Protein AF-A0A9J7J032-F1 (afdb_monomer_lite)

Organism: Spodoptera litura (NCBI:txid69820)

pLDDT: mean 83.59, std 18.16, range [35.53, 98.06]

Radius of gyration: 41.45 Å; chains: 1; bounding box: 72×78×148 Å

Sequence (423 aa):
MERQPALPSTSVPGLGFKNAATAVRTLRALHGRDPSYQKMVLSYFKNLARRVLRFTRKERKISNIKAAVTIFDKFLGDFNSRRVIKQNNPYLHLGTLRKVEELAGDNITEQQKAFIAAYSSVRGEYRRLRNVRAPGEDTTWDIVRNRELKTLKRKLAHEELFDDDGKPTEEHLEMLLWAYSPDRRGLWWYFYTPREEKEREMDRWRNSDEGDRKRRRSKRIKKNKKLSNMKEAIANVERSLLELKAQSLSKQDPHLSLDTVRKAEELAGDNITELQRSFIAAYSGVSGEYKRLRSVRAQAGDSTWDVVRNRELQTLKEKHAGAKLFSDDGRPTAEHIEMLLWAYSPKSNKRVAKRLQSLFETIQEREKERENKNGKCDKNGQSNTNDKRHKIDKNAKSRRKRQNSNNNDESGRLLRRSKRVRK

Foldseek 3Di:
DDDQDDQADLDDPQAAQQFLVSLVVNVVLCPLFFLVVLLVVLVVRLVVLVVVLVVDDDVVRNNRNVNSNVSSVVVNVVCVVVPVNVLGFDFAALVLLVVLCVVCPPVADPQLVQLNVLCVSNNNPVSRQSPDDRPPDPGGLSNVLSVVVVVLCVVCVPDDQADPLLHGDPSVSVNVSSRGDPDPPSSCCVPPPDPVVSVVVVVVVVPPDPVVVVVVVVVVVVVVVVVVVVVVVVVVVVVVVVVVVVVVVVPDDQFAQLVLLVLLCVVCPPVDDPQLVQLNVVCVVVRSPLVCQCPDDDPPDDDGSNVVLVVQVVVLCVVQVPPDQADPVLHGDPSVSSQVSSRGDPDDNVSSVVSSVVVVVVVVVVVVVVVVVVVPPPPVPDDDDDDDDDDDDDDDDDDDDDDDDDDDDDDDDDDDDDDDDDD

Secondary structure (DSSP, 8-state):
---PPPPPPSS-TT---SSHHHHHHHHHHHTTS-HHHHHHHHHHHHHHHHHHHHH---HHHHHHHHHHHHHHHHHHHHHHHTTGGGG--PPPPHHHHHHHHHHHTT---HHHHHHHHHHHHTTT-TTTGGG-BPTT-SSBHHHHHHHHHHHHHHHSSSS-SB-TTSPBPHHHHHHHHTT--S-HHHHHHHHHS-HHHHHHHHHHHHSS-HHHHHHHHHHHHHHHHHHHHHHHHHHHHHHHHHHHHHHHH----S---HHHHHHHHHHHGGG--HHHHHHHHHHHHTTT-GGGGGGSBPTTSS-BHHHHHHHHHHHHHHHTTT--SB-TTSPBPHHHHHHHHTT--SS-HHHHHHHHHHHHHHHHHHHHHHHHHHTTTTTS-------------------------------------------

Structure (mmCIF, N/CA/C/O backbone):
data_AF-A0A9J7J032-F1
#
_entry.id   AF-A0A9J7J032-F1
#
loop_
_atom_site.group_PDB
_atom_site.id
_atom_site.type_symbol
_atom_site.label_atom_id
_atom_site.label_alt_id
_atom_site.label_comp_id
_atom_site.label_asym_id
_atom_site.label_entity_id
_atom_site.label_seq_id
_atom_site.pdbx_PDB_ins_code
_atom_site.Cartn_x
_atom_site.Ca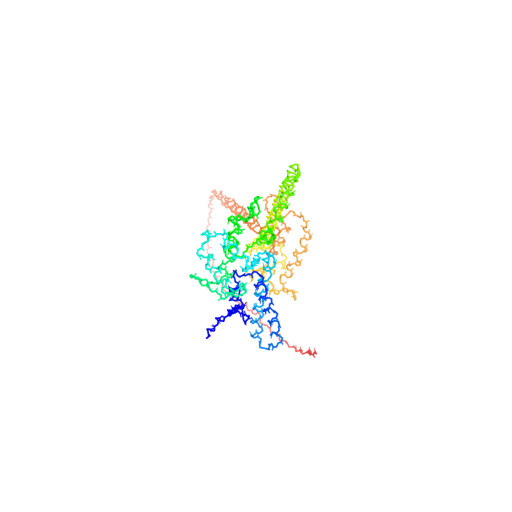rtn_y
_atom_site.Cartn_z
_atom_site.occupancy
_atom_site.B_iso_or_equiv
_atom_site.auth_seq_id
_atom_site.auth_comp_id
_atom_site.auth_asym_id
_atom_site.auth_atom_id
_atom_site.pdbx_PDB_model_num
ATOM 1 N N . MET A 1 1 ? -5.032 -40.111 28.940 1.00 50.16 1 MET A N 1
ATOM 2 C CA . MET A 1 1 ? -4.554 -38.725 28.737 1.00 50.16 1 MET A CA 1
ATOM 3 C C . MET A 1 1 ? -4.857 -38.323 27.306 1.00 50.16 1 MET A C 1
ATOM 5 O O . MET A 1 1 ? -4.302 -38.936 26.400 1.00 50.16 1 MET A O 1
ATOM 9 N N . GLU A 1 2 ? -5.719 -37.336 27.083 1.00 53.31 2 GLU A N 1
ATOM 10 C CA . GLU A 1 2 ? -5.888 -36.772 25.741 1.00 53.31 2 GLU A CA 1
ATOM 11 C C . GLU A 1 2 ? -4.655 -35.944 25.362 1.00 53.31 2 GLU A C 1
ATOM 13 O O . GLU A 1 2 ? -4.144 -35.156 26.163 1.00 53.31 2 GLU A O 1
ATOM 18 N N . ARG A 1 3 ? -4.148 -36.118 24.137 1.00 57.31 3 ARG A N 1
ATOM 19 C CA . ARG A 1 3 ? -3.075 -35.264 23.617 1.00 57.31 3 ARG A CA 1
ATOM 20 C C . ARG A 1 3 ? -3.686 -33.924 23.221 1.00 57.31 3 ARG A C 1
ATOM 22 O O . ARG A 1 3 ? -4.479 -33.882 22.285 1.00 57.31 3 ARG A O 1
ATOM 29 N N . GLN A 1 4 ? -3.301 -32.837 23.896 1.00 64.25 4 GLN A N 1
ATOM 30 C CA . GLN A 1 4 ? -3.740 -31.495 23.498 1.00 64.25 4 GLN A CA 1
ATOM 31 C C . GLN A 1 4 ? -3.405 -31.244 22.014 1.00 64.25 4 GLN A C 1
ATOM 33 O O . GLN A 1 4 ? -2.290 -31.568 21.587 1.00 64.25 4 GLN A O 1
ATOM 38 N N . PRO A 1 5 ? -4.336 -30.681 21.220 1.00 73.12 5 PRO A N 1
ATOM 39 C CA . PRO A 1 5 ? -4.147 -30.519 19.784 1.00 73.12 5 PRO A CA 1
ATOM 40 C C . PRO A 1 5 ? -2.944 -29.620 19.481 1.00 73.12 5 PRO A C 1
ATOM 42 O O . PRO A 1 5 ? -2.751 -28.567 20.096 1.00 73.12 5 PRO A O 1
ATOM 45 N N . ALA A 1 6 ? -2.121 -30.042 18.520 1.00 84.75 6 ALA A N 1
ATOM 46 C CA . ALA A 1 6 ? -0.897 -29.337 18.161 1.00 84.75 6 ALA A CA 1
ATOM 47 C C . ALA A 1 6 ? -1.211 -27.941 17.595 1.00 84.75 6 ALA A C 1
ATOM 49 O O . ALA A 1 6 ? -1.898 -27.804 16.582 1.00 84.75 6 ALA A O 1
ATOM 50 N N . LEU A 1 7 ? -0.685 -26.896 18.243 1.00 89.44 7 LEU A N 1
ATOM 51 C CA . LEU A 1 7 ? -0.942 -25.511 17.848 1.00 89.44 7 LEU A CA 1
ATOM 52 C C . LEU A 1 7 ? -0.429 -25.227 16.418 1.00 89.44 7 LEU A C 1
ATOM 54 O O . LEU A 1 7 ? 0.732 -25.530 16.123 1.00 89.44 7 LEU A O 1
ATOM 58 N N . PRO A 1 8 ? -1.226 -24.573 15.548 1.00 90.31 8 PRO A N 1
ATOM 59 C CA . PRO A 1 8 ? -0.858 -24.347 14.151 1.00 90.31 8 PRO A CA 1
ATOM 60 C C . PRO A 1 8 ? 0.405 -23.486 13.993 1.00 90.31 8 PRO A C 1
ATOM 62 O O . PRO A 1 8 ? 0.789 -22.727 14.888 1.00 90.31 8 PRO A O 1
ATOM 65 N N . SER A 1 9 ? 1.067 -23.606 12.836 1.00 91.12 9 SER A N 1
ATOM 66 C CA . SER A 1 9 ? 2.325 -22.902 12.538 1.00 91.12 9 SER A CA 1
ATOM 67 C C . SER A 1 9 ? 2.194 -21.373 12.636 1.00 91.12 9 SER A C 1
ATOM 69 O O . SER A 1 9 ? 1.134 -20.803 12.382 1.00 91.12 9 SER A O 1
ATOM 71 N N . THR A 1 10 ? 3.301 -20.688 12.932 1.00 88.12 10 THR A N 1
ATOM 72 C CA . THR A 1 10 ? 3.404 -19.214 12.909 1.00 88.12 10 THR A CA 1
ATOM 73 C C . THR A 1 10 ? 3.818 -18.642 11.540 1.00 88.12 10 THR A C 1
ATOM 75 O O . THR A 1 10 ? 3.819 -17.417 11.344 1.00 88.12 10 THR A O 1
ATOM 78 N N . SER A 1 11 ? 4.176 -19.517 10.591 1.00 88.00 11 SER A N 1
ATOM 79 C CA . SER A 1 11 ? 4.571 -19.204 9.214 1.00 88.00 11 SER A CA 1
ATOM 80 C C . SER A 1 11 ? 3.528 -19.697 8.206 1.00 88.00 11 SER A C 1
ATOM 82 O O . SER A 1 11 ? 2.995 -20.796 8.343 1.00 88.00 11 SER A O 1
ATOM 84 N N . VAL A 1 12 ? 3.234 -18.884 7.189 1.00 91.00 12 VAL A N 1
ATOM 85 C CA . VAL A 1 12 ? 2.301 -19.235 6.105 1.00 91.00 12 VAL A CA 1
ATOM 86 C C . VAL A 1 12 ? 2.988 -20.198 5.118 1.00 91.00 12 VAL A C 1
ATOM 88 O O . VAL A 1 12 ? 4.111 -19.906 4.688 1.00 91.00 12 VAL A O 1
ATOM 91 N N . PRO A 1 13 ? 2.359 -21.325 4.732 1.00 89.25 13 PRO A N 1
ATOM 92 C CA . PRO A 1 13 ? 2.928 -22.282 3.783 1.00 89.25 13 PRO A CA 1
ATOM 93 C C . PRO A 1 13 ? 2.933 -21.760 2.335 1.00 89.25 13 PRO A C 1
ATOM 95 O O . PRO A 1 13 ? 2.236 -20.813 1.977 1.00 89.25 13 PRO A O 1
ATOM 98 N N . GLY A 1 14 ? 3.720 -22.404 1.467 1.00 88.81 14 GLY A N 1
ATOM 99 C CA . GLY A 1 14 ? 3.683 -22.179 0.012 1.00 88.81 14 GLY A CA 1
ATOM 100 C C . GLY A 1 14 ? 4.308 -20.872 -0.503 1.00 88.81 14 GLY A C 1
ATOM 101 O O . GLY A 1 14 ? 4.233 -20.602 -1.704 1.00 88.81 14 GLY A O 1
ATOM 102 N N . LEU A 1 15 ? 4.933 -20.068 0.362 1.00 95.50 15 LEU A N 1
ATOM 103 C CA . LEU A 1 15 ? 5.624 -18.829 -0.016 1.00 95.50 15 LEU A CA 1
ATOM 104 C C . LEU A 1 15 ? 7.035 -19.098 -0.584 1.00 95.50 15 LEU A C 1
ATOM 106 O O . LEU A 1 15 ? 7.723 -20.020 -0.147 1.00 95.50 15 LEU A O 1
ATOM 110 N N . GLY A 1 16 ? 7.513 -18.271 -1.522 1.00 95.50 16 GLY A N 1
ATOM 111 C CA . GLY A 1 16 ? 8.869 -18.393 -2.069 1.00 95.50 16 GLY A CA 1
ATOM 112 C C . GLY A 1 16 ? 9.213 -17.475 -3.252 1.00 95.50 16 GLY A C 1
ATOM 113 O O . GLY A 1 16 ? 8.426 -16.646 -3.699 1.00 95.50 16 GLY A O 1
ATOM 114 N N . PHE A 1 17 ? 10.428 -17.638 -3.783 1.00 97.06 17 PHE A N 1
ATOM 115 C CA . PHE A 1 17 ? 11.044 -16.711 -4.752 1.00 97.06 17 PHE A CA 1
ATOM 116 C C . PHE A 1 17 ? 11.760 -17.415 -5.926 1.00 97.06 17 PHE A C 1
ATOM 118 O O . PHE A 1 17 ? 12.604 -16.823 -6.592 1.00 97.06 17 PHE A O 1
ATOM 125 N N . LYS A 1 18 ? 11.436 -18.691 -6.193 1.00 95.81 18 LYS A N 1
ATOM 126 C CA . LYS A 1 18 ? 12.101 -19.536 -7.214 1.00 95.81 18 LYS A CA 1
ATOM 127 C C . LYS A 1 18 ? 12.112 -18.913 -8.619 1.00 95.81 18 LYS A C 1
ATOM 129 O O . LYS A 1 18 ? 13.051 -19.139 -9.378 1.00 95.81 18 LYS A O 1
ATOM 134 N N . ASN A 1 19 ? 11.054 -18.183 -8.968 1.00 97.19 19 ASN A N 1
ATOM 135 C CA . ASN A 1 19 ? 10.897 -17.425 -10.207 1.00 97.19 19 ASN A CA 1
ATOM 136 C C . ASN A 1 19 ? 9.850 -16.308 -10.025 1.00 97.19 19 ASN A C 1
ATOM 138 O O . ASN A 1 19 ? 9.177 -16.241 -8.991 1.00 97.19 19 ASN A O 1
ATOM 142 N N . ALA A 1 20 ? 9.675 -15.472 -11.052 1.00 97.00 20 ALA A N 1
ATOM 143 C CA . ALA A 1 20 ? 8.702 -14.377 -11.069 1.00 97.00 20 ALA A CA 1
ATOM 144 C C . ALA A 1 20 ? 7.263 -14.818 -10.715 1.00 97.00 20 ALA A C 1
ATOM 146 O O . ALA A 1 20 ? 6.605 -14.171 -9.904 1.00 97.00 20 ALA A O 1
ATOM 147 N N . ALA A 1 21 ? 6.787 -15.954 -11.239 1.00 97.31 21 ALA A N 1
ATOM 148 C CA . ALA A 1 21 ? 5.445 -16.463 -10.935 1.00 97.31 21 ALA A CA 1
ATOM 149 C C . ALA A 1 21 ? 5.279 -16.863 -9.454 1.00 97.31 21 ALA A C 1
ATOM 151 O O . ALA A 1 21 ? 4.230 -16.626 -8.854 1.00 97.31 21 ALA A O 1
ATOM 152 N N . THR A 1 22 ? 6.329 -17.411 -8.831 1.00 97.19 22 THR A N 1
ATOM 153 C CA . THR A 1 22 ? 6.337 -17.748 -7.396 1.00 97.19 22 THR A CA 1
ATOM 154 C C . THR A 1 22 ? 6.375 -16.480 -6.533 1.00 97.19 22 THR A C 1
ATOM 156 O O . THR A 1 22 ? 5.698 -16.416 -5.508 1.00 97.19 22 THR A O 1
ATOM 159 N N . ALA A 1 23 ? 7.088 -15.438 -6.976 1.00 97.50 23 ALA A N 1
ATOM 160 C CA . ALA A 1 23 ? 7.069 -14.126 -6.330 1.00 97.50 23 ALA A CA 1
ATOM 161 C C . ALA A 1 23 ? 5.669 -13.483 -6.384 1.00 97.50 23 ALA A C 1
ATOM 163 O O . ALA A 1 23 ? 5.164 -13.039 -5.356 1.00 97.50 23 ALA A O 1
ATOM 164 N N . VAL A 1 24 ? 4.987 -13.516 -7.538 1.00 97.44 24 VAL A N 1
ATOM 165 C CA . VAL A 1 24 ? 3.595 -13.034 -7.663 1.00 97.44 24 VAL A CA 1
ATOM 166 C C . VAL A 1 24 ? 2.635 -13.846 -6.786 1.00 97.44 24 VAL A C 1
ATOM 168 O O . VAL A 1 24 ? 1.823 -13.252 -6.077 1.00 97.44 24 VAL A O 1
ATOM 171 N N . ARG A 1 25 ? 2.746 -15.184 -6.756 1.00 96.81 25 ARG A N 1
ATOM 172 C CA . ARG A 1 25 ? 1.965 -16.030 -5.829 1.00 96.81 25 ARG A CA 1
ATOM 173 C C . ARG A 1 25 ? 2.209 -15.661 -4.363 1.00 96.81 25 ARG A C 1
ATOM 175 O O . ARG A 1 25 ? 1.255 -15.589 -3.597 1.00 96.81 25 ARG A O 1
ATOM 182 N N . THR A 1 26 ? 3.454 -15.371 -3.992 1.00 97.38 26 THR A N 1
ATOM 183 C CA . THR A 1 26 ? 3.826 -14.945 -2.634 1.00 97.38 26 THR A CA 1
ATOM 184 C C . THR A 1 26 ? 3.228 -13.586 -2.278 1.00 97.38 26 THR A C 1
ATOM 186 O O . THR A 1 26 ? 2.687 -13.439 -1.188 1.00 97.38 26 THR A O 1
ATOM 189 N N . LEU A 1 27 ? 3.236 -12.613 -3.197 1.00 96.88 27 LEU A N 1
ATOM 190 C CA . LEU A 1 27 ? 2.563 -11.326 -2.980 1.00 96.88 27 LEU A CA 1
ATOM 191 C C . LEU A 1 27 ? 1.040 -11.481 -2.839 1.00 96.88 27 LEU A C 1
ATOM 193 O O . LEU A 1 27 ? 0.453 -10.830 -1.980 1.00 96.88 27 LEU A O 1
ATOM 197 N N . ARG A 1 28 ? 0.404 -12.375 -3.613 1.00 95.31 28 ARG A N 1
ATOM 198 C CA . ARG A 1 28 ? -1.026 -12.703 -3.451 1.00 95.31 28 ARG A CA 1
ATOM 199 C C . ARG A 1 28 ? -1.312 -13.332 -2.082 1.00 95.31 28 ARG A C 1
ATOM 201 O O . ARG A 1 28 ? -2.206 -12.872 -1.388 1.00 95.31 28 ARG A O 1
ATOM 208 N N . ALA A 1 29 ? -0.520 -14.316 -1.655 1.00 94.62 29 ALA A N 1
ATOM 209 C CA . ALA A 1 29 ? -0.685 -14.996 -0.364 1.00 94.62 29 ALA A CA 1
ATOM 210 C C . ALA A 1 29 ? -0.346 -14.123 0.868 1.00 94.62 29 ALA A C 1
ATOM 212 O O . ALA A 1 29 ? -0.722 -14.466 1.991 1.00 94.62 29 ALA A O 1
ATOM 213 N N . LEU A 1 30 ? 0.355 -13.000 0.668 1.00 95.50 30 LEU A N 1
ATOM 214 C CA . LEU A 1 30 ? 0.622 -11.974 1.682 1.00 95.50 30 LEU A CA 1
ATOM 215 C C . LEU A 1 30 ? -0.396 -10.817 1.671 1.00 95.50 30 LEU A C 1
ATOM 217 O O . LEU A 1 30 ? -0.371 -9.990 2.583 1.00 95.50 30 LEU A O 1
ATOM 221 N N . HIS A 1 31 ? -1.280 -10.738 0.673 1.00 93.69 31 HIS A N 1
ATOM 222 C CA . HIS A 1 31 ? -2.293 -9.688 0.582 1.00 93.69 31 HIS A CA 1
ATOM 223 C C . HIS A 1 31 ? -3.268 -9.751 1.773 1.00 93.69 31 HIS A C 1
ATOM 225 O O . HIS A 1 31 ? -3.606 -10.829 2.254 1.00 93.69 31 HIS A O 1
ATOM 231 N N . GLY A 1 32 ? -3.693 -8.592 2.285 1.00 92.25 32 GLY A N 1
ATOM 232 C CA . GLY A 1 32 ? -4.580 -8.483 3.454 1.00 92.25 32 GLY A CA 1
ATOM 233 C C . GLY A 1 32 ? -3.938 -8.765 4.825 1.00 92.25 32 GLY A C 1
ATOM 234 O O . GLY A 1 32 ? -4.463 -8.299 5.830 1.00 92.25 32 GLY A O 1
ATOM 235 N N . ARG A 1 33 ? -2.791 -9.457 4.887 1.00 94.94 33 ARG A N 1
ATOM 236 C CA . ARG A 1 33 ? -2.087 -9.782 6.147 1.00 94.94 33 ARG A CA 1
ATOM 237 C C . ARG A 1 33 ? -1.400 -8.565 6.776 1.00 94.94 33 ARG A C 1
ATOM 239 O O . ARG A 1 33 ? -1.157 -7.570 6.093 1.00 94.94 33 ARG A O 1
ATOM 246 N N . ASP A 1 34 ? -0.999 -8.675 8.046 1.00 93.62 34 ASP A N 1
ATOM 247 C CA . ASP A 1 34 ? -0.325 -7.602 8.800 1.00 93.62 34 ASP A CA 1
ATOM 248 C C . ASP A 1 34 ? 0.831 -6.941 8.003 1.00 93.62 34 ASP A C 1
ATOM 250 O O . ASP A 1 34 ? 1.769 -7.640 7.599 1.00 93.62 34 ASP A O 1
ATOM 254 N N . PRO A 1 35 ? 0.859 -5.602 7.832 1.00 94.56 35 PRO A N 1
ATOM 255 C CA . PRO A 1 35 ? 1.932 -4.899 7.121 1.00 94.56 35 PRO A CA 1
ATOM 256 C C . PRO A 1 35 ? 3.348 -5.229 7.624 1.00 94.56 35 PRO A C 1
ATOM 258 O O . PRO A 1 35 ? 4.281 -5.371 6.829 1.00 94.56 35 PRO A O 1
ATOM 261 N N . SER A 1 36 ? 3.525 -5.396 8.939 1.00 93.56 36 SER A N 1
ATOM 262 C CA . SER A 1 36 ? 4.804 -5.824 9.525 1.00 93.56 36 SER A CA 1
ATOM 263 C C . SER A 1 36 ? 5.230 -7.225 9.066 1.00 93.56 36 SER A C 1
ATOM 265 O O . SER A 1 36 ? 6.405 -7.430 8.751 1.00 93.56 36 SER A O 1
ATOM 267 N N . TYR A 1 37 ? 4.288 -8.168 8.958 1.00 94.94 37 TYR A N 1
ATOM 268 C CA . TYR A 1 37 ? 4.545 -9.522 8.469 1.00 94.94 37 TYR A CA 1
ATOM 269 C C . TYR A 1 37 ? 4.905 -9.520 6.980 1.00 94.94 37 TYR A C 1
ATOM 271 O O . TYR A 1 37 ? 5.928 -10.096 6.611 1.00 94.94 37 TYR A O 1
ATOM 279 N N . GLN A 1 38 ? 4.145 -8.795 6.145 1.00 95.75 38 GLN A N 1
ATOM 280 C CA . GLN A 1 38 ? 4.446 -8.640 4.714 1.00 95.75 38 GLN A CA 1
ATOM 281 C C . GLN A 1 38 ? 5.886 -8.144 4.496 1.00 95.75 38 GLN A C 1
ATOM 283 O O . GLN A 1 38 ? 6.669 -8.767 3.776 1.00 95.75 38 GLN A O 1
ATOM 288 N N . LYS A 1 39 ? 6.267 -7.045 5.168 1.00 96.06 39 LYS A N 1
ATOM 289 C CA . LYS A 1 39 ? 7.610 -6.460 5.046 1.00 96.06 39 LYS A CA 1
ATOM 290 C C . LYS A 1 39 ? 8.700 -7.409 5.545 1.00 96.06 39 LYS A C 1
ATOM 292 O O . LYS A 1 39 ? 9.742 -7.507 4.899 1.00 96.06 39 LYS A O 1
ATOM 297 N N . MET A 1 40 ? 8.476 -8.112 6.656 1.00 95.62 40 MET A N 1
ATOM 298 C CA . MET A 1 40 ? 9.443 -9.060 7.219 1.00 95.62 40 MET A CA 1
ATOM 299 C C . MET A 1 40 ? 9.696 -10.247 6.278 1.00 95.62 40 MET A C 1
ATOM 301 O O . MET A 1 40 ? 10.850 -10.509 5.941 1.00 95.62 40 MET A O 1
ATOM 305 N N . VAL A 1 41 ? 8.640 -10.893 5.774 1.00 96.62 41 VAL A N 1
ATOM 306 C CA . VAL A 1 41 ? 8.744 -12.058 4.876 1.00 96.62 41 VAL A CA 1
ATOM 307 C C . VAL A 1 41 ? 9.455 -11.707 3.566 1.00 96.62 41 VAL A C 1
ATOM 309 O O . VAL A 1 41 ? 10.363 -12.420 3.137 1.00 96.62 41 VAL A O 1
ATOM 312 N N . LEU A 1 42 ? 9.100 -10.583 2.940 1.00 97.12 42 LEU A N 1
ATOM 313 C CA . LEU A 1 42 ? 9.724 -10.158 1.683 1.00 97.12 42 LEU A CA 1
ATOM 314 C C . LEU A 1 42 ? 11.183 -9.723 1.876 1.00 97.12 42 LEU A C 1
ATOM 316 O O . LEU A 1 42 ? 12.030 -10.011 1.030 1.00 97.12 42 LEU A O 1
ATOM 320 N N . SER A 1 43 ? 11.506 -9.101 3.013 1.00 96.50 43 SER A N 1
ATOM 321 C CA . SER A 1 43 ? 12.890 -8.743 3.360 1.00 96.50 43 SER A CA 1
ATOM 322 C C . SER A 1 43 ? 13.745 -9.987 3.639 1.00 96.50 43 SER A C 1
ATOM 324 O O . SER A 1 43 ? 14.894 -10.057 3.196 1.00 96.50 43 SER A O 1
ATOM 326 N N . TYR A 1 44 ? 13.173 -11.000 4.302 1.00 96.75 44 TYR A N 1
ATOM 327 C CA . TYR A 1 44 ? 13.795 -12.312 4.484 1.00 96.75 44 TYR A CA 1
ATOM 328 C C . TYR A 1 44 ? 14.081 -12.982 3.135 1.00 96.75 44 TYR A C 1
ATOM 330 O O . TYR A 1 44 ? 15.232 -13.326 2.861 1.00 96.75 44 TYR A O 1
ATOM 338 N N . PHE A 1 45 ? 13.086 -13.093 2.246 1.00 97.44 45 PHE A N 1
ATOM 339 C CA . PHE A 1 45 ? 13.296 -13.708 0.932 1.00 97.44 45 PHE A CA 1
ATOM 340 C C . PHE A 1 45 ? 14.277 -12.928 0.052 1.00 97.44 45 PHE A C 1
ATOM 342 O O . PHE A 1 45 ? 15.075 -13.558 -0.636 1.00 97.44 45 PHE A O 1
ATOM 349 N N . LYS A 1 46 ? 14.303 -11.589 0.101 1.00 96.88 46 LYS A N 1
ATOM 350 C CA . LYS A 1 46 ? 15.323 -10.783 -0.594 1.00 96.88 46 LYS A CA 1
ATOM 351 C C . LYS A 1 46 ? 16.741 -11.135 -0.131 1.00 96.88 46 LYS A C 1
ATOM 353 O O . LYS A 1 46 ? 17.644 -11.301 -0.952 1.00 96.88 46 LYS A O 1
ATOM 358 N N . ASN A 1 47 ? 16.949 -11.272 1.178 1.00 96.94 47 ASN A N 1
ATOM 359 C CA . ASN A 1 47 ? 18.253 -11.624 1.740 1.00 96.94 47 ASN A CA 1
ATOM 360 C C . ASN A 1 47 ? 18.627 -13.093 1.477 1.00 96.94 47 ASN A C 1
ATOM 362 O O . ASN A 1 47 ? 19.779 -13.380 1.146 1.00 96.94 47 ASN A O 1
ATOM 366 N N . LEU A 1 48 ? 17.660 -14.011 1.514 1.00 97.00 48 LEU A N 1
ATOM 367 C CA . LEU A 1 48 ? 17.874 -15.410 1.146 1.00 97.00 48 LEU A CA 1
ATOM 368 C C . LEU A 1 48 ? 18.185 -15.563 -0.354 1.00 97.00 48 LEU A C 1
ATOM 370 O O . LEU A 1 48 ? 19.116 -16.282 -0.709 1.00 97.00 48 LEU A O 1
ATOM 374 N N . ALA A 1 49 ? 17.504 -14.822 -1.232 1.00 97.06 49 ALA A N 1
ATOM 375 C CA . ALA A 1 49 ? 17.793 -14.772 -2.665 1.00 97.06 49 ALA A CA 1
ATOM 376 C C . ALA A 1 49 ? 19.219 -14.277 -2.948 1.00 97.06 49 ALA A C 1
ATOM 378 O O . ALA A 1 49 ? 19.944 -14.907 -3.716 1.00 97.06 49 ALA A O 1
ATOM 379 N N . ARG A 1 50 ? 19.667 -13.212 -2.264 1.00 95.75 50 ARG A N 1
ATOM 380 C CA . ARG A 1 50 ? 21.065 -12.740 -2.311 1.00 95.75 50 ARG A CA 1
ATOM 381 C C . ARG A 1 50 ? 22.061 -13.830 -1.896 1.00 95.75 50 ARG A C 1
ATOM 383 O O . ARG A 1 50 ? 23.095 -13.967 -2.544 1.00 95.75 50 ARG A O 1
ATOM 390 N N . ARG A 1 51 ? 21.756 -14.628 -0.861 1.00 97.31 51 ARG A N 1
ATOM 391 C CA . ARG A 1 51 ? 22.599 -15.764 -0.439 1.00 97.31 51 ARG A CA 1
ATOM 392 C C . ARG A 1 51 ? 22.621 -16.871 -1.498 1.00 97.31 51 ARG A C 1
ATOM 394 O O . ARG A 1 51 ? 23.701 -17.308 -1.874 1.00 97.31 51 ARG A O 1
ATOM 401 N N . VAL A 1 52 ? 21.465 -17.275 -2.030 1.00 97.25 52 VAL A N 1
ATOM 402 C CA . VAL A 1 52 ? 21.350 -18.321 -3.069 1.00 97.25 52 VAL A CA 1
ATOM 403 C C . VAL A 1 52 ? 22.055 -17.922 -4.373 1.00 97.25 52 VAL A C 1
ATOM 405 O O . VAL A 1 52 ? 22.696 -18.765 -5.002 1.00 97.25 52 VAL A O 1
ATOM 408 N N . LEU A 1 53 ? 22.004 -16.644 -4.764 1.00 96.62 53 LEU A N 1
ATOM 409 C CA . LEU A 1 53 ? 22.691 -16.137 -5.957 1.00 96.62 53 LEU A CA 1
ATOM 410 C C . LEU A 1 53 ? 24.220 -16.293 -5.887 1.00 96.62 53 LEU A C 1
ATOM 412 O O . LEU A 1 53 ? 24.824 -16.566 -6.917 1.00 96.62 53 LEU A O 1
ATOM 416 N N . ARG A 1 54 ? 24.844 -16.210 -4.699 1.00 96.50 54 ARG A N 1
ATOM 417 C CA . ARG A 1 54 ? 26.303 -16.415 -4.537 1.00 96.50 54 ARG A CA 1
ATOM 418 C C . ARG A 1 54 ? 26.761 -17.834 -4.905 1.00 96.50 54 ARG A C 1
ATOM 420 O O . ARG A 1 54 ? 27.877 -18.004 -5.382 1.00 96.50 54 ARG A O 1
ATOM 427 N N . PHE A 1 55 ? 25.902 -18.835 -4.702 1.00 96.50 55 PHE A N 1
ATOM 428 C CA . PHE A 1 55 ? 26.212 -20.254 -4.936 1.00 96.50 55 PHE A CA 1
ATOM 429 C C . PHE A 1 55 ? 25.602 -20.812 -6.235 1.00 96.50 55 PHE A C 1
ATOM 431 O O . PHE A 1 55 ? 25.924 -21.920 -6.659 1.00 96.50 55 PHE A O 1
ATOM 438 N N . THR A 1 56 ? 24.713 -20.065 -6.894 1.00 95.81 56 THR A N 1
ATOM 439 C CA . THR A 1 56 ? 24.043 -20.525 -8.118 1.00 95.81 56 THR A CA 1
ATOM 440 C C . THR A 1 56 ? 24.917 -20.253 -9.339 1.00 95.81 56 THR A C 1
ATOM 442 O O . THR A 1 56 ? 25.183 -19.101 -9.648 1.00 95.81 56 THR A O 1
ATOM 445 N N . ARG A 1 57 ? 25.311 -21.303 -10.077 1.00 96.88 57 ARG A N 1
ATOM 446 C CA . ARG A 1 57 ? 26.073 -21.182 -11.342 1.00 96.88 57 ARG A CA 1
ATOM 447 C C . ARG A 1 57 ? 25.230 -21.288 -12.624 1.00 96.88 57 ARG A C 1
ATOM 449 O O . ARG A 1 57 ? 25.689 -20.903 -13.689 1.00 96.88 57 ARG A O 1
ATOM 456 N N . LYS A 1 58 ? 24.001 -21.821 -12.558 1.00 97.31 58 LYS A N 1
ATOM 457 C CA . LYS A 1 58 ? 23.148 -22.028 -13.749 1.00 97.31 58 LYS A CA 1
ATOM 458 C C . LYS A 1 58 ? 22.395 -20.738 -14.104 1.00 97.31 58 LYS A C 1
ATOM 460 O O . LYS A 1 58 ? 21.446 -20.400 -13.399 1.00 97.31 58 LYS A O 1
ATOM 465 N N . GLU A 1 59 ? 22.750 -20.059 -15.200 1.00 96.38 59 GLU A N 1
ATOM 466 C CA . GLU A 1 59 ? 22.219 -18.718 -15.533 1.00 96.38 59 GLU A CA 1
ATOM 467 C C . GLU A 1 59 ? 20.682 -18.660 -15.616 1.00 96.38 59 GLU A C 1
ATOM 469 O O . GLU A 1 59 ? 20.065 -17.746 -15.073 1.00 96.38 59 GLU A O 1
ATOM 474 N N . ARG A 1 60 ? 20.015 -19.696 -16.152 1.00 96.69 60 ARG A N 1
ATOM 475 C CA . ARG A 1 60 ? 18.538 -19.775 -16.139 1.00 96.69 60 ARG A CA 1
ATOM 476 C C . ARG A 1 60 ? 17.949 -19.699 -14.719 1.00 96.69 60 ARG A C 1
ATOM 478 O O . ARG A 1 60 ? 16.854 -19.169 -14.555 1.00 96.69 60 ARG A O 1
ATOM 485 N N . LYS A 1 61 ? 18.642 -20.187 -13.680 1.00 96.81 61 LYS A N 1
ATOM 486 C CA . LYS A 1 61 ? 18.232 -20.000 -12.271 1.00 96.81 61 LYS A CA 1
ATOM 487 C C . LYS A 1 61 ? 18.561 -18.588 -11.771 1.00 96.81 61 LYS A C 1
ATOM 489 O O . LYS A 1 61 ? 17.727 -17.994 -11.096 1.00 96.81 61 LYS A O 1
ATOM 494 N N . ILE A 1 62 ? 19.729 -18.048 -12.127 1.00 97.44 62 ILE A N 1
ATOM 495 C CA . ILE A 1 62 ? 20.166 -16.688 -11.766 1.00 97.44 62 ILE A CA 1
ATOM 496 C C . ILE A 1 62 ? 19.151 -15.649 -12.268 1.00 97.44 62 ILE A C 1
ATOM 498 O O . ILE A 1 62 ? 18.636 -14.869 -11.470 1.00 97.44 62 ILE A O 1
ATOM 502 N N . SER A 1 63 ? 18.798 -15.688 -13.555 1.00 97.75 63 SER A N 1
ATOM 503 C CA . SER A 1 63 ? 17.795 -14.809 -14.172 1.00 97.75 63 SER A CA 1
ATOM 504 C C . SER A 1 63 ? 16.414 -14.921 -13.502 1.00 97.75 63 SER A C 1
ATOM 506 O O . SER A 1 63 ? 15.837 -13.911 -13.097 1.00 97.75 63 SER A O 1
ATOM 508 N N . ASN A 1 64 ? 15.922 -16.144 -13.259 1.00 98.06 64 ASN A N 1
ATOM 509 C CA . ASN A 1 64 ? 14.646 -16.368 -12.561 1.00 98.06 64 ASN A CA 1
ATOM 510 C C . ASN A 1 64 ? 14.614 -15.766 -11.142 1.00 98.06 64 ASN A C 1
ATOM 512 O O . ASN A 1 64 ? 13.602 -15.183 -10.748 1.00 98.06 64 ASN A O 1
ATOM 516 N N . ILE A 1 65 ? 15.709 -15.888 -10.383 1.00 97.75 65 ILE A N 1
ATOM 517 C CA . ILE A 1 65 ? 15.816 -15.334 -9.025 1.00 97.75 65 ILE A CA 1
ATOM 518 C C . ILE A 1 65 ? 15.964 -13.805 -9.071 1.00 97.75 65 ILE A C 1
ATOM 520 O O . ILE A 1 65 ? 15.310 -13.121 -8.286 1.00 97.75 65 ILE A O 1
ATOM 524 N N . LYS A 1 66 ? 16.749 -13.250 -10.009 1.00 98.00 66 LYS A N 1
ATOM 525 C CA . LYS A 1 66 ? 16.834 -11.794 -10.242 1.00 98.00 66 LYS A CA 1
ATOM 526 C C . LYS A 1 66 ? 15.437 -11.206 -10.503 1.00 98.00 66 LYS A C 1
ATOM 528 O O . LYS A 1 66 ? 15.037 -10.283 -9.801 1.00 98.00 66 LYS A O 1
ATOM 533 N N . ALA A 1 67 ? 14.659 -11.800 -11.413 1.00 97.56 67 ALA A N 1
ATOM 534 C CA . ALA A 1 67 ? 13.297 -11.356 -11.727 1.00 97.56 67 ALA A CA 1
ATOM 535 C C . ALA A 1 67 ? 12.339 -11.426 -10.517 1.00 97.56 67 ALA A C 1
ATOM 537 O O . ALA A 1 67 ? 11.537 -10.515 -10.304 1.00 97.56 67 ALA A O 1
ATOM 538 N N . ALA A 1 68 ? 12.443 -12.472 -9.689 1.00 97.81 68 ALA A N 1
ATOM 539 C CA . ALA A 1 68 ? 11.687 -12.577 -8.438 1.00 97.81 68 ALA A CA 1
ATOM 540 C C . ALA A 1 68 ? 12.052 -11.463 -7.435 1.00 97.81 68 ALA A C 1
ATOM 542 O O . ALA A 1 68 ? 11.165 -10.869 -6.821 1.00 97.81 68 ALA A O 1
ATOM 543 N N . VAL A 1 69 ? 13.344 -11.139 -7.303 1.00 97.56 69 VAL A N 1
ATOM 544 C CA . VAL A 1 69 ? 13.825 -10.047 -6.440 1.00 97.56 69 VAL A CA 1
ATOM 545 C C . VAL A 1 69 ? 13.347 -8.683 -6.942 1.00 97.56 69 VAL A C 1
ATOM 547 O O . VAL A 1 69 ? 12.886 -7.890 -6.128 1.00 97.56 69 VAL A O 1
ATOM 550 N N . THR A 1 70 ? 13.359 -8.416 -8.252 1.00 98.06 70 THR A N 1
ATOM 551 C CA . THR A 1 70 ? 12.842 -7.155 -8.823 1.00 98.06 70 THR A CA 1
ATOM 552 C C . THR A 1 70 ? 11.365 -6.920 -8.482 1.00 98.06 70 THR A C 1
ATOM 554 O O . THR A 1 70 ? 10.977 -5.796 -8.163 1.00 98.06 70 THR A O 1
ATOM 557 N N . ILE A 1 71 ? 10.540 -7.975 -8.485 1.00 97.88 71 ILE A N 1
ATOM 558 C CA . ILE A 1 71 ? 9.121 -7.902 -8.093 1.00 97.88 71 ILE A CA 1
ATOM 559 C C . ILE A 1 71 ? 8.975 -7.524 -6.611 1.00 97.88 71 ILE A C 1
ATOM 561 O O . ILE A 1 71 ? 8.171 -6.653 -6.271 1.00 97.88 71 ILE A O 1
ATOM 565 N N . PHE A 1 72 ? 9.771 -8.134 -5.728 1.00 97.75 72 PHE A N 1
ATOM 566 C CA . PHE A 1 72 ? 9.772 -7.793 -4.303 1.00 97.75 72 PHE A CA 1
ATOM 567 C C . PHE A 1 72 ? 10.333 -6.395 -4.030 1.00 97.75 72 PHE A C 1
ATOM 569 O O . PHE A 1 72 ? 9.822 -5.709 -3.150 1.00 97.75 72 PHE A O 1
ATOM 576 N N . ASP A 1 73 ? 11.328 -5.940 -4.792 1.00 97.31 73 ASP A N 1
ATOM 577 C CA . ASP A 1 73 ? 11.917 -4.610 -4.627 1.00 97.31 73 ASP A CA 1
ATOM 578 C C . ASP A 1 73 ? 10.988 -3.493 -5.090 1.00 97.31 73 ASP A C 1
ATOM 580 O O . ASP A 1 73 ? 10.864 -2.491 -4.383 1.00 97.31 73 ASP A O 1
ATOM 584 N N . LYS A 1 74 ? 10.241 -3.696 -6.184 1.00 96.94 74 LYS A N 1
ATOM 585 C CA . LYS A 1 74 ? 9.141 -2.796 -6.552 1.00 96.94 74 LYS A CA 1
ATOM 586 C C . LYS A 1 74 ? 8.096 -2.729 -5.433 1.00 96.94 74 LYS A C 1
ATOM 588 O O . LYS A 1 74 ? 7.788 -1.642 -4.951 1.00 96.94 74 LYS A O 1
ATOM 593 N N . PHE A 1 75 ? 7.616 -3.884 -4.959 1.00 96.38 75 PHE A N 1
ATOM 594 C CA . PHE A 1 75 ? 6.615 -3.935 -3.889 1.00 96.38 75 PHE A CA 1
ATOM 595 C C . PHE A 1 75 ? 7.101 -3.267 -2.595 1.00 96.38 75 PHE A C 1
ATOM 597 O O . PHE A 1 75 ? 6.361 -2.500 -1.987 1.00 96.38 75 PHE A O 1
ATOM 604 N N . LEU A 1 76 ? 8.344 -3.516 -2.168 1.00 95.62 76 LEU A N 1
ATOM 605 C CA . LEU A 1 76 ? 8.920 -2.902 -0.968 1.00 95.62 76 LEU A CA 1
ATOM 606 C C . LEU A 1 76 ? 9.155 -1.394 -1.146 1.00 95.62 76 LEU A C 1
ATOM 608 O O . LEU A 1 76 ? 8.987 -0.647 -0.181 1.00 95.62 76 LEU A O 1
ATOM 612 N N . GLY A 1 77 ? 9.481 -0.926 -2.354 1.00 94.62 77 GLY A N 1
ATOM 613 C CA . GLY A 1 77 ? 9.480 0.499 -2.698 1.00 94.62 77 GLY A CA 1
ATOM 614 C C . GLY A 1 77 ? 8.097 1.122 -2.491 1.00 94.62 77 GLY A C 1
ATOM 615 O O . GLY A 1 77 ? 7.945 2.024 -1.665 1.00 94.62 77 GLY A O 1
ATOM 616 N N . ASP A 1 78 ? 7.079 0.562 -3.150 1.00 92.94 78 ASP A N 1
ATOM 617 C CA . ASP A 1 78 ? 5.679 1.002 -3.067 1.00 92.94 78 ASP A CA 1
ATOM 618 C C . ASP A 1 78 ? 5.093 0.888 -1.645 1.00 92.94 78 ASP A C 1
ATOM 620 O O . ASP A 1 78 ? 4.184 1.630 -1.269 1.00 92.94 78 ASP A O 1
ATOM 624 N N . PHE A 1 79 ? 5.575 -0.057 -0.836 1.00 92.75 79 PHE A N 1
ATOM 625 C CA . PHE A 1 79 ? 5.163 -0.259 0.555 1.00 92.75 79 PHE A CA 1
ATOM 626 C C . PHE A 1 79 ? 5.764 0.801 1.492 1.00 92.75 79 PHE A C 1
ATOM 628 O O . PHE A 1 79 ? 5.079 1.320 2.380 1.00 92.75 79 PHE A O 1
ATOM 635 N N . ASN A 1 80 ? 7.045 1.138 1.308 1.00 90.38 80 ASN A N 1
ATOM 636 C CA . ASN A 1 80 ? 7.716 2.154 2.117 1.00 90.38 80 ASN A CA 1
ATOM 637 C C . ASN A 1 80 ? 7.257 3.574 1.736 1.00 90.38 80 ASN A C 1
ATOM 639 O O . ASN A 1 80 ? 7.012 4.377 2.636 1.00 90.38 80 ASN A O 1
ATOM 643 N N . SER A 1 81 ? 7.077 3.872 0.442 1.00 89.94 81 SER A N 1
ATOM 644 C CA . SER A 1 81 ? 6.648 5.196 -0.042 1.00 89.94 81 SER A CA 1
ATOM 645 C C . SER A 1 81 ? 5.251 5.577 0.462 1.00 89.94 81 SER A C 1
ATOM 647 O O . SER A 1 81 ? 5.074 6.646 1.042 1.00 89.94 81 SER A O 1
ATOM 649 N N . ARG A 1 82 ? 4.284 4.653 0.374 1.00 88.25 82 ARG A N 1
ATOM 650 C CA . ARG A 1 82 ? 2.926 4.795 0.940 1.00 88.25 82 ARG A CA 1
ATOM 651 C C . ARG A 1 82 ? 2.876 4.666 2.473 1.00 88.25 82 ARG A C 1
ATOM 653 O O . ARG A 1 82 ? 1.795 4.659 3.052 1.00 88.25 82 ARG A O 1
ATOM 660 N N . ARG A 1 83 ? 4.032 4.528 3.142 1.00 88.31 83 ARG A N 1
ATOM 661 C CA . ARG A 1 83 ? 4.190 4.350 4.600 1.00 88.31 83 ARG A CA 1
ATOM 662 C C . ARG A 1 83 ? 3.269 3.270 5.199 1.00 88.31 83 ARG A C 1
ATOM 664 O O . ARG A 1 83 ? 2.852 3.399 6.350 1.00 88.31 83 ARG A O 1
ATOM 671 N N . VAL A 1 84 ? 2.994 2.187 4.460 1.00 86.44 84 VAL A N 1
ATOM 672 C CA . VAL A 1 84 ? 1.973 1.160 4.790 1.00 86.44 84 VAL A CA 1
ATOM 673 C C . VAL A 1 84 ? 2.192 0.533 6.174 1.00 86.44 84 VAL A C 1
ATOM 675 O O . VAL A 1 84 ? 1.241 0.161 6.852 1.00 86.44 84 VAL A O 1
ATOM 678 N N . ILE A 1 85 ? 3.434 0.512 6.667 1.00 87.19 85 ILE A N 1
ATOM 679 C CA . ILE A 1 85 ? 3.769 0.078 8.032 1.00 87.19 85 ILE A CA 1
ATOM 680 C C . ILE A 1 85 ? 2.997 0.828 9.140 1.00 87.19 85 ILE A C 1
ATOM 682 O O . ILE A 1 85 ? 2.722 0.238 10.181 1.00 87.19 85 ILE A O 1
ATOM 686 N N . LYS A 1 86 ? 2.583 2.088 8.918 1.00 86.62 86 LYS A N 1
ATOM 687 C CA . LYS A 1 86 ? 1.741 2.860 9.855 1.00 86.62 86 LYS A CA 1
ATOM 688 C C . LYS A 1 86 ? 0.304 2.330 9.970 1.00 86.62 86 LYS A C 1
ATOM 690 O O . LYS A 1 86 ? -0.393 2.689 10.910 1.00 86.62 86 LYS A O 1
ATOM 695 N N . GLN A 1 87 ? -0.141 1.494 9.032 1.00 86.50 87 GLN A N 1
ATOM 696 C CA . GLN A 1 87 ? -1.474 0.880 9.023 1.00 86.50 87 GLN A CA 1
ATOM 697 C C . GLN A 1 87 ? -1.507 -0.455 9.788 1.00 86.50 87 GLN A C 1
ATOM 699 O O . GLN A 1 87 ? -2.530 -1.132 9.802 1.00 86.50 87 GLN A O 1
ATOM 704 N N . ASN A 1 88 ? -0.396 -0.863 10.412 1.00 91.56 88 ASN A N 1
ATOM 705 C CA . ASN A 1 88 ? -0.312 -2.118 11.149 1.00 91.56 88 ASN A CA 1
ATOM 706 C C . ASN A 1 88 ? -1.191 -2.090 12.411 1.00 91.56 88 ASN A C 1
ATOM 708 O O . ASN A 1 88 ? -0.968 -1.264 13.293 1.00 91.56 88 ASN A O 1
ATOM 712 N N . ASN A 1 89 ? -2.126 -3.035 12.526 1.00 93.25 89 ASN A N 1
ATOM 713 C CA . ASN A 1 89 ? -3.056 -3.154 13.651 1.00 93.25 89 ASN A CA 1
ATOM 714 C C . ASN A 1 89 ? -2.500 -4.136 14.709 1.00 93.25 89 ASN A C 1
ATOM 716 O O . ASN A 1 89 ? -2.741 -5.340 14.578 1.00 93.25 89 ASN A O 1
ATOM 720 N N . PRO A 1 90 ? -1.739 -3.694 15.738 1.00 93.69 90 PRO A N 1
ATOM 721 C CA . PRO A 1 90 ? -1.293 -4.581 16.816 1.00 93.69 90 PRO A CA 1
ATOM 722 C C . PRO A 1 90 ? -2.472 -5.308 17.473 1.00 93.69 90 PRO A C 1
ATOM 724 O O . PRO A 1 90 ? -3.590 -4.796 17.498 1.00 93.69 90 PRO A O 1
ATOM 727 N N . TYR A 1 91 ? -2.218 -6.506 17.989 1.00 95.56 91 TYR A N 1
ATOM 728 C CA . TYR A 1 91 ? -3.215 -7.303 18.699 1.00 95.56 91 TYR A CA 1
ATOM 729 C C . TYR A 1 91 ? -3.214 -6.948 20.191 1.00 95.56 91 TYR A C 1
ATOM 731 O O . TYR A 1 91 ? -2.163 -6.651 20.767 1.00 95.56 91 TYR A O 1
ATOM 739 N N . LEU A 1 92 ? -4.391 -6.979 20.812 1.00 96.00 92 LEU A N 1
ATOM 740 C CA . LEU A 1 92 ? -4.549 -6.942 22.266 1.00 96.00 92 LEU A CA 1
ATOM 741 C C . LEU A 1 92 ? -4.245 -8.318 22.880 1.00 96.00 92 LEU A C 1
ATOM 743 O O . LEU A 1 92 ? -4.293 -9.344 22.199 1.00 96.00 92 LEU A O 1
ATOM 747 N N . HIS A 1 93 ? -3.915 -8.348 24.172 1.00 95.00 93 HIS A N 1
ATOM 748 C CA . HIS A 1 93 ? -3.690 -9.605 24.887 1.00 95.00 93 HIS A CA 1
ATOM 749 C C . HIS A 1 93 ? -5.023 -10.332 25.101 1.00 95.00 93 HIS A C 1
ATOM 751 O O . HIS A 1 93 ? -6.049 -9.688 25.306 1.00 95.00 93 HIS A O 1
ATOM 757 N N . LEU A 1 94 ? -5.011 -11.669 25.096 1.00 95.62 94 LEU A N 1
ATOM 758 C CA . LEU A 1 94 ? -6.234 -12.470 25.239 1.00 95.62 94 LEU A CA 1
ATOM 759 C C . LEU A 1 94 ? -6.994 -12.166 26.545 1.00 95.62 94 LEU A C 1
ATOM 761 O O . LEU A 1 94 ? -8.213 -12.061 26.528 1.00 95.62 94 LEU A O 1
ATOM 765 N N . GLY A 1 95 ? -6.282 -11.931 27.652 1.00 94.75 95 GLY A N 1
ATOM 766 C CA . GLY A 1 95 ? -6.899 -11.511 28.918 1.00 94.75 95 GLY A CA 1
ATOM 767 C C . GLY A 1 95 ? -7.523 -10.108 28.887 1.00 94.75 95 GLY A C 1
ATOM 768 O O . GLY A 1 95 ? -8.407 -9.828 29.683 1.00 94.75 95 GLY A O 1
ATOM 769 N N . THR A 1 96 ? -7.108 -9.231 27.965 1.00 94.69 96 THR A N 1
ATOM 770 C CA . THR A 1 96 ? -7.809 -7.961 27.707 1.00 94.69 96 THR A CA 1
ATOM 771 C C . THR A 1 96 ? -9.061 -8.202 26.866 1.00 94.69 96 THR A C 1
ATOM 773 O O . THR A 1 96 ? -10.079 -7.577 27.115 1.00 94.69 96 THR A O 1
ATOM 776 N N . LEU A 1 97 ? -8.998 -9.118 25.892 1.00 95.44 97 LEU A N 1
ATOM 777 C CA . LEU A 1 97 ? -10.132 -9.443 25.024 1.00 95.44 97 LEU A CA 1
ATOM 778 C C . LEU A 1 97 ? -11.286 -10.103 25.793 1.00 95.44 97 LEU A C 1
ATOM 780 O O . LEU A 1 97 ? -12.428 -9.746 25.551 1.00 95.44 97 LEU A O 1
ATOM 784 N N . ARG A 1 98 ? -10.994 -10.977 26.766 1.00 95.56 98 ARG A N 1
ATOM 785 C CA . ARG A 1 98 ? -12.021 -11.563 27.648 1.00 95.56 98 ARG A CA 1
ATOM 786 C C . ARG A 1 98 ? -12.765 -10.510 28.470 1.00 95.56 98 ARG A C 1
ATOM 788 O O . ARG A 1 98 ? -13.983 -10.489 28.450 1.00 95.56 98 ARG A O 1
ATOM 795 N N . LYS A 1 99 ? -12.056 -9.538 29.057 1.00 94.81 99 LYS A N 1
ATOM 796 C CA . LYS A 1 99 ? -12.705 -8.401 29.737 1.00 94.81 99 LYS A CA 1
ATOM 797 C C . LYS A 1 99 ? -13.550 -7.516 28.805 1.00 94.81 99 LYS A C 1
ATOM 799 O O . LYS A 1 99 ? -14.400 -6.778 29.281 1.00 94.81 99 LYS A O 1
ATOM 804 N N . VAL A 1 100 ? -13.292 -7.532 27.494 1.00 95.00 100 VAL A N 1
ATOM 805 C CA . VAL A 1 100 ? -14.114 -6.831 26.487 1.00 95.00 100 VAL A CA 1
ATOM 806 C C . VAL A 1 100 ? -15.341 -7.667 26.119 1.00 95.00 100 VAL A C 1
ATOM 808 O O . VAL A 1 100 ? -16.425 -7.118 25.999 1.00 95.00 100 VAL A O 1
ATOM 811 N N . GLU A 1 101 ? -15.176 -8.980 25.971 1.00 94.69 101 GLU A N 1
ATOM 812 C CA . GLU A 1 101 ? -16.248 -9.962 25.761 1.00 94.69 101 GLU A CA 1
ATOM 813 C C . GLU A 1 101 ? -17.248 -9.944 26.937 1.00 94.69 101 GLU A C 1
ATOM 815 O O . GLU A 1 101 ? -18.445 -9.780 26.723 1.00 94.69 101 GLU A O 1
ATOM 820 N N . GLU A 1 102 ? -16.747 -9.946 28.177 1.00 93.44 102 GLU A N 1
ATOM 821 C CA . GLU A 1 102 ? -17.515 -9.765 29.422 1.00 93.44 102 GLU A CA 1
ATOM 822 C C . GLU A 1 102 ? -18.308 -8.441 29.470 1.00 93.44 102 GLU A C 1
ATOM 824 O O . GLU A 1 102 ? -19.388 -8.401 30.052 1.00 93.44 102 GLU A O 1
ATOM 829 N N . LEU A 1 103 ? -17.791 -7.358 28.871 1.00 93.31 103 LEU A N 1
ATOM 830 C CA . LEU A 1 103 ? -18.441 -6.037 28.861 1.00 93.31 103 LEU A CA 1
ATOM 831 C C . LEU A 1 103 ? -19.400 -5.819 27.689 1.00 93.31 103 LEU A C 1
ATOM 833 O O . LEU A 1 103 ? -20.323 -5.019 27.809 1.00 93.31 103 LEU A O 1
ATOM 837 N N . ALA A 1 104 ? -19.173 -6.483 26.557 1.00 93.19 104 ALA A N 1
ATOM 838 C CA . ALA A 1 104 ? -20.060 -6.406 25.403 1.00 93.19 104 ALA A CA 1
ATOM 839 C C . ALA A 1 104 ? -21.294 -7.312 25.564 1.00 93.19 104 ALA A C 1
ATOM 841 O O . ALA A 1 104 ? -22.342 -7.005 24.998 1.00 93.19 104 ALA A O 1
ATOM 842 N N . GLY A 1 105 ? -21.193 -8.397 26.343 1.00 92.38 105 GLY A N 1
ATOM 843 C CA . GLY A 1 105 ? -22.317 -9.286 26.643 1.00 92.38 105 GLY A CA 1
ATOM 844 C C . GLY A 1 105 ? -22.952 -9.852 25.371 1.00 92.38 105 GLY A C 1
ATOM 845 O O . GLY A 1 105 ? -22.274 -10.472 24.551 1.00 92.38 105 GLY A O 1
ATOM 846 N N . ASP A 1 106 ? -24.249 -9.608 25.185 1.00 89.31 106 ASP A N 1
ATOM 847 C CA . ASP A 1 106 ? -24.989 -10.062 24.003 1.00 89.31 106 ASP A CA 1
ATOM 848 C C . ASP A 1 106 ? -24.725 -9.221 22.737 1.00 89.31 106 ASP A C 1
ATOM 850 O O . ASP A 1 106 ? -24.978 -9.696 21.628 1.00 89.31 106 ASP A O 1
ATOM 854 N N . ASN A 1 107 ? -24.127 -8.025 22.854 1.00 88.50 107 ASN A N 1
ATOM 855 C CA . ASN A 1 107 ? -23.811 -7.126 21.729 1.00 88.50 107 ASN A CA 1
ATOM 856 C C . ASN A 1 107 ? -22.568 -7.578 20.922 1.00 88.50 107 ASN A C 1
ATOM 858 O O . ASN A 1 107 ? -21.783 -6.762 20.433 1.00 88.50 107 ASN A O 1
ATOM 862 N N . ILE A 1 108 ? -22.367 -8.891 20.774 1.00 93.19 108 ILE A N 1
ATOM 863 C CA . ILE A 1 108 ? -21.251 -9.501 20.043 1.00 93.19 108 ILE A CA 1
ATOM 864 C C . ILE A 1 108 ? -21.806 -10.294 18.858 1.00 93.19 108 ILE A C 1
ATOM 866 O O . ILE A 1 108 ? -22.560 -11.252 19.028 1.00 93.19 108 ILE A O 1
ATOM 870 N N . THR A 1 109 ? -21.386 -9.950 17.639 1.00 93.62 109 THR A N 1
ATOM 871 C CA . THR A 1 109 ? -21.777 -10.706 16.438 1.00 93.62 109 THR A CA 1
ATOM 872 C C . THR A 1 109 ? -21.180 -12.116 16.436 1.00 93.62 109 THR A C 1
ATOM 874 O O . THR A 1 109 ? -20.063 -12.334 16.910 1.00 93.62 109 THR A O 1
ATOM 877 N N . GLU A 1 110 ? -21.857 -13.076 15.802 1.00 93.62 110 GLU A N 1
ATOM 878 C CA . GLU A 1 110 ? -21.347 -14.451 15.658 1.00 93.62 110 GLU A CA 1
ATOM 879 C C . GLU A 1 110 ? -19.957 -14.517 14.997 1.00 93.62 110 GLU A C 1
ATOM 881 O O . GLU A 1 110 ? -19.136 -15.367 15.340 1.00 93.62 110 GLU A O 1
ATOM 886 N N . GLN A 1 111 ? -19.632 -13.573 14.104 1.00 94.31 111 GLN A N 1
ATOM 887 C CA . GLN A 1 111 ? -18.301 -13.493 13.498 1.00 94.31 111 GLN A CA 1
ATOM 888 C C . GLN A 1 111 ? -17.226 -13.024 14.498 1.00 94.31 111 GLN A C 1
ATOM 890 O O . GLN A 1 111 ? -16.100 -13.525 14.457 1.00 94.31 111 GLN A O 1
ATOM 895 N N . GLN A 1 112 ? -17.562 -12.113 15.420 1.00 96.06 112 GLN A N 1
ATOM 896 C CA . GLN A 1 112 ? -16.681 -11.726 16.528 1.00 96.06 112 GLN A CA 1
ATOM 897 C C . GLN A 1 112 ? -16.536 -12.871 17.542 1.00 96.06 112 GLN A C 1
ATOM 899 O O . GLN A 1 112 ? -15.404 -13.192 17.896 1.00 96.06 112 GLN A O 1
ATOM 904 N N . LYS A 1 113 ? -17.622 -13.561 17.931 1.00 95.69 113 LYS A N 1
ATOM 905 C CA . LYS A 1 113 ? -17.559 -14.763 18.794 1.00 95.69 113 LYS A CA 1
ATOM 906 C C . LYS A 1 113 ? -16.638 -15.829 18.188 1.00 95.69 113 LYS A C 1
ATOM 908 O O . LYS A 1 113 ? -15.709 -16.304 18.842 1.00 95.69 113 LYS A O 1
ATOM 913 N N . ALA A 1 114 ? -16.805 -16.132 16.898 1.00 96.19 114 ALA A N 1
ATOM 914 C CA . ALA A 1 114 ? -15.951 -17.073 16.174 1.00 96.19 114 ALA A CA 1
ATOM 915 C C . ALA A 1 114 ? -14.477 -16.615 16.091 1.00 96.19 114 ALA A C 1
ATOM 917 O O . ALA A 1 114 ? -13.570 -17.443 16.210 1.00 96.19 114 ALA A O 1
ATOM 918 N N . PHE A 1 115 ? -14.212 -15.309 15.953 1.00 97.25 115 PHE A N 1
ATOM 919 C CA . PHE A 1 115 ? -12.855 -14.753 16.021 1.00 97.25 115 PHE A CA 1
ATOM 920 C C . PHE A 1 115 ? -12.236 -14.887 17.423 1.00 97.25 115 PHE A C 1
ATOM 922 O O . PHE A 1 115 ? -11.074 -15.290 17.540 1.00 97.25 115 PHE A O 1
ATOM 929 N N . ILE A 1 116 ? -12.988 -14.589 18.488 1.00 96.56 116 ILE A N 1
ATOM 930 C CA . ILE A 1 116 ? -12.518 -14.677 19.879 1.00 96.56 116 ILE A CA 1
ATOM 931 C C . ILE A 1 116 ? -12.242 -16.139 20.261 1.00 96.56 116 ILE A C 1
ATOM 933 O O . ILE A 1 116 ? -11.190 -16.436 20.840 1.00 96.56 116 ILE A O 1
ATOM 937 N N . ALA A 1 117 ? -13.099 -17.073 19.841 1.00 96.38 117 ALA A N 1
ATOM 938 C CA . ALA A 1 117 ? -12.871 -18.511 19.970 1.00 96.38 117 ALA A CA 1
ATOM 939 C C . ALA A 1 117 ? -11.606 -18.961 19.210 1.00 96.38 117 ALA A C 1
ATOM 941 O O . ALA A 1 117 ? -10.743 -19.645 19.773 1.00 96.38 117 ALA A O 1
ATOM 942 N N . ALA A 1 118 ? -11.421 -18.513 17.962 1.00 96.75 118 ALA A N 1
ATOM 943 C CA . ALA A 1 118 ? -10.223 -18.813 17.178 1.00 96.75 118 ALA A CA 1
ATOM 944 C C . ALA A 1 118 ? -8.940 -18.247 17.820 1.00 96.75 118 ALA A C 1
ATOM 946 O O . ALA A 1 118 ? -7.922 -18.942 17.872 1.00 96.75 118 ALA A O 1
ATOM 947 N N . TYR A 1 119 ? -8.980 -17.030 18.372 1.00 97.25 119 TYR A N 1
ATOM 948 C CA . TYR A 1 119 ? -7.849 -16.416 19.079 1.00 97.25 119 TYR A CA 1
ATOM 949 C C . TYR A 1 119 ? -7.556 -17.091 20.428 1.00 97.25 119 TYR A C 1
ATOM 951 O O . TYR A 1 119 ? -6.388 -17.268 20.790 1.00 97.25 119 TYR A O 1
ATOM 959 N N . SER A 1 120 ? -8.598 -17.549 21.125 1.00 96.62 120 SER A N 1
ATOM 960 C CA . SER A 1 120 ? -8.494 -18.359 22.343 1.00 96.62 120 SER A CA 1
ATOM 961 C C . SER A 1 120 ? -7.854 -19.722 22.075 1.00 96.62 120 SER A C 1
ATOM 963 O O . SER A 1 120 ? -6.957 -20.122 22.818 1.00 96.62 120 SER A O 1
ATOM 965 N N . SER A 1 121 ? -8.228 -20.402 20.984 1.00 95.38 121 SER A N 1
ATOM 966 C CA . SER A 1 121 ? -7.655 -21.707 20.612 1.00 95.38 121 SER A CA 1
ATOM 967 C C . SER A 1 121 ? -6.139 -21.641 20.364 1.00 95.38 121 SER A C 1
ATOM 969 O O . SER A 1 121 ? -5.404 -22.554 20.738 1.00 95.38 121 SER A O 1
ATOM 971 N N . VAL A 1 122 ? -5.641 -20.515 19.832 1.00 95.94 122 VAL A N 1
ATOM 972 C CA . VAL A 1 122 ? -4.201 -20.243 19.673 1.00 95.94 122 VAL A CA 1
ATOM 973 C C . VAL A 1 122 ? -3.571 -19.532 20.880 1.00 95.94 122 VAL A C 1
ATOM 975 O O . VAL A 1 122 ? -2.464 -19.011 20.767 1.00 95.94 122 VAL A O 1
ATOM 978 N N . ARG A 1 123 ? -4.246 -19.501 22.039 1.00 94.75 123 ARG A N 1
ATOM 979 C CA . ARG A 1 123 ? -3.762 -18.919 23.311 1.00 94.75 123 ARG A CA 1
ATOM 980 C C . ARG A 1 123 ? -3.342 -17.442 23.209 1.00 94.75 123 ARG A C 1
ATOM 982 O O . ARG A 1 123 ? -2.460 -16.988 23.932 1.00 94.75 123 ARG A O 1
ATOM 989 N N . GLY A 1 124 ? -3.944 -16.685 22.291 1.00 92.94 124 GLY A N 1
ATOM 990 C CA . GLY A 1 124 ? -3.554 -15.303 21.998 1.00 92.94 124 GLY A CA 1
ATOM 991 C C . GLY A 1 124 ? -2.295 -15.152 21.127 1.00 92.94 124 GLY A C 1
ATOM 992 O O . GLY A 1 124 ? -1.853 -14.031 20.868 1.00 92.94 124 GLY A O 1
ATOM 993 N N . GLU A 1 125 ? -1.700 -16.238 20.620 1.00 94.50 125 GLU A N 1
ATOM 994 C CA . GLU A 1 125 ? -0.590 -16.164 19.667 1.00 94.50 125 GLU A CA 1
ATOM 995 C C . GLU A 1 125 ? -1.084 -15.745 18.269 1.00 94.50 125 GLU A C 1
ATOM 997 O O . GLU A 1 125 ? -1.189 -16.561 17.352 1.00 94.50 125 GLU A O 1
ATOM 1002 N N . TYR A 1 126 ? -1.329 -14.445 18.060 1.00 93.94 126 TYR A N 1
ATOM 1003 C CA . TYR A 1 126 ? -1.837 -13.885 16.790 1.00 93.94 126 TYR A CA 1
ATOM 1004 C C . TYR A 1 126 ? -1.067 -14.344 15.538 1.00 93.94 126 TYR A C 1
ATOM 1006 O O . TYR A 1 126 ? -1.618 -14.425 14.443 1.00 93.94 126 TYR A O 1
ATOM 1014 N N . ARG A 1 127 ? 0.221 -14.684 15.686 1.00 95.12 127 ARG A N 1
ATOM 1015 C CA . ARG A 1 127 ? 1.069 -15.199 14.601 1.00 95.12 127 ARG A CA 1
ATOM 1016 C C . ARG A 1 127 ? 0.564 -16.524 14.019 1.00 95.12 127 ARG A C 1
ATOM 1018 O O . ARG A 1 127 ? 0.896 -16.809 12.872 1.00 95.12 127 ARG A O 1
ATOM 1025 N N . ARG A 1 128 ? -0.209 -17.303 14.782 1.00 95.69 128 ARG A N 1
ATOM 1026 C CA . ARG A 1 128 ? -0.801 -18.587 14.376 1.00 95.69 128 ARG A CA 1
ATOM 1027 C C . ARG A 1 128 ? -2.136 -18.436 13.648 1.00 95.69 128 ARG A C 1
ATOM 1029 O O . ARG A 1 128 ? -2.427 -19.255 12.781 1.00 95.69 128 ARG A O 1
ATOM 1036 N N . LEU A 1 129 ? -2.888 -17.352 13.897 1.00 95.75 129 LEU A N 1
ATOM 1037 C CA . LEU A 1 129 ? -4.128 -17.028 13.161 1.00 95.75 129 LEU A CA 1
ATOM 1038 C C . LEU A 1 129 ? -3.920 -16.991 11.640 1.00 95.75 129 LEU A C 1
ATOM 1040 O O . LEU A 1 129 ? -4.848 -17.252 10.887 1.00 95.75 129 LEU A O 1
ATOM 1044 N N . ARG A 1 130 ? -2.681 -16.756 11.193 1.00 94.88 130 ARG A N 1
ATOM 1045 C CA . ARG A 1 130 ? -2.242 -16.821 9.790 1.00 94.88 130 ARG A CA 1
ATOM 1046 C C . ARG A 1 130 ? -2.521 -18.145 9.079 1.00 94.88 130 ARG A C 1
ATOM 1048 O O . ARG A 1 130 ? -2.497 -18.168 7.851 1.00 94.88 130 ARG A O 1
ATOM 1055 N N . ASN A 1 131 ? -2.737 -19.213 9.845 1.00 94.69 131 ASN A N 1
ATOM 1056 C CA . ASN A 1 131 ? -3.030 -20.565 9.377 1.00 94.69 131 ASN A CA 1
ATOM 1057 C C . ASN A 1 131 ? -4.359 -21.116 9.928 1.00 94.69 131 ASN A C 1
ATOM 1059 O O . ASN A 1 131 ? -4.695 -22.261 9.643 1.00 94.69 131 ASN A O 1
ATOM 1063 N N . VAL A 1 132 ? -5.122 -20.326 10.695 1.00 95.44 132 VAL A N 1
ATOM 1064 C CA . VAL A 1 132 ? -6.478 -20.693 11.131 1.00 95.44 132 VAL A CA 1
ATOM 1065 C C . VAL A 1 132 ? -7.462 -20.085 10.134 1.00 95.44 132 VAL A C 1
ATOM 1067 O O . VAL A 1 132 ? -7.542 -18.860 10.017 1.00 95.44 132 VAL A O 1
ATOM 1070 N N . ARG A 1 133 ? -8.175 -20.934 9.386 1.00 95.00 133 ARG A N 1
ATOM 1071 C CA . ARG A 1 133 ? -9.237 -20.506 8.460 1.00 95.00 133 ARG A CA 1
ATOM 1072 C C . ARG A 1 133 ? -10.407 -19.890 9.230 1.00 95.00 133 ARG A C 1
ATOM 1074 O O . ARG A 1 133 ? -10.706 -20.329 10.341 1.00 95.00 133 ARG A O 1
ATOM 1081 N N . ALA A 1 134 ? -11.070 -18.910 8.627 1.00 93.75 134 ALA A N 1
ATOM 1082 C CA . ALA A 1 134 ? -12.372 -18.454 9.102 1.00 93.75 134 ALA A CA 1
ATOM 1083 C C . ALA A 1 134 ? -13.486 -19.374 8.554 1.00 93.75 134 ALA A C 1
ATOM 1085 O O . ALA A 1 134 ? -13.402 -19.786 7.394 1.00 93.75 134 ALA A O 1
ATOM 1086 N N . PRO A 1 135 ? -14.519 -19.726 9.346 1.00 90.25 135 PRO A N 1
ATOM 1087 C CA . PRO A 1 135 ? -15.679 -20.459 8.844 1.00 90.25 135 PRO A CA 1
ATOM 1088 C C . PRO A 1 135 ? -16.337 -19.715 7.676 1.00 90.25 135 PRO A C 1
ATOM 1090 O O . PRO A 1 135 ? -16.462 -18.493 7.712 1.00 90.25 135 PRO A O 1
ATOM 1093 N N . GLY A 1 136 ? -16.732 -20.444 6.631 1.00 86.38 136 GLY A N 1
ATO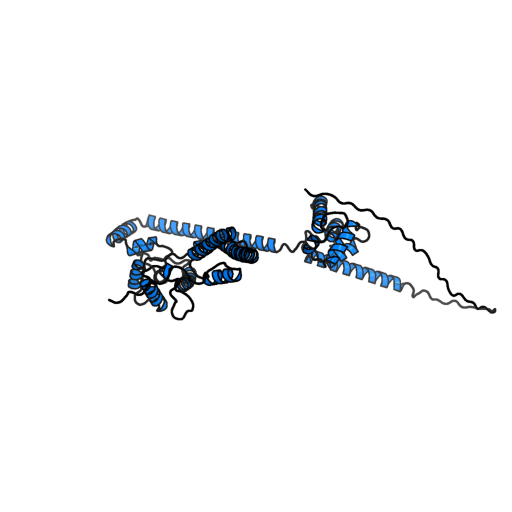M 1094 C CA . GLY A 1 136 ? -17.349 -19.866 5.431 1.00 86.38 136 GLY A CA 1
ATOM 1095 C C . GLY A 1 136 ? -16.403 -19.109 4.484 1.00 86.38 136 GLY A C 1
ATOM 1096 O O . GLY A 1 136 ? -16.851 -18.686 3.423 1.00 86.38 136 GLY A O 1
ATOM 1097 N N . GLU A 1 137 ? -15.109 -18.962 4.800 1.00 87.88 137 GLU A N 1
ATOM 1098 C CA . GLU A 1 137 ? -14.138 -18.278 3.934 1.00 87.88 137 GLU A CA 1
ATOM 1099 C C . GLU A 1 137 ? -12.925 -19.144 3.551 1.00 87.88 137 GLU A C 1
ATOM 1101 O O . GLU A 1 137 ? -12.369 -19.905 4.344 1.00 87.88 137 GLU A O 1
ATOM 1106 N N . ASP A 1 138 ? -12.402 -18.914 2.343 1.00 89.00 138 ASP A N 1
ATOM 1107 C CA . ASP A 1 138 ? -11.085 -19.408 1.911 1.00 89.00 138 ASP A CA 1
ATOM 1108 C C . ASP A 1 138 ? -9.899 -18.607 2.498 1.00 89.00 138 ASP A C 1
ATOM 1110 O O . ASP A 1 138 ? -8.743 -18.786 2.103 1.00 89.00 138 ASP A O 1
ATOM 1114 N N . THR A 1 139 ? -10.166 -17.706 3.449 1.00 94.12 139 THR A N 1
ATOM 1115 C CA . THR A 1 139 ? -9.172 -16.822 4.071 1.00 94.12 139 THR A CA 1
ATOM 1116 C C . THR A 1 139 ? -8.894 -17.198 5.531 1.00 94.12 139 THR A C 1
ATOM 1118 O O . THR A 1 139 ? -9.553 -18.053 6.127 1.00 94.12 139 THR A O 1
ATOM 1121 N N . THR A 1 140 ? -7.850 -16.603 6.110 1.00 96.31 140 THR A N 1
ATOM 1122 C CA . THR A 1 140 ? -7.426 -16.850 7.496 1.00 96.31 140 THR A CA 1
ATOM 1123 C C . THR A 1 140 ? -7.749 -15.659 8.391 1.00 96.31 140 THR A C 1
ATOM 1125 O O . THR A 1 140 ? -7.826 -14.525 7.917 1.00 96.31 140 THR A O 1
ATOM 1128 N N . TRP A 1 141 ? -7.932 -15.888 9.693 1.00 96.44 141 TRP A N 1
ATOM 1129 C CA . TRP A 1 141 ? -8.455 -14.870 10.619 1.00 96.44 141 TRP A CA 1
ATOM 1130 C C . TRP A 1 141 ? -7.627 -13.577 10.705 1.00 96.44 141 TRP A C 1
ATOM 1132 O O . TRP A 1 141 ? -8.183 -12.515 10.980 1.00 96.44 141 TRP A O 1
ATOM 1142 N N . ASP A 1 142 ? -6.322 -13.621 10.420 1.00 95.62 142 ASP A N 1
ATOM 1143 C CA . ASP A 1 142 ? -5.479 -12.420 10.313 1.00 95.62 142 ASP A CA 1
ATOM 1144 C C . ASP A 1 142 ? -5.832 -11.529 9.105 1.00 95.62 142 ASP A C 1
ATOM 1146 O O . ASP A 1 142 ? -5.562 -10.330 9.133 1.00 95.62 142 ASP A O 1
ATOM 1150 N N . ILE A 1 143 ? -6.429 -12.093 8.052 1.00 95.81 143 ILE A N 1
ATOM 1151 C CA . ILE A 1 143 ? -6.927 -11.371 6.875 1.00 95.81 143 ILE A CA 1
ATOM 1152 C C . ILE A 1 143 ? -8.330 -10.826 7.161 1.00 95.81 143 ILE A C 1
ATOM 1154 O O . ILE A 1 143 ? -8.545 -9.631 6.967 1.00 95.81 143 ILE A O 1
ATOM 1158 N N . VAL A 1 144 ? -9.244 -11.658 7.681 1.00 96.44 144 VAL A N 1
ATOM 1159 C CA . VAL A 1 144 ? -10.620 -11.254 8.051 1.00 96.44 144 VAL A CA 1
ATOM 1160 C C . VAL A 1 144 ? -10.600 -10.081 9.030 1.00 96.44 144 VAL A C 1
ATOM 1162 O O . VAL A 1 144 ? -11.121 -9.011 8.725 1.00 96.44 144 VAL A O 1
ATOM 1165 N N . ARG A 1 145 ? -9.872 -10.208 10.148 1.00 96.25 145 ARG A N 1
ATOM 1166 C CA . ARG A 1 145 ? -9.703 -9.126 11.131 1.00 96.25 145 ARG A CA 1
ATOM 1167 C C . ARG A 1 145 ? -9.188 -7.833 10.491 1.00 96.25 145 ARG A C 1
ATOM 1169 O O . ARG A 1 145 ? -9.679 -6.750 10.794 1.00 96.25 145 ARG A O 1
ATOM 1176 N N . ASN A 1 146 ? -8.180 -7.913 9.618 1.00 95.38 146 ASN A N 1
ATOM 1177 C CA . ASN A 1 146 ? -7.619 -6.725 8.966 1.00 95.38 146 ASN A CA 1
ATOM 1178 C C . ASN A 1 146 ? -8.545 -6.140 7.875 1.00 95.38 146 ASN A C 1
ATOM 1180 O O . ASN A 1 146 ? -8.407 -4.957 7.555 1.00 95.38 146 ASN A O 1
ATOM 1184 N N . ARG A 1 147 ? -9.498 -6.920 7.339 1.00 95.00 147 ARG A N 1
ATOM 1185 C CA . ARG A 1 147 ? -10.595 -6.438 6.485 1.00 95.00 147 ARG A CA 1
ATOM 1186 C C . ARG A 1 147 ? -11.603 -5.643 7.316 1.00 95.00 147 ARG A C 1
ATOM 1188 O O . ARG A 1 147 ? -11.808 -4.469 7.015 1.00 95.00 147 ARG A O 1
ATOM 1195 N N . GLU A 1 148 ? -12.123 -6.207 8.405 1.00 95.19 148 GLU A N 1
ATOM 1196 C CA . GLU A 1 148 ? -13.146 -5.524 9.214 1.00 95.19 148 GLU A CA 1
ATOM 1197 C C . GLU A 1 148 ? -12.593 -4.301 9.951 1.00 95.19 148 GLU A C 1
ATOM 1199 O O . GLU A 1 148 ? -13.173 -3.217 9.877 1.00 95.19 148 GLU A O 1
ATOM 1204 N N . LEU A 1 149 ? -11.387 -4.386 10.526 1.00 95.12 149 LEU A N 1
ATOM 1205 C CA . LEU A 1 149 ? -10.720 -3.220 11.117 1.00 95.12 149 LEU A CA 1
ATOM 1206 C C . LEU A 1 149 ? -10.469 -2.090 10.106 1.00 95.12 149 LEU A C 1
ATOM 1208 O O . LEU A 1 149 ? -10.385 -0.931 10.505 1.00 95.12 149 LEU A O 1
ATOM 1212 N N . LYS A 1 150 ? -10.353 -2.377 8.802 1.00 93.25 150 LYS A N 1
ATOM 1213 C CA . LYS A 1 150 ? -10.240 -1.337 7.765 1.00 93.25 150 LYS A CA 1
ATOM 1214 C C . LYS A 1 150 ? -11.580 -0.630 7.518 1.00 93.25 150 LYS A C 1
ATOM 1216 O O . LYS A 1 150 ? -11.569 0.546 7.156 1.00 93.25 150 LYS A O 1
ATOM 1221 N N . THR A 1 151 ? -12.704 -1.316 7.718 1.00 93.00 151 THR A N 1
ATOM 1222 C CA . THR A 1 151 ? -14.054 -0.735 7.675 1.00 93.00 151 THR A CA 1
ATOM 1223 C C . THR A 1 151 ? -14.315 0.100 8.928 1.00 93.00 151 THR A C 1
ATOM 1225 O O . THR A 1 151 ? -14.617 1.287 8.812 1.00 93.00 151 THR A O 1
ATOM 1228 N N . LEU A 1 152 ? -14.090 -0.468 10.119 1.00 92.94 152 LEU A N 1
ATOM 1229 C CA . LEU A 1 152 ? -14.289 0.226 11.397 1.00 92.94 152 LEU A CA 1
ATOM 1230 C C . LEU A 1 152 ? -13.445 1.501 11.488 1.00 92.94 152 LEU A C 1
ATOM 1232 O O . LEU A 1 152 ? -13.982 2.586 11.664 1.00 92.94 152 LEU A O 1
ATOM 1236 N N . LYS A 1 153 ? -12.140 1.431 11.199 1.00 91.25 153 LYS A N 1
ATOM 1237 C CA . LYS A 1 153 ? -11.243 2.605 11.220 1.00 91.25 153 LYS A CA 1
ATOM 1238 C C . LYS A 1 153 ? -11.548 3.677 10.156 1.00 91.25 153 LYS A C 1
ATOM 1240 O O . LYS A 1 153 ? -10.833 4.677 10.102 1.00 91.25 153 LYS A O 1
ATOM 1245 N N . ARG A 1 154 ? -12.546 3.468 9.286 1.00 89.38 154 ARG A N 1
ATOM 1246 C CA . ARG A 1 154 ? -13.104 4.499 8.393 1.00 89.38 154 ARG A CA 1
ATOM 1247 C C . ARG A 1 154 ? -14.382 5.137 8.930 1.00 89.38 154 ARG A C 1
ATOM 1249 O O . ARG A 1 154 ? -14.563 6.314 8.644 1.00 89.38 154 ARG A O 1
ATOM 1256 N N . LYS A 1 155 ? -15.228 4.391 9.656 1.00 88.00 155 LYS A N 1
ATOM 1257 C CA . LYS A 1 155 ? -16.334 4.966 10.440 1.00 88.00 155 LYS A CA 1
ATOM 1258 C C . LYS A 1 155 ? -15.727 5.847 11.547 1.00 88.00 155 LYS A C 1
ATOM 1260 O O . LYS A 1 155 ? -15.730 7.069 11.461 1.00 88.00 155 LYS A O 1
ATOM 1265 N N . LEU A 1 156 ? -14.995 5.190 12.450 1.00 85.75 156 LEU A N 1
ATOM 1266 C CA . LEU A 1 156 ? -14.552 5.675 13.762 1.00 85.75 156 LEU A CA 1
ATOM 1267 C C . LEU A 1 156 ? -13.279 6.542 13.678 1.00 85.75 156 LEU A C 1
ATOM 1269 O O . LEU A 1 156 ? -12.354 6.439 14.484 1.00 85.75 156 LEU A O 1
ATOM 1273 N N . ALA A 1 157 ? -13.163 7.346 12.620 1.00 81.38 157 ALA A N 1
ATOM 1274 C CA . ALA A 1 157 ? -11.998 8.187 12.346 1.00 81.38 157 ALA A CA 1
ATOM 1275 C C . ALA A 1 157 ? -12.053 9.552 13.062 1.00 81.38 157 ALA A C 1
ATOM 1277 O O . ALA A 1 157 ? -11.049 10.276 13.074 1.00 81.38 157 ALA A O 1
ATOM 1278 N N . HIS A 1 158 ? -13.219 9.901 13.618 1.00 78.38 158 HIS A N 1
ATOM 1279 C CA . HIS A 1 158 ? -13.536 11.217 14.179 1.00 78.38 158 HIS A CA 1
ATOM 1280 C C . HIS A 1 158 ? -14.280 11.185 15.526 1.00 78.38 158 HIS A C 1
ATOM 1282 O O . HIS A 1 158 ? -14.341 12.226 16.179 1.00 78.38 158 HIS A O 1
ATOM 1288 N N . GLU A 1 159 ? -14.807 10.033 15.939 1.00 83.50 159 GLU A N 1
ATOM 1289 C CA . GLU A 1 159 ? -15.518 9.845 17.211 1.00 83.50 159 GLU A CA 1
ATOM 1290 C C . GLU A 1 159 ? -14.558 9.749 18.413 1.00 83.50 159 GLU A C 1
ATOM 1292 O O . GLU A 1 159 ? -13.356 9.495 18.260 1.00 83.50 159 GLU A O 1
ATOM 1297 N N . GLU A 1 160 ? -15.079 9.986 19.620 1.00 88.06 160 GLU A N 1
ATOM 1298 C CA . GLU A 1 160 ? -14.321 9.807 20.862 1.00 88.06 160 GLU A CA 1
ATOM 1299 C C . GLU A 1 160 ? -14.464 8.355 21.342 1.00 88.06 160 GLU A C 1
ATOM 1301 O O . GLU A 1 160 ? -15.549 7.796 21.341 1.00 88.06 160 GLU A O 1
ATOM 1306 N N . LEU A 1 161 ? -13.342 7.723 21.701 1.00 91.75 161 LEU A N 1
ATOM 1307 C CA . LEU A 1 161 ? -13.265 6.275 21.967 1.00 91.75 161 LEU A CA 1
ATOM 1308 C C . LEU A 1 161 ? -13.694 5.882 23.386 1.00 91.75 161 LEU A C 1
ATOM 1310 O O . LEU A 1 161 ? -13.881 4.705 23.676 1.00 91.75 161 LEU A O 1
ATOM 1314 N N . PHE A 1 162 ? -13.777 6.864 24.279 1.00 92.81 162 PHE A N 1
ATOM 1315 C CA . PHE A 1 162 ? -14.176 6.686 25.665 1.00 92.81 162 PHE A CA 1
ATOM 1316 C C . PHE A 1 162 ? -15.204 7.760 26.022 1.00 92.81 162 PHE A C 1
ATOM 1318 O O . PHE A 1 162 ? -15.086 8.888 25.534 1.00 92.81 162 PHE A O 1
ATOM 1325 N N . ASP A 1 163 ? -16.170 7.410 26.869 1.00 90.69 163 ASP A N 1
ATOM 1326 C CA . ASP A 1 163 ? -17.151 8.346 27.425 1.00 90.69 163 ASP A CA 1
ATOM 1327 C C . ASP A 1 163 ? -16.525 9.292 28.479 1.00 90.69 163 ASP A C 1
ATOM 1329 O O . ASP A 1 163 ? -15.336 9.200 28.809 1.00 90.69 163 ASP A O 1
ATOM 1333 N N . ASP A 1 164 ? -17.321 10.225 29.016 1.00 86.31 164 ASP A N 1
ATOM 1334 C CA . ASP A 1 164 ? -16.882 11.143 30.084 1.00 86.31 164 ASP A CA 1
ATOM 1335 C C . ASP A 1 164 ? -16.578 10.410 31.425 1.00 86.31 164 ASP A C 1
ATOM 1337 O O . ASP A 1 164 ? -15.897 10.983 32.278 1.00 86.31 164 ASP A O 1
ATOM 1341 N N . ASP A 1 165 ? -16.998 9.142 31.594 1.00 83.06 165 ASP A N 1
ATOM 1342 C CA . ASP A 1 165 ? -16.635 8.249 32.717 1.00 83.06 165 ASP A CA 1
ATOM 1343 C C . ASP A 1 165 ? -15.343 7.434 32.444 1.00 83.06 165 ASP A C 1
ATOM 1345 O O . ASP A 1 165 ? -14.846 6.716 33.318 1.00 83.06 165 ASP A O 1
ATOM 1349 N N . GLY A 1 166 ? -14.781 7.510 31.232 1.00 86.12 166 GLY A N 1
ATOM 1350 C CA . GLY A 1 166 ? -13.593 6.764 30.809 1.00 86.12 166 GLY A CA 1
ATOM 1351 C C . GLY A 1 166 ? -13.832 5.295 30.427 1.00 86.12 166 GLY A C 1
ATOM 1352 O O . GLY A 1 166 ? -12.859 4.544 30.303 1.00 86.12 166 GLY A O 1
ATOM 1353 N N . LYS A 1 167 ? -15.085 4.866 30.231 1.00 91.25 167 LYS A N 1
ATOM 1354 C CA . LYS A 1 167 ? -15.451 3.552 29.670 1.00 91.25 167 LYS A CA 1
ATOM 1355 C C . LYS A 1 167 ? -15.294 3.578 28.144 1.00 91.25 167 LYS A C 1
ATOM 1357 O O . LYS A 1 167 ? -15.537 4.626 27.551 1.00 91.25 167 LYS A O 1
ATOM 1362 N N . PRO A 1 168 ? -14.914 2.471 27.479 1.00 94.31 168 PRO A N 1
ATOM 1363 C CA . PRO A 1 168 ? -14.971 2.383 26.019 1.00 94.31 168 PRO A CA 1
ATOM 1364 C C . PRO A 1 168 ? -16.397 2.620 25.504 1.00 94.31 168 PRO A C 1
ATOM 1366 O O . PRO A 1 168 ? -17.338 2.077 26.082 1.00 94.31 168 PRO A O 1
ATOM 1369 N N . THR A 1 169 ? -16.561 3.380 24.420 1.00 93.88 169 THR A N 1
ATOM 1370 C CA . THR A 1 169 ? -17.868 3.512 23.745 1.00 93.88 169 THR A CA 1
ATOM 1371 C C . THR A 1 169 ? -18.243 2.227 22.997 1.00 93.88 169 THR A C 1
ATOM 1373 O O . THR A 1 169 ? -17.386 1.369 22.767 1.00 93.88 169 THR A O 1
ATOM 1376 N N . GLU A 1 170 ? -19.503 2.080 22.577 1.00 91.62 170 GLU A N 1
ATOM 1377 C CA . GLU A 1 170 ? -19.977 0.899 21.831 1.00 91.62 170 GLU A CA 1
ATOM 1378 C C . GLU A 1 170 ? -19.173 0.660 20.541 1.00 91.62 170 GLU A C 1
ATOM 1380 O O . GLU A 1 170 ? -18.802 -0.468 20.211 1.00 91.62 170 GLU A O 1
ATOM 1385 N N . GLU A 1 171 ? -18.797 1.728 19.844 1.00 91.69 171 GLU A N 1
ATOM 1386 C CA . GLU A 1 171 ? -18.003 1.639 18.625 1.00 91.69 171 GLU A CA 1
ATOM 1387 C C . GLU A 1 171 ? -16.522 1.354 18.925 1.00 91.69 171 GLU A C 1
ATOM 1389 O O . GLU A 1 171 ? -15.827 0.681 18.151 1.00 91.69 171 GLU A O 1
ATOM 1394 N N . HIS A 1 172 ? -16.010 1.792 20.085 1.00 94.44 172 HIS A N 1
ATOM 1395 C CA . HIS A 1 172 ? -14.709 1.314 20.547 1.00 94.44 172 HIS A CA 1
ATOM 1396 C C . HIS A 1 172 ? -14.772 -0.179 20.883 1.00 94.44 172 HIS A C 1
ATOM 1398 O O . HIS A 1 172 ? -13.868 -0.910 20.470 1.00 94.44 172 HIS A O 1
ATOM 1404 N N . LEU A 1 173 ? -15.846 -0.658 21.523 1.00 94.69 173 LEU A N 1
ATOM 1405 C CA . LEU A 1 173 ? -16.087 -2.083 21.775 1.00 94.69 173 LEU A CA 1
ATOM 1406 C C . LEU A 1 173 ? -16.106 -2.900 20.468 1.00 94.69 173 LEU A C 1
ATOM 1408 O O . LEU A 1 173 ? -15.431 -3.931 20.428 1.00 94.69 173 LEU A O 1
ATOM 1412 N N . GLU A 1 174 ? -16.714 -2.418 19.367 1.00 94.31 174 GLU A N 1
ATOM 1413 C CA . GLU A 1 174 ? -16.618 -3.078 18.042 1.00 94.31 174 GLU A CA 1
ATOM 1414 C C . GLU A 1 174 ? -15.149 -3.366 17.654 1.00 94.31 174 GLU A C 1
ATOM 1416 O O . GLU A 1 174 ? -14.808 -4.484 17.254 1.00 94.31 174 GLU A O 1
ATOM 1421 N N . MET A 1 175 ? -14.249 -2.379 17.790 1.00 95.38 175 MET A N 1
ATOM 1422 C CA . MET A 1 175 ? -12.815 -2.550 17.492 1.00 95.38 175 MET A CA 1
ATOM 1423 C C . MET A 1 175 ? -12.085 -3.433 18.511 1.00 95.38 175 MET A C 1
ATOM 1425 O O . MET A 1 175 ? -11.184 -4.196 18.136 1.00 95.38 175 MET A O 1
ATOM 1429 N N . LEU A 1 176 ? -12.455 -3.330 19.788 1.00 96.44 176 LEU A N 1
ATOM 1430 C CA . LEU A 1 176 ? -11.846 -4.083 20.879 1.00 96.44 176 LEU A CA 1
ATOM 1431 C C . LEU A 1 176 ? -12.147 -5.583 20.766 1.00 96.44 176 LEU A C 1
ATOM 1433 O O . LEU A 1 176 ? -11.230 -6.377 20.976 1.00 96.44 176 LEU A O 1
ATOM 1437 N N . LEU A 1 177 ? -13.359 -5.963 20.341 1.00 97.00 177 LEU A N 1
ATOM 1438 C CA . LEU A 1 177 ? -13.760 -7.346 20.034 1.00 97.00 177 LEU A CA 1
ATOM 1439 C C . LEU A 1 177 ? -12.940 -7.943 18.874 1.00 97.00 177 LEU A C 1
ATOM 1441 O O . LEU A 1 177 ? -12.572 -9.115 18.898 1.00 97.00 177 LEU A O 1
ATOM 1445 N N . TRP A 1 178 ? -12.510 -7.119 17.913 1.00 97.50 178 TRP A N 1
ATOM 1446 C CA . TRP A 1 178 ? -11.498 -7.486 16.907 1.00 97.50 178 TRP A CA 1
ATOM 1447 C C . TRP A 1 178 ? -10.051 -7.443 17.445 1.00 97.50 178 TRP A C 1
ATOM 1449 O O . TRP A 1 178 ? -9.081 -7.342 16.685 1.00 97.50 178 TRP A O 1
ATOM 1459 N N . ALA A 1 179 ? -9.870 -7.524 18.766 1.00 97.19 179 ALA A N 1
ATOM 1460 C CA . ALA A 1 179 ? -8.597 -7.462 19.479 1.00 97.19 179 ALA A CA 1
ATOM 1461 C C . ALA A 1 179 ? -7.722 -6.265 19.061 1.00 97.19 179 ALA A C 1
ATOM 1463 O O . ALA A 1 179 ? -6.509 -6.423 18.873 1.00 97.19 179 ALA A O 1
ATOM 1464 N N . TYR A 1 180 ? -8.303 -5.079 18.862 1.00 97.00 180 TYR A N 1
ATOM 1465 C CA . TYR A 1 180 ? -7.583 -3.865 18.465 1.00 97.00 180 TYR A CA 1
ATOM 1466 C C . TYR A 1 180 ? -8.004 -2.646 19.286 1.00 97.00 180 TYR A C 1
ATOM 1468 O O . TYR A 1 180 ? -9.177 -2.422 19.535 1.00 97.00 180 TYR A O 1
ATOM 1476 N N . SER A 1 181 ? -7.038 -1.792 19.627 1.00 94.38 181 SER A N 1
ATOM 1477 C CA . SER A 1 181 ? -7.327 -0.415 20.024 1.00 94.38 181 SER A CA 1
ATOM 1478 C C . SER A 1 181 ? -6.321 0.543 19.383 1.00 94.38 181 SER A C 1
ATOM 1480 O O . SER A 1 181 ? -5.118 0.246 19.405 1.00 94.38 181 SER A O 1
ATOM 1482 N N . PRO A 1 182 ? -6.763 1.694 18.841 1.00 92.31 182 PRO A N 1
ATOM 1483 C CA . PRO A 1 182 ? -5.863 2.787 18.490 1.00 92.31 182 PRO A CA 1
ATOM 1484 C C . PRO A 1 182 ? -5.279 3.473 19.740 1.00 92.31 182 PRO A C 1
ATOM 1486 O O . PRO A 1 182 ? -4.117 3.876 19.697 1.00 92.31 182 PRO A O 1
ATOM 1489 N N . ASP A 1 183 ? -6.016 3.527 20.859 1.00 90.44 183 ASP A N 1
ATOM 1490 C CA . ASP A 1 183 ? -5.495 3.943 22.168 1.00 90.44 183 ASP A CA 1
ATOM 1491 C C . ASP A 1 183 ? -5.389 2.747 23.130 1.00 90.44 183 ASP A C 1
ATOM 1493 O O . ASP A 1 183 ? -6.356 2.300 23.752 1.00 90.44 183 ASP A O 1
ATOM 1497 N N . ARG A 1 184 ? -4.173 2.209 23.254 1.00 89.69 184 ARG A N 1
ATOM 1498 C CA . ARG A 1 184 ? -3.852 1.153 24.228 1.00 89.69 184 ARG A CA 1
ATOM 1499 C C . ARG A 1 184 ? -3.579 1.694 25.636 1.00 89.69 184 ARG A C 1
ATOM 1501 O O . ARG A 1 184 ? -3.515 0.889 26.559 1.00 89.69 184 ARG A O 1
ATOM 1508 N N . ARG A 1 185 ? -3.383 3.008 25.811 1.00 88.00 185 ARG A N 1
ATOM 1509 C CA . ARG A 1 185 ? -3.138 3.633 27.118 1.00 88.00 185 ARG A CA 1
ATOM 1510 C C . ARG A 1 185 ? -4.455 3.837 27.855 1.00 88.00 185 ARG A C 1
ATOM 1512 O O . ARG A 1 185 ? -4.555 3.338 28.968 1.00 88.00 185 ARG A O 1
ATOM 1519 N N . GLY A 1 186 ? -5.453 4.480 27.244 1.00 88.06 186 GLY A N 1
ATOM 1520 C CA . GLY A 1 186 ? -6.791 4.608 27.844 1.00 88.06 186 GLY A CA 1
ATOM 1521 C C . GLY A 1 186 ? -7.363 3.243 28.244 1.00 88.06 186 GLY A C 1
ATOM 1522 O O . GLY A 1 186 ? -7.784 3.042 29.377 1.00 88.06 186 GLY A O 1
ATOM 1523 N N . LEU A 1 187 ? -7.205 2.245 27.367 1.00 90.75 187 LEU A N 1
ATOM 1524 C CA . LEU A 1 187 ? -7.632 0.868 27.624 1.00 90.75 187 LEU A CA 1
ATOM 1525 C C . LEU A 1 187 ? -6.888 0.195 28.797 1.00 90.75 187 LEU A C 1
ATOM 1527 O O . LEU A 1 187 ? -7.460 -0.634 29.501 1.00 90.75 187 LEU A O 1
ATOM 1531 N N . TRP A 1 188 ? -5.612 0.534 29.016 1.00 88.88 188 TRP A N 1
ATOM 1532 C CA . TRP A 1 188 ? -4.854 0.033 30.164 1.00 88.88 188 TRP A CA 1
ATOM 1533 C C . TRP A 1 188 ? -5.335 0.672 31.473 1.00 88.88 188 TRP A C 1
ATOM 1535 O O . TRP A 1 188 ? -5.599 -0.052 32.431 1.00 88.88 188 TRP A O 1
ATOM 1545 N N . TRP A 1 189 ? -5.540 1.993 31.483 1.00 85.44 189 TRP A N 1
ATOM 1546 C CA . TRP A 1 189 ? -6.132 2.701 32.625 1.00 85.44 189 TRP A CA 1
ATOM 1547 C C . TRP A 1 189 ? -7.513 2.135 32.975 1.00 85.44 189 TRP A C 1
ATOM 1549 O O . TRP A 1 189 ? -7.804 1.843 34.134 1.00 85.44 189 TRP A O 1
ATOM 1559 N N . TYR A 1 190 ? -8.342 1.871 31.965 1.00 87.88 190 TYR A N 1
ATOM 1560 C CA . TYR A 1 190 ? -9.663 1.296 32.173 1.00 87.88 190 TYR A CA 1
ATOM 1561 C C . TYR A 1 190 ? -9.628 -0.129 32.765 1.00 87.88 190 TYR A C 1
ATOM 1563 O O . TYR A 1 190 ? -10.368 -0.409 33.707 1.00 87.88 190 TYR A O 1
ATOM 1571 N N . PHE A 1 191 ? -8.750 -1.026 32.299 1.00 87.19 191 PHE A N 1
ATOM 1572 C CA . PHE A 1 191 ? -8.763 -2.434 32.736 1.00 87.19 191 PHE A CA 1
ATOM 1573 C C . PHE A 1 191 ? -7.832 -2.819 33.894 1.00 87.19 191 PHE A C 1
ATOM 1575 O O . PHE A 1 191 ? -7.977 -3.941 34.402 1.00 87.19 191 PHE A O 1
ATOM 1582 N N . TYR A 1 192 ? -6.883 -1.960 34.284 1.00 84.38 192 TYR A N 1
ATOM 1583 C CA . TYR A 1 192 ? -5.834 -2.312 35.253 1.00 84.38 192 TYR A CA 1
ATOM 1584 C C . TYR A 1 192 ? -5.626 -1.297 36.388 1.00 84.38 192 TYR A C 1
ATOM 1586 O O . TYR A 1 192 ? -5.102 -1.698 37.424 1.00 84.38 192 TYR A O 1
ATOM 1594 N N . THR A 1 193 ? -6.066 -0.039 36.262 1.00 80.25 193 THR A N 1
ATOM 1595 C CA . THR A 1 193 ? -6.058 0.900 37.399 1.00 80.25 193 THR A CA 1
ATOM 1596 C C . THR A 1 193 ? -7.154 0.511 38.410 1.00 80.25 193 THR A C 1
ATOM 1598 O O . THR A 1 193 ? -8.309 0.323 37.993 1.00 80.25 193 THR A O 1
ATOM 1601 N N . PRO A 1 194 ? -6.845 0.388 39.719 1.00 78.88 194 PRO A N 1
ATOM 1602 C CA . PRO A 1 194 ? -7.830 0.116 40.766 1.00 78.88 194 PRO A CA 1
ATOM 1603 C C . PRO A 1 194 ? -8.976 1.132 40.788 1.00 78.88 194 PRO A C 1
ATOM 1605 O O . PRO A 1 194 ? -8.793 2.305 40.460 1.00 78.88 194 PRO A O 1
ATOM 1608 N N . ARG A 1 195 ? -10.166 0.689 41.212 1.00 69.06 195 ARG A N 1
ATOM 1609 C CA . ARG A 1 195 ? -11.370 1.533 41.247 1.00 69.06 195 ARG A CA 1
ATOM 1610 C C . ARG A 1 195 ? -11.168 2.791 42.102 1.00 69.06 195 ARG A C 1
ATOM 1612 O O . ARG A 1 195 ? -11.407 3.886 41.608 1.00 69.06 195 ARG A O 1
ATOM 1619 N N . GLU A 1 196 ? -10.623 2.639 43.308 1.00 70.12 196 GLU A N 1
ATOM 1620 C CA . GLU A 1 196 ? -10.334 3.764 44.206 1.00 70.12 196 GLU A CA 1
ATOM 1621 C C . GLU A 1 196 ? -9.361 4.790 43.606 1.00 70.12 196 GLU A C 1
ATOM 1623 O O . GLU A 1 196 ? -9.468 5.982 43.875 1.00 70.12 196 GLU A O 1
ATOM 1628 N N . GLU A 1 197 ? -8.375 4.348 42.820 1.00 71.81 197 GLU A N 1
ATOM 1629 C CA . GLU A 1 197 ? -7.389 5.247 42.213 1.00 71.81 197 GLU A CA 1
ATOM 1630 C C . GLU A 1 197 ? -8.014 6.044 41.061 1.00 71.81 197 GLU A C 1
ATOM 1632 O O . GLU A 1 197 ? -7.781 7.249 40.960 1.00 71.81 197 GLU A O 1
ATOM 1637 N N . LYS A 1 198 ? -8.897 5.414 40.270 1.00 67.62 198 LYS A N 1
ATOM 1638 C CA . LYS A 1 198 ? -9.734 6.116 39.284 1.00 67.62 198 LYS A CA 1
ATOM 1639 C C . LYS A 1 198 ? -10.666 7.122 39.945 1.00 67.62 198 LYS A C 1
ATOM 1641 O O . LYS A 1 198 ? -10.749 8.244 39.469 1.00 67.62 198 LYS A O 1
ATOM 1646 N N . GLU A 1 199 ? -11.354 6.743 41.020 1.00 67.25 199 GLU A N 1
ATOM 1647 C CA . GLU A 1 199 ? -12.274 7.634 41.738 1.00 67.25 199 GLU A CA 1
ATOM 1648 C C . GLU A 1 199 ? -11.501 8.826 42.333 1.00 67.25 199 GLU A C 1
ATOM 1650 O O . GLU A 1 199 ? -11.842 9.970 42.045 1.00 67.25 199 GLU A O 1
ATOM 1655 N N . ARG A 1 200 ? -10.353 8.595 42.990 1.00 68.69 200 ARG A N 1
ATOM 1656 C CA . ARG A 1 200 ? -9.455 9.666 43.470 1.00 68.69 200 ARG A CA 1
ATOM 1657 C C . ARG A 1 200 ? -8.917 10.564 42.346 1.00 68.69 200 ARG A C 1
ATOM 1659 O O . ARG A 1 200 ? -8.779 11.770 42.555 1.00 68.69 200 ARG A O 1
ATOM 1666 N N . GLU A 1 201 ? -8.580 10.031 41.168 1.00 67.69 201 GLU A N 1
ATOM 1667 C CA . GLU A 1 201 ? -8.123 10.858 40.038 1.00 67.69 201 GLU A CA 1
ATOM 1668 C C . GLU A 1 201 ? -9.281 11.613 39.361 1.00 67.69 201 GLU A C 1
ATOM 1670 O O . GLU A 1 201 ? -9.117 12.786 39.016 1.00 67.69 201 GLU A O 1
ATOM 1675 N N . MET A 1 202 ? -10.467 11.006 39.250 1.00 61.44 202 MET A N 1
ATOM 1676 C CA . MET A 1 202 ? -11.683 11.678 38.784 1.00 61.44 202 MET A CA 1
ATOM 1677 C C . MET A 1 202 ? -12.132 12.780 39.742 1.00 61.44 202 MET A C 1
ATOM 1679 O O . MET A 1 202 ? -12.515 13.848 39.272 1.00 61.44 202 MET A O 1
ATOM 1683 N N . ASP A 1 203 ? -12.006 12.599 41.056 1.00 64.75 203 ASP A N 1
ATOM 1684 C CA . ASP A 1 203 ? -12.319 13.635 42.043 1.00 64.75 203 ASP A CA 1
ATOM 1685 C C . ASP A 1 203 ? -11.296 14.775 42.024 1.00 64.75 203 ASP A C 1
ATOM 1687 O O . ASP A 1 203 ? -11.682 15.942 42.075 1.00 64.75 203 ASP A O 1
ATOM 1691 N N . ARG A 1 204 ? -10.002 14.492 41.807 1.00 66.44 204 ARG A N 1
ATOM 1692 C CA . ARG A 1 204 ? -9.019 15.541 41.457 1.00 66.44 204 ARG A CA 1
ATOM 1693 C C . ARG A 1 204 ? -9.398 16.269 40.160 1.00 66.44 204 ARG A C 1
ATOM 1695 O O . ARG A 1 204 ? -9.143 17.463 40.039 1.00 66.44 204 ARG A O 1
ATOM 1702 N N . TRP A 1 205 ? -10.019 15.587 39.196 1.00 59.53 205 TRP A N 1
ATOM 1703 C CA . TRP A 1 205 ? -10.536 16.183 37.956 1.00 59.53 205 TRP A CA 1
ATOM 1704 C C . TRP A 1 205 ? -11.896 16.885 38.104 1.00 59.53 205 TRP A C 1
ATOM 1706 O O . TRP A 1 205 ? -12.219 17.713 37.250 1.00 59.53 205 TRP A O 1
ATOM 1716 N N . ARG A 1 206 ? -12.699 16.585 39.133 1.00 61.25 206 ARG A N 1
ATOM 1717 C CA . ARG A 1 206 ? -13.954 17.283 39.479 1.00 61.25 206 ARG A CA 1
ATOM 1718 C C . ARG A 1 206 ? -13.682 18.530 40.318 1.00 61.25 206 ARG A C 1
ATOM 1720 O O . ARG A 1 206 ? -14.178 19.593 39.971 1.00 61.25 206 ARG A O 1
ATOM 1727 N N . ASN A 1 207 ? -12.807 18.423 41.314 1.00 57.97 207 ASN A N 1
ATOM 1728 C CA . ASN A 1 207 ? -12.376 19.534 42.170 1.00 57.97 207 ASN A CA 1
ATOM 1729 C C . ASN A 1 207 ? -11.316 20.442 41.507 1.00 57.97 207 ASN A C 1
ATOM 1731 O O . ASN A 1 207 ? -10.986 21.506 42.026 1.00 57.97 207 ASN A O 1
ATOM 1735 N N . SER A 1 208 ? -10.794 20.060 40.336 1.00 51.44 208 SER A N 1
ATOM 1736 C CA . SER A 1 208 ? -10.037 20.953 39.453 1.00 51.44 208 SER A CA 1
ATOM 1737 C C . SER A 1 208 ? -10.988 21.952 38.785 1.00 51.44 208 SER A C 1
ATOM 1739 O O . SER A 1 208 ? -11.488 21.653 37.702 1.00 51.44 208 SER A O 1
ATOM 1741 N N . ASP A 1 209 ? -11.169 23.112 39.427 1.00 48.38 209 ASP A N 1
ATOM 1742 C CA . ASP A 1 209 ? -11.859 24.337 38.978 1.00 48.38 209 ASP A CA 1
ATOM 1743 C C . ASP A 1 209 ? -12.429 24.317 37.541 1.00 48.38 209 ASP A C 1
ATOM 1745 O O . ASP A 1 209 ? -11.718 24.161 36.537 1.00 48.38 209 ASP A O 1
ATOM 1749 N N . GLU A 1 210 ? -13.734 24.581 37.451 1.00 52.00 210 GLU A N 1
ATOM 1750 C CA . GLU A 1 210 ? -14.521 24.695 36.222 1.00 52.00 210 GLU A CA 1
ATOM 1751 C C . GLU A 1 210 ? -13.891 25.677 35.203 1.00 52.00 210 GLU A C 1
ATOM 1753 O O . GLU A 1 210 ? -14.003 25.490 33.983 1.00 52.00 210 GLU A O 1
ATOM 1758 N N . GLY A 1 211 ? -13.134 26.669 35.691 1.00 53.09 211 GLY A N 1
ATOM 1759 C CA . GLY A 1 211 ? -12.256 27.530 34.902 1.00 53.09 211 GLY A CA 1
ATOM 1760 C C . GLY A 1 211 ? -11.192 26.767 34.100 1.00 53.09 211 GLY A C 1
ATOM 1761 O O . GLY A 1 211 ? -11.143 26.896 32.869 1.00 53.09 211 GLY A O 1
ATOM 1762 N N . ASP A 1 212 ? -10.352 25.934 34.733 1.00 51.22 212 ASP A N 1
ATOM 1763 C CA . ASP A 1 212 ? -9.348 25.139 34.003 1.00 51.22 212 ASP A CA 1
ATOM 1764 C C . ASP A 1 212 ? -9.971 23.953 33.251 1.00 51.22 212 ASP A C 1
ATOM 1766 O O . ASP A 1 212 ? -9.434 23.564 32.214 1.00 51.22 212 ASP A O 1
ATOM 1770 N N . ARG A 1 213 ? -11.153 23.449 33.637 1.00 50.25 213 ARG A N 1
ATOM 1771 C CA . ARG A 1 213 ? -11.941 22.526 32.788 1.00 50.25 213 ARG A CA 1
ATOM 1772 C C . ARG A 1 213 ? -12.304 23.170 31.450 1.00 50.25 213 ARG A C 1
ATOM 1774 O O . ARG A 1 213 ? -11.933 22.641 30.394 1.00 50.25 213 ARG A O 1
ATOM 1781 N N . LYS A 1 214 ? -12.919 24.361 31.458 1.00 52.47 214 LYS A N 1
ATOM 1782 C CA . LYS A 1 214 ? -13.191 25.143 30.233 1.00 52.47 214 LYS A CA 1
ATOM 1783 C C . LYS A 1 214 ? -11.902 25.488 29.483 1.00 52.47 214 LYS A C 1
ATOM 1785 O O . LYS A 1 214 ? -11.867 25.391 28.251 1.00 52.47 214 LYS A O 1
ATOM 1790 N N . ARG A 1 215 ? -10.806 25.798 30.186 1.00 53.06 215 ARG A N 1
ATOM 1791 C CA . ARG A 1 215 ? -9.480 26.076 29.595 1.00 53.06 215 ARG A CA 1
ATOM 1792 C C . ARG A 1 215 ? -8.855 24.836 28.940 1.00 53.06 215 ARG A C 1
ATOM 1794 O O . ARG A 1 215 ? -8.270 24.964 27.864 1.00 53.06 215 ARG A O 1
ATOM 1801 N N . ARG A 1 216 ? -9.004 23.637 29.517 1.00 54.66 216 ARG A N 1
ATOM 1802 C CA . ARG A 1 216 ? -8.553 22.343 28.965 1.00 54.66 216 ARG A CA 1
ATOM 1803 C C . ARG A 1 216 ? -9.397 21.912 27.773 1.00 54.66 216 ARG A C 1
ATOM 1805 O O . ARG A 1 216 ? -8.812 21.602 26.734 1.00 54.66 216 ARG A O 1
ATOM 1812 N N . ARG A 1 217 ? -10.735 21.970 27.859 1.00 53.50 217 ARG A N 1
ATOM 1813 C CA . ARG A 1 217 ? -11.638 21.689 26.721 1.00 53.50 217 ARG A CA 1
ATOM 1814 C C . ARG A 1 217 ? -11.333 22.657 25.567 1.00 53.50 217 ARG A C 1
ATOM 1816 O O . ARG A 1 217 ? -11.084 22.212 24.451 1.00 53.50 217 ARG A O 1
ATOM 1823 N N . SER A 1 218 ? -11.139 23.949 25.856 1.00 53.78 218 SER A N 1
ATOM 1824 C CA . SER A 1 218 ? -10.687 24.957 24.878 1.00 53.78 218 SER A CA 1
ATOM 1825 C C . SER A 1 218 ? -9.297 24.677 24.290 1.00 53.78 218 SER A C 1
ATOM 1827 O O . SER A 1 218 ? -9.103 24.839 23.086 1.00 53.78 218 SER A O 1
ATOM 1829 N N . LYS A 1 219 ? -8.315 24.234 25.091 1.00 56.56 219 LYS A N 1
ATOM 1830 C CA . LYS A 1 219 ? -6.987 23.809 24.601 1.00 56.56 219 LYS A CA 1
ATOM 1831 C C . LYS A 1 219 ? -7.095 22.568 23.699 1.00 56.56 219 LYS A C 1
ATOM 1833 O O . LYS A 1 219 ? -6.439 22.538 22.659 1.00 56.56 219 LYS A O 1
ATOM 1838 N N . ARG A 1 220 ? -7.935 21.579 24.041 1.00 56.72 220 ARG A N 1
ATOM 1839 C CA . ARG A 1 220 ? -8.190 20.357 23.243 1.00 56.72 220 ARG A CA 1
ATOM 1840 C C . ARG A 1 220 ? -8.888 20.701 21.920 1.00 56.72 220 ARG A C 1
ATOM 1842 O O . ARG A 1 220 ? -8.404 20.287 20.872 1.00 56.72 220 ARG A O 1
ATOM 1849 N N . ILE A 1 221 ? -9.902 21.570 21.939 1.00 56.38 221 ILE A N 1
ATOM 1850 C CA . ILE A 1 221 ? -10.577 22.101 20.739 1.00 56.38 221 ILE A CA 1
ATOM 1851 C C . ILE A 1 221 ? -9.605 22.905 19.860 1.00 56.38 221 ILE A C 1
ATOM 1853 O O . ILE A 1 221 ? -9.499 22.631 18.666 1.00 56.38 221 ILE A O 1
ATOM 1857 N N . LYS A 1 222 ? -8.818 23.838 20.422 1.00 61.34 222 LYS A N 1
ATOM 1858 C CA . LYS A 1 222 ? -7.793 24.586 19.662 1.00 61.34 222 LYS A CA 1
ATOM 1859 C C . LYS A 1 222 ? -6.711 23.662 19.084 1.00 61.34 222 LYS A C 1
ATOM 1861 O O . LYS A 1 222 ? -6.257 23.897 17.966 1.00 61.34 222 LYS A O 1
ATOM 1866 N N . LYS A 1 223 ? -6.329 22.589 19.788 1.00 66.56 223 LYS A N 1
ATOM 1867 C CA . LYS A 1 223 ? -5.388 21.568 19.292 1.00 66.56 223 LYS A CA 1
ATOM 1868 C C . LYS A 1 223 ? -5.996 20.735 18.159 1.00 66.56 223 LYS A C 1
ATOM 1870 O O . LYS A 1 223 ? -5.320 20.538 17.155 1.00 66.56 223 LYS A O 1
ATOM 1875 N N . ASN A 1 224 ? -7.261 20.326 18.267 1.00 61.53 224 ASN A N 1
ATOM 1876 C CA . ASN A 1 224 ? -7.976 19.611 17.206 1.00 61.53 224 ASN A CA 1
ATOM 1877 C C . ASN A 1 224 ? -8.201 20.497 15.972 1.00 61.53 224 ASN A C 1
ATOM 1879 O O . ASN A 1 224 ? -7.939 20.038 14.866 1.00 61.53 224 ASN A O 1
ATOM 1883 N N . LYS A 1 225 ? -8.554 21.781 16.140 1.00 70.06 225 LYS A N 1
ATOM 1884 C CA . LYS A 1 225 ? -8.656 22.751 15.033 1.00 70.06 225 LYS A CA 1
ATOM 1885 C C . LYS A 1 225 ? -7.294 23.027 14.382 1.00 70.06 225 LYS A C 1
ATOM 1887 O O . LYS A 1 225 ? -7.179 23.059 13.164 1.00 70.06 225 LYS A O 1
ATOM 1892 N N . LYS A 1 226 ? -6.207 23.119 15.160 1.00 75.25 226 LYS A N 1
ATOM 1893 C CA . LYS A 1 226 ? -4.846 23.178 14.590 1.00 75.25 226 LYS A CA 1
ATOM 1894 C C . LYS A 1 226 ? -4.487 21.886 13.839 1.00 75.25 226 LYS A C 1
ATOM 1896 O O . LYS A 1 226 ? -3.802 21.952 12.823 1.00 75.25 226 LYS A O 1
ATOM 1901 N N . LEU A 1 227 ? -4.973 20.726 14.291 1.00 70.81 227 LEU A N 1
ATOM 1902 C CA . LEU A 1 227 ? -4.767 19.440 13.620 1.00 70.81 227 LEU A CA 1
ATOM 1903 C C . LEU A 1 227 ? -5.603 19.299 12.335 1.00 70.81 227 LEU A C 1
ATOM 1905 O O . LEU A 1 227 ? -5.085 18.756 11.363 1.00 70.81 227 LEU A O 1
ATOM 1909 N N . SER A 1 228 ? -6.849 19.793 12.291 1.00 74.19 228 SER A N 1
ATOM 1910 C CA . SER A 1 228 ? -7.672 19.811 11.072 1.00 74.19 228 SER A CA 1
ATOM 1911 C C . SER A 1 228 ? -7.065 20.736 10.028 1.00 74.19 228 SER A C 1
ATOM 1913 O O . SER A 1 228 ? -6.773 20.274 8.933 1.00 74.19 228 SER A O 1
ATOM 1915 N N . ASN A 1 229 ? -6.737 21.978 10.398 1.00 79.50 229 ASN A N 1
ATOM 1916 C CA . ASN A 1 229 ? -6.094 22.938 9.499 1.00 79.50 229 ASN A CA 1
ATOM 1917 C C . ASN A 1 229 ? -4.748 22.404 8.965 1.00 79.50 229 ASN A C 1
ATOM 1919 O O . ASN A 1 229 ? -4.407 22.623 7.808 1.00 79.50 229 ASN A O 1
ATOM 1923 N N . MET A 1 230 ? -3.985 21.659 9.777 1.00 79.69 230 MET A N 1
ATOM 1924 C CA . MET A 1 230 ? -2.734 21.030 9.332 1.00 79.69 230 MET A CA 1
ATOM 1925 C C . MET A 1 230 ? -2.968 19.801 8.434 1.00 79.69 230 MET A C 1
ATOM 1927 O O . MET A 1 230 ? -2.225 19.611 7.475 1.00 79.69 230 MET A O 1
ATOM 1931 N N . LYS A 1 231 ? -4.002 18.982 8.689 1.00 79.12 231 LYS A N 1
ATOM 1932 C CA . LYS 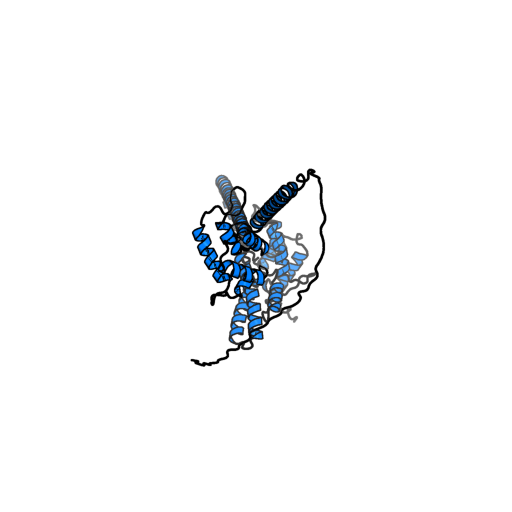A 1 231 ? -4.431 17.902 7.775 1.00 79.12 231 LYS A CA 1
ATOM 1933 C C . LYS A 1 231 ? -4.905 18.468 6.432 1.00 79.12 231 LYS A C 1
ATOM 1935 O O . LYS A 1 231 ? -4.574 17.914 5.392 1.00 79.12 231 LYS A O 1
ATOM 1940 N N . GLU A 1 232 ? -5.645 19.570 6.457 1.00 87.38 232 GLU A N 1
ATOM 1941 C CA . GLU A 1 232 ? -6.162 20.265 5.279 1.00 87.38 232 GLU A CA 1
ATOM 1942 C C . GLU A 1 232 ? -5.040 20.931 4.476 1.00 87.38 232 GLU A C 1
ATOM 1944 O O . GLU A 1 232 ? -4.987 20.769 3.261 1.00 87.38 232 GLU A O 1
ATOM 1949 N N . ALA A 1 233 ? -4.073 21.571 5.141 1.00 83.94 233 ALA A N 1
ATOM 1950 C CA . ALA A 1 233 ? -2.856 22.064 4.501 1.00 83.94 233 ALA A CA 1
ATOM 1951 C C . ALA A 1 233 ? -2.053 20.927 3.843 1.00 83.94 233 ALA A C 1
ATOM 1953 O O . ALA A 1 233 ? -1.607 21.076 2.708 1.00 83.94 233 ALA A O 1
ATOM 1954 N N . ILE A 1 234 ? -1.925 19.766 4.502 1.00 82.31 234 ILE A N 1
ATOM 1955 C CA . ILE A 1 234 ? -1.311 18.571 3.901 1.00 82.31 234 ILE A CA 1
ATOM 1956 C C . ILE A 1 234 ? -2.125 18.090 2.691 1.00 82.31 234 ILE A C 1
ATOM 1958 O O . ILE A 1 234 ? -1.532 17.825 1.654 1.00 82.31 234 ILE A O 1
ATOM 1962 N N . ALA A 1 235 ? -3.457 18.036 2.769 1.00 84.75 235 ALA A N 1
ATOM 1963 C CA . ALA A 1 235 ? -4.312 17.626 1.652 1.00 84.75 235 ALA A CA 1
ATOM 1964 C C . ALA A 1 235 ? -4.292 18.624 0.475 1.00 84.75 235 ALA A C 1
ATOM 1966 O O . ALA A 1 235 ? -4.375 18.208 -0.680 1.00 84.75 235 ALA A O 1
ATOM 1967 N N . ASN A 1 236 ? -4.143 19.925 0.746 1.00 86.25 236 ASN A N 1
ATOM 1968 C CA . ASN A 1 236 ? -3.902 20.957 -0.263 1.00 86.25 236 ASN A CA 1
ATOM 1969 C C . ASN A 1 236 ? -2.534 20.743 -0.929 1.00 86.25 236 ASN A C 1
ATOM 1971 O O . ASN A 1 236 ? -2.471 20.676 -2.151 1.00 86.25 236 ASN A O 1
ATOM 1975 N N . VAL A 1 237 ? -1.463 20.541 -0.152 1.00 86.12 237 VAL A N 1
ATOM 1976 C CA . VAL A 1 237 ? -0.119 20.248 -0.685 1.00 86.12 237 VAL A CA 1
ATOM 1977 C C . VAL A 1 237 ? -0.092 18.931 -1.465 1.00 86.12 237 VAL A C 1
ATOM 1979 O O . VAL A 1 237 ? 0.520 18.873 -2.525 1.00 86.12 237 VAL A O 1
ATOM 1982 N N . GLU A 1 238 ? -0.778 17.882 -1.009 1.00 83.19 238 GLU A N 1
ATOM 1983 C CA . GLU A 1 238 ? -0.903 16.619 -1.744 1.00 83.19 238 GLU A CA 1
ATOM 1984 C C . GLU A 1 238 ? -1.714 16.789 -3.035 1.00 83.19 238 GLU A C 1
ATOM 1986 O O . GLU A 1 238 ? -1.324 16.214 -4.051 1.00 83.19 238 GLU A O 1
ATOM 1991 N N . ARG A 1 239 ? -2.765 17.627 -3.051 1.00 87.31 239 ARG A N 1
ATOM 1992 C CA . ARG A 1 239 ? -3.470 18.012 -4.286 1.00 87.31 239 ARG A CA 1
ATOM 1993 C C . ARG A 1 239 ? -2.564 18.789 -5.239 1.00 87.31 239 ARG A C 1
ATOM 1995 O O . ARG A 1 239 ? -2.412 18.344 -6.369 1.00 87.31 239 ARG A O 1
ATOM 2002 N N . SER A 1 240 ? -1.882 19.846 -4.799 1.00 83.88 240 SER A N 1
ATOM 2003 C CA . SER A 1 240 ? -0.940 20.600 -5.643 1.00 83.88 240 SER A CA 1
ATOM 2004 C C . SER A 1 240 ? 0.244 19.748 -6.117 1.00 83.88 240 SER A C 1
ATOM 2006 O O . SER A 1 240 ? 0.737 19.933 -7.223 1.00 83.88 240 SER A O 1
ATOM 2008 N N . LEU A 1 241 ? 0.696 18.766 -5.331 1.00 79.44 241 LEU A N 1
ATOM 2009 C CA . LEU A 1 241 ? 1.766 17.842 -5.718 1.00 79.44 241 LEU A CA 1
ATOM 2010 C C . LEU A 1 241 ? 1.262 16.756 -6.685 1.00 79.44 241 LEU A C 1
ATOM 2012 O O . LEU A 1 241 ? 2.010 16.337 -7.569 1.00 79.44 241 LEU A O 1
ATOM 2016 N N . LEU A 1 242 ? 0.004 16.318 -6.567 1.00 79.75 242 LEU A N 1
ATOM 2017 C CA . LEU A 1 242 ? -0.674 15.503 -7.581 1.00 79.75 242 LEU A CA 1
ATOM 2018 C C . LEU A 1 242 ? -0.942 16.297 -8.862 1.00 79.75 242 LEU A C 1
ATOM 2020 O O . LEU A 1 242 ? -0.816 15.733 -9.941 1.00 79.75 242 LEU A O 1
ATOM 2024 N N . GLU A 1 243 ? -1.233 17.590 -8.762 1.00 77.50 243 GLU A N 1
ATOM 2025 C CA . GLU A 1 243 ? -1.441 18.489 -9.894 1.00 77.50 243 GLU A CA 1
ATOM 2026 C C . GLU A 1 243 ? -0.124 18.780 -10.623 1.00 77.50 243 GLU A C 1
ATOM 2028 O O . GLU A 1 243 ? -0.046 18.571 -11.826 1.00 77.50 243 GLU A O 1
ATOM 2033 N N . LEU A 1 244 ? 0.962 19.106 -9.914 1.00 73.00 244 LEU A N 1
ATOM 2034 C CA . LEU A 1 244 ? 2.315 19.191 -10.483 1.00 73.00 244 LEU A CA 1
ATOM 2035 C C . LEU A 1 244 ? 2.775 17.844 -11.077 1.00 73.00 244 LEU A C 1
ATOM 2037 O O . LEU A 1 244 ? 3.498 17.808 -12.078 1.00 73.00 244 LEU A O 1
ATOM 2041 N N . LYS A 1 245 ? 2.334 16.709 -10.515 1.00 68.00 245 LYS A N 1
ATOM 2042 C CA . LYS A 1 245 ? 2.525 15.383 -11.129 1.00 68.00 245 LYS A CA 1
ATOM 2043 C C . LYS A 1 245 ? 1.674 15.192 -12.378 1.00 68.00 245 LYS A C 1
ATOM 2045 O O . LYS A 1 245 ? 2.196 14.689 -13.361 1.00 68.00 245 LYS A O 1
ATOM 2050 N N . ALA A 1 246 ? 0.416 15.618 -12.392 1.00 68.31 246 ALA A N 1
ATOM 2051 C CA . ALA A 1 246 ? -0.438 15.569 -13.573 1.00 68.31 246 ALA A CA 1
ATOM 2052 C C . ALA A 1 246 ? 0.112 16.476 -14.683 1.00 68.31 246 ALA A C 1
ATOM 2054 O O . ALA A 1 246 ? 0.227 16.034 -15.819 1.00 68.31 246 ALA A O 1
ATOM 2055 N N . GLN A 1 247 ? 0.573 17.682 -14.350 1.00 63.09 247 GLN A N 1
ATOM 2056 C CA . GLN A 1 247 ? 1.254 18.604 -15.257 1.00 63.09 247 GLN A CA 1
ATOM 2057 C C . GLN A 1 247 ? 2.556 17.991 -15.803 1.00 63.09 247 GLN A C 1
ATOM 2059 O O . GLN A 1 247 ? 2.779 18.005 -17.013 1.00 63.09 247 GLN A O 1
ATOM 2064 N N . SER A 1 248 ? 3.389 17.369 -14.958 1.00 56.88 248 SER A N 1
ATOM 2065 C CA . SER A 1 248 ? 4.627 16.706 -15.408 1.00 56.88 248 SER A CA 1
ATOM 2066 C C . SER A 1 248 ? 4.417 15.373 -16.140 1.00 56.88 248 SER A C 1
ATOM 2068 O O . SER A 1 248 ? 5.254 15.028 -16.968 1.00 56.88 248 SER A O 1
ATOM 2070 N N . LEU A 1 249 ? 3.300 14.671 -15.923 1.00 48.22 249 LEU A N 1
ATOM 2071 C CA . LEU A 1 249 ? 2.837 13.538 -16.740 1.00 48.22 249 LEU A CA 1
ATOM 2072 C C . LEU A 1 249 ? 2.143 14.006 -18.033 1.00 48.22 249 LEU A C 1
ATOM 2074 O O . LEU A 1 249 ? 2.159 13.295 -19.032 1.00 48.22 249 LEU A O 1
ATOM 2078 N N . SER A 1 250 ? 1.600 15.228 -18.049 1.00 47.47 250 SER A N 1
ATOM 2079 C CA . SER A 1 250 ? 1.104 15.921 -19.245 1.00 47.47 250 SER A CA 1
ATOM 2080 C C . SER A 1 250 ? 2.217 16.581 -20.067 1.00 47.47 250 SER A C 1
ATOM 2082 O O . SER A 1 250 ? 1.933 17.212 -21.088 1.00 47.47 250 SER A O 1
ATOM 2084 N N . LYS A 1 251 ? 3.491 16.374 -19.689 1.00 52.53 251 LYS A N 1
ATOM 2085 C CA . LYS A 1 251 ? 4.616 16.464 -20.627 1.00 52.53 251 LYS A CA 1
ATOM 2086 C C . LYS A 1 251 ? 4.441 15.367 -21.677 1.00 52.53 251 LYS A C 1
ATOM 2088 O O . LYS A 1 251 ? 5.022 14.290 -21.581 1.00 52.53 251 LYS A O 1
ATOM 2093 N N . GLN A 1 252 ? 3.599 15.675 -22.663 1.00 55.41 252 GLN A N 1
ATOM 2094 C CA . GLN A 1 252 ? 3.493 14.969 -23.934 1.00 55.41 252 GLN A CA 1
ATOM 2095 C C . GLN A 1 252 ? 4.910 14.681 -24.438 1.00 55.41 252 GLN A C 1
ATOM 2097 O O . GLN A 1 252 ? 5.775 15.552 -24.303 1.00 55.41 252 GLN A O 1
ATOM 2102 N N . ASP A 1 253 ? 5.137 13.490 -25.003 1.00 57.91 253 ASP A N 1
ATOM 2103 C CA . ASP A 1 253 ? 6.408 13.157 -25.656 1.00 57.91 253 ASP A CA 1
ATOM 2104 C C . ASP A 1 253 ? 6.813 14.359 -26.547 1.00 57.91 253 ASP A C 1
ATOM 2106 O O . ASP A 1 253 ? 6.032 14.738 -27.427 1.00 57.91 253 ASP A O 1
ATOM 2110 N N . PRO A 1 254 ? 7.979 15.007 -26.325 1.00 68.81 254 PRO A N 1
ATOM 2111 C CA . PRO A 1 254 ? 8.394 16.230 -27.029 1.00 68.81 254 PRO A CA 1
ATOM 2112 C C . PRO A 1 254 ? 8.907 15.917 -28.446 1.00 68.81 254 PRO A C 1
ATOM 2114 O O . PRO A 1 254 ? 9.850 16.526 -28.955 1.00 68.81 254 PRO A O 1
ATOM 2117 N N . HIS A 1 255 ? 8.302 14.901 -29.047 1.00 87.12 255 HIS A N 1
ATOM 2118 C CA . HIS A 1 255 ? 8.609 14.290 -30.319 1.00 87.12 255 HIS A CA 1
ATOM 2119 C C . HIS A 1 255 ? 7.383 14.495 -31.200 1.00 87.12 255 HIS A C 1
ATOM 2121 O O . HIS A 1 255 ? 6.256 14.172 -30.813 1.00 87.12 255 HIS A O 1
ATOM 2127 N N . LEU A 1 256 ? 7.599 15.120 -32.350 1.00 91.38 256 LEU A N 1
ATOM 2128 C CA . LEU A 1 256 ? 6.535 15.428 -33.296 1.00 91.38 256 LEU A CA 1
ATOM 2129 C C . LEU A 1 256 ? 6.145 14.175 -34.087 1.00 91.38 256 LEU A C 1
ATOM 2131 O O . LEU A 1 256 ? 6.935 13.243 -34.196 1.00 91.38 256 LEU A O 1
ATOM 2135 N N . SER A 1 257 ? 4.929 14.131 -34.637 1.00 94.06 257 SER A N 1
ATOM 2136 C CA . SER A 1 257 ? 4.597 13.057 -35.587 1.00 94.06 257 SER A CA 1
ATOM 2137 C C . SER A 1 257 ? 5.398 13.236 -36.882 1.00 94.06 257 SER A C 1
ATOM 2139 O O . SER A 1 257 ? 5.775 14.363 -37.211 1.00 94.06 257 SER A O 1
ATOM 2141 N N . LEU A 1 258 ? 5.643 12.154 -37.628 1.00 95.44 258 LEU A N 1
ATOM 2142 C CA . LEU A 1 258 ? 6.397 12.224 -38.885 1.00 95.44 258 LEU A CA 1
ATOM 2143 C C . LEU A 1 258 ? 5.759 13.218 -39.874 1.00 95.44 258 LEU A C 1
ATOM 2145 O O . LEU A 1 258 ? 6.462 14.035 -40.462 1.00 95.44 258 LEU A O 1
ATOM 2149 N N . ASP A 1 259 ? 4.429 13.233 -39.957 1.00 95.88 259 ASP A N 1
ATOM 2150 C CA . ASP A 1 259 ? 3.650 14.142 -40.809 1.00 95.88 259 ASP A CA 1
ATOM 2151 C C . ASP A 1 259 ? 3.825 15.617 -40.408 1.00 95.88 259 ASP A C 1
ATOM 2153 O O . ASP A 1 259 ? 3.793 16.515 -41.245 1.00 95.88 259 ASP A O 1
ATOM 2157 N N . THR A 1 260 ? 4.031 15.885 -39.113 1.00 95.12 260 THR A N 1
ATOM 2158 C CA . THR A 1 260 ? 4.335 17.231 -38.594 1.00 95.12 260 THR A CA 1
ATOM 2159 C C . THR A 1 260 ? 5.750 17.674 -38.972 1.00 95.12 260 THR A C 1
ATOM 2161 O O . THR A 1 260 ? 5.973 18.865 -39.168 1.00 95.12 260 THR A O 1
ATOM 2164 N N . VAL A 1 261 ? 6.696 16.735 -39.089 1.00 96.56 261 VAL A N 1
ATOM 2165 C CA . VAL A 1 261 ? 8.069 17.018 -39.541 1.00 96.56 261 VAL A CA 1
ATOM 2166 C C . VAL A 1 261 ? 8.107 17.239 -41.052 1.00 96.56 261 VAL A C 1
ATOM 2168 O O . VAL A 1 261 ? 8.702 18.217 -41.485 1.00 96.56 261 VAL A O 1
ATOM 2171 N N . ARG A 1 262 ? 7.399 16.426 -41.847 1.00 96.69 262 ARG A N 1
ATOM 2172 C CA . ARG A 1 262 ? 7.276 16.627 -43.306 1.00 96.69 262 ARG A CA 1
ATOM 2173 C C . ARG A 1 262 ? 6.601 17.949 -43.666 1.00 96.69 262 ARG A C 1
ATOM 2175 O O . ARG A 1 262 ? 7.096 18.682 -44.507 1.00 96.69 262 ARG A O 1
ATOM 2182 N N . LYS A 1 263 ? 5.570 18.355 -42.922 1.00 95.56 263 LYS A N 1
ATOM 2183 C CA . LYS A 1 263 ? 4.982 19.699 -43.063 1.00 95.56 263 LYS A CA 1
ATOM 2184 C C . LYS A 1 263 ? 5.939 20.833 -42.671 1.00 95.56 263 LYS A C 1
ATOM 2186 O O . LYS A 1 263 ? 5.753 21.955 -43.118 1.00 95.56 263 LYS A O 1
ATOM 2191 N N . ALA A 1 264 ? 6.963 20.580 -41.855 1.00 96.19 264 ALA A N 1
ATOM 2192 C CA . ALA A 1 264 ? 8.029 21.555 -41.611 1.00 96.19 264 ALA A CA 1
ATOM 2193 C C . ALA A 1 264 ? 9.127 21.515 -42.692 1.00 96.19 264 ALA A C 1
ATOM 2195 O O . ALA A 1 264 ? 9.698 22.554 -43.000 1.00 96.19 264 ALA A O 1
ATOM 2196 N N . GLU A 1 265 ? 9.384 20.346 -43.282 1.00 97.12 265 GLU A N 1
ATOM 2197 C CA . GLU A 1 265 ? 10.255 20.138 -44.448 1.00 97.12 265 GLU A CA 1
ATOM 2198 C C . GLU A 1 265 ? 9.712 20.907 -45.667 1.00 97.12 265 GLU A C 1
ATOM 2200 O O . GLU A 1 265 ? 10.378 21.791 -46.200 1.00 97.12 265 GLU A O 1
ATOM 2205 N N . GLU A 1 266 ? 8.445 20.689 -46.015 1.00 96.12 266 GLU A N 1
ATOM 2206 C CA . GLU A 1 266 ? 7.729 21.399 -47.084 1.00 96.12 266 GLU A CA 1
ATOM 2207 C C . GLU A 1 266 ? 7.718 22.934 -46.892 1.00 96.12 266 GLU A C 1
ATOM 2209 O O . GLU A 1 266 ? 7.857 23.670 -47.865 1.00 96.12 266 GLU A O 1
ATOM 2214 N N . LEU A 1 267 ? 7.619 23.439 -45.651 1.00 95.25 267 LEU A N 1
ATOM 2215 C CA . LEU A 1 267 ? 7.668 24.885 -45.360 1.00 95.25 267 LEU A CA 1
ATOM 2216 C C . LEU A 1 267 ? 9.080 25.483 -45.329 1.00 95.25 267 LEU A C 1
ATOM 2218 O O . LEU A 1 267 ? 9.225 26.696 -45.476 1.00 95.25 267 LEU A O 1
ATOM 2222 N N . ALA A 1 268 ? 10.110 24.672 -45.094 1.00 96.12 268 ALA A N 1
ATOM 2223 C CA . ALA A 1 268 ? 11.497 25.126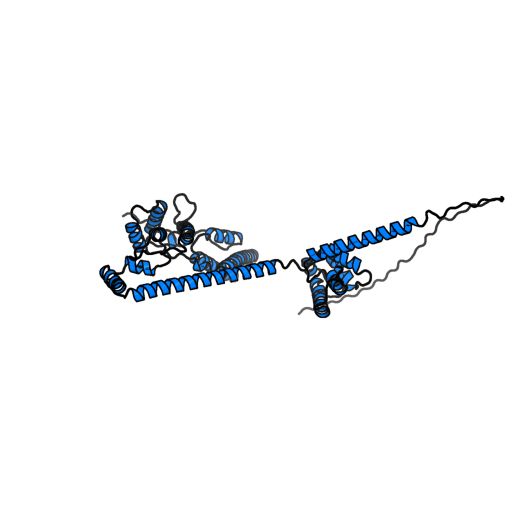 -45.105 1.00 96.12 268 ALA A CA 1
ATOM 2224 C C . ALA A 1 268 ? 12.070 25.187 -46.531 1.00 96.12 268 ALA A C 1
ATOM 2226 O O . ALA A 1 268 ? 12.901 26.054 -46.819 1.00 96.12 268 ALA A O 1
ATOM 2227 N N . GLY A 1 269 ? 11.621 24.289 -47.417 1.00 95.69 269 GLY A N 1
ATOM 2228 C CA . GLY A 1 269 ? 12.009 24.245 -48.827 1.00 95.69 269 GLY A CA 1
ATOM 2229 C C . GLY A 1 269 ? 13.513 24.034 -49.013 1.00 95.69 269 GLY A C 1
ATOM 2230 O O . GLY A 1 269 ? 14.076 23.005 -48.623 1.00 95.69 269 GLY A O 1
ATOM 2231 N N . ASP A 1 270 ? 14.183 25.025 -49.596 1.00 95.44 270 ASP A N 1
ATOM 2232 C CA . ASP A 1 270 ? 15.628 24.985 -49.838 1.00 95.44 270 ASP A CA 1
ATOM 2233 C C . ASP A 1 270 ? 16.464 25.283 -48.582 1.00 95.44 270 ASP A C 1
ATOM 2235 O O . ASP A 1 270 ? 17.615 24.863 -48.500 1.00 95.44 270 ASP A O 1
ATOM 2239 N N . ASN A 1 271 ? 15.876 25.894 -47.545 1.00 94.69 271 ASN A N 1
ATOM 2240 C CA . ASN A 1 271 ? 16.567 26.282 -46.303 1.00 94.69 271 ASN A CA 1
ATOM 2241 C C . ASN A 1 271 ? 16.930 25.094 -45.379 1.00 94.69 271 ASN A C 1
ATOM 2243 O O . ASN A 1 271 ? 17.313 25.295 -44.226 1.00 94.69 271 ASN A O 1
ATOM 2247 N N . ILE A 1 272 ? 16.786 23.850 -45.846 1.00 97.06 272 ILE A N 1
ATOM 2248 C CA . ILE A 1 272 ? 17.074 22.638 -45.070 1.00 97.06 272 ILE A CA 1
ATOM 2249 C C . ILE A 1 272 ? 18.496 22.162 -45.344 1.00 97.06 272 ILE A C 1
ATOM 2251 O O . ILE A 1 272 ? 18.822 21.739 -46.459 1.00 97.06 272 ILE A O 1
ATOM 2255 N N . THR A 1 273 ? 19.308 22.142 -44.288 1.00 96.56 273 THR A N 1
ATOM 2256 C CA . THR A 1 273 ? 20.669 21.593 -44.321 1.00 96.56 273 THR A CA 1
ATOM 2257 C C . THR A 1 273 ? 20.672 20.102 -44.669 1.00 96.56 273 THR A C 1
ATOM 2259 O O . THR A 1 273 ? 19.762 19.357 -44.297 1.00 96.56 273 THR A O 1
ATOM 2262 N N . GLU A 1 274 ? 21.734 19.628 -45.322 1.00 95.88 274 GLU A N 1
ATOM 2263 C CA . GLU A 1 274 ? 21.924 18.202 -45.630 1.00 95.88 274 GLU A CA 1
ATOM 2264 C C . GLU A 1 274 ? 21.781 17.319 -44.376 1.00 95.88 274 GLU A C 1
ATOM 2266 O O . GLU A 1 274 ? 21.076 16.312 -44.395 1.00 95.88 274 GLU A O 1
ATOM 2271 N N . LEU A 1 275 ? 22.340 17.757 -43.241 1.00 95.62 275 LEU A N 1
ATOM 2272 C CA . LEU A 1 275 ? 22.245 17.053 -41.961 1.00 95.62 275 LEU A CA 1
ATOM 2273 C C . LEU A 1 275 ? 20.792 16.889 -41.470 1.00 95.62 275 LEU A C 1
ATOM 2275 O O . LEU A 1 275 ? 20.443 15.831 -40.940 1.00 95.62 275 LEU A O 1
ATOM 2279 N N . GLN A 1 276 ? 19.935 17.898 -41.668 1.00 97.00 276 GLN A N 1
ATOM 2280 C CA . GLN A 1 276 ? 18.501 17.801 -41.374 1.00 97.00 276 GLN A CA 1
ATOM 2281 C C . GLN A 1 276 ? 17.788 16.864 -42.358 1.00 97.00 276 GLN A C 1
ATOM 2283 O O . GLN A 1 276 ? 16.997 16.036 -41.910 1.00 97.00 276 GLN A O 1
ATOM 2288 N N . ARG A 1 277 ? 18.096 16.913 -43.665 1.00 97.12 277 ARG A N 1
ATOM 2289 C CA . ARG A 1 277 ? 17.524 15.980 -44.661 1.00 97.12 277 ARG A CA 1
ATOM 2290 C C . ARG A 1 277 ? 17.869 14.525 -44.309 1.00 97.12 277 ARG A C 1
ATOM 2292 O O . ARG A 1 277 ? 16.981 13.675 -44.245 1.00 97.12 277 ARG A O 1
ATOM 2299 N N . SER A 1 278 ? 19.123 14.250 -43.952 1.00 96.56 278 SER A N 1
ATOM 2300 C CA . SER A 1 278 ? 19.569 12.932 -43.481 1.00 96.56 278 SER A CA 1
ATOM 2301 C C . SER A 1 278 ? 18.917 12.497 -42.162 1.00 96.56 278 SER A C 1
ATOM 2303 O O . SER A 1 278 ? 18.570 11.321 -42.009 1.00 96.56 278 SER A O 1
ATOM 2305 N N . PHE A 1 279 ? 18.679 13.422 -41.225 1.00 97.00 279 PHE A N 1
ATOM 2306 C CA . PHE A 1 279 ? 17.903 13.134 -40.015 1.00 97.00 279 PHE A CA 1
ATOM 2307 C C . PHE A 1 279 ? 16.444 12.778 -40.339 1.00 97.00 279 PHE A C 1
ATOM 2309 O O . PHE A 1 279 ? 15.926 11.801 -39.799 1.00 97.00 279 PHE A O 1
ATOM 2316 N N . ILE A 1 280 ? 15.781 13.522 -41.229 1.00 97.25 280 ILE A N 1
ATOM 2317 C CA . ILE A 1 280 ? 14.376 13.295 -41.605 1.00 97.25 280 ILE A CA 1
ATOM 2318 C C . ILE A 1 280 ? 14.217 11.984 -42.390 1.00 97.25 280 ILE A C 1
ATOM 2320 O O . ILE A 1 280 ? 13.254 11.243 -42.163 1.00 97.25 280 ILE A O 1
ATOM 2324 N N . ALA A 1 281 ? 15.194 11.625 -43.227 1.00 97.25 281 ALA A N 1
ATOM 2325 C CA . ALA A 1 281 ? 15.272 10.312 -43.865 1.00 97.25 281 ALA A CA 1
ATOM 2326 C C . ALA A 1 281 ? 15.400 9.181 -42.824 1.00 97.25 281 ALA A C 1
ATOM 2328 O O . ALA A 1 281 ? 14.623 8.223 -42.847 1.00 97.25 281 ALA A O 1
ATOM 2329 N N . ALA A 1 282 ? 16.306 9.315 -41.848 1.00 96.94 282 ALA A N 1
ATOM 2330 C CA . ALA A 1 282 ? 16.456 8.345 -40.760 1.00 96.94 282 ALA A CA 1
ATOM 2331 C C . ALA A 1 282 ? 15.208 8.257 -39.859 1.00 96.94 282 ALA A C 1
ATOM 2333 O O . ALA A 1 282 ? 14.833 7.168 -39.421 1.00 96.94 282 ALA A O 1
ATOM 2334 N N . TYR A 1 283 ? 14.530 9.382 -39.613 1.00 96.94 283 TYR A N 1
ATOM 2335 C CA . TYR A 1 283 ? 13.297 9.451 -38.827 1.00 96.94 283 TYR A CA 1
ATOM 2336 C C . TYR A 1 283 ? 12.098 8.843 -39.569 1.00 96.94 283 TYR A C 1
ATOM 2338 O O . TYR A 1 283 ? 11.302 8.121 -38.962 1.00 96.94 283 TYR A O 1
ATOM 2346 N N . SER A 1 284 ? 12.024 9.037 -40.891 1.00 96.69 284 SER A N 1
ATOM 2347 C CA . SER A 1 284 ? 11.093 8.332 -41.781 1.00 96.69 284 SER A CA 1
ATOM 2348 C C . SER A 1 284 ? 11.336 6.819 -41.758 1.00 96.69 284 SER A C 1
ATOM 2350 O O . SER A 1 284 ? 10.386 6.052 -41.619 1.00 96.69 284 SER A O 1
ATOM 2352 N N . GLY A 1 285 ? 12.603 6.387 -41.808 1.00 96.44 285 GLY A N 1
ATOM 2353 C CA . GLY A 1 285 ? 13.003 4.975 -41.747 1.00 96.44 285 GLY A CA 1
ATOM 2354 C C . GLY A 1 285 ? 12.652 4.259 -40.435 1.00 96.44 285 GLY A C 1
ATOM 2355 O O . GLY A 1 285 ? 12.604 3.032 -40.404 1.00 96.44 285 GLY A O 1
ATOM 2356 N N . VAL A 1 286 ? 12.354 5.003 -39.363 1.00 96.38 286 VAL A N 1
ATOM 2357 C CA . VAL A 1 286 ? 11.801 4.466 -38.104 1.00 96.38 286 VAL A CA 1
ATOM 2358 C C . VAL A 1 286 ? 10.337 4.854 -37.863 1.00 96.38 286 VAL A C 1
ATOM 2360 O O . VAL A 1 286 ? 9.860 4.776 -36.731 1.00 96.38 286 VAL A O 1
ATOM 2363 N N . SER A 1 287 ? 9.618 5.283 -38.905 1.00 94.81 287 SER A N 1
ATOM 2364 C CA . SER A 1 287 ? 8.190 5.647 -38.857 1.00 94.81 287 SER A CA 1
ATOM 2365 C C . SER A 1 287 ? 7.849 6.722 -37.809 1.00 94.81 287 SER A C 1
ATOM 2367 O O . SER A 1 287 ? 6.764 6.721 -37.233 1.00 94.81 287 SER A O 1
ATOM 2369 N N . GLY A 1 288 ? 8.785 7.629 -37.514 1.00 91.62 288 GLY A N 1
ATOM 2370 C CA . GLY A 1 288 ? 8.630 8.648 -36.471 1.00 91.62 288 GLY A CA 1
ATOM 2371 C C . GLY A 1 288 ? 8.823 8.151 -35.025 1.00 91.62 288 GLY A C 1
ATOM 2372 O O . GLY A 1 288 ? 8.741 8.949 -34.084 1.00 91.62 288 GLY A O 1
ATOM 2373 N N . GLU A 1 289 ? 9.131 6.870 -34.791 1.00 91.75 289 GLU A N 1
ATOM 2374 C CA . GLU A 1 289 ? 9.432 6.368 -33.446 1.00 91.75 289 GLU A CA 1
ATOM 2375 C C . GLU A 1 289 ? 10.821 6.826 -32.969 1.00 91.75 289 GLU A C 1
ATOM 2377 O O . GLU A 1 289 ? 11.816 6.111 -33.088 1.00 91.75 289 GLU A O 1
ATOM 2382 N N . TYR A 1 290 ? 10.891 8.001 -32.333 1.00 91.94 290 TYR A N 1
ATOM 2383 C CA . TYR A 1 290 ? 12.136 8.575 -31.793 1.00 91.94 290 TYR A CA 1
ATOM 2384 C C . TYR A 1 290 ? 12.969 7.582 -30.957 1.00 91.94 290 TYR A C 1
ATOM 2386 O O . TYR A 1 290 ? 14.198 7.582 -31.017 1.00 91.94 290 TYR A O 1
ATOM 2394 N N . LYS A 1 291 ? 12.313 6.689 -30.205 1.00 93.00 291 LYS A N 1
ATOM 2395 C CA . LYS A 1 291 ? 12.978 5.681 -29.362 1.00 93.00 291 LYS A CA 1
ATOM 2396 C C . LYS A 1 291 ? 13.839 4.696 -30.176 1.00 93.00 291 LYS A C 1
ATOM 2398 O O . LYS A 1 291 ? 14.816 4.195 -29.626 1.00 93.00 291 LYS A O 1
ATOM 2403 N N . ARG A 1 292 ? 13.542 4.481 -31.466 1.00 94.38 292 ARG A N 1
ATOM 2404 C CA . ARG A 1 292 ? 14.327 3.640 -32.391 1.00 94.38 292 ARG A CA 1
ATOM 2405 C C . ARG A 1 292 ? 15.557 4.346 -32.979 1.00 94.38 292 ARG A C 1
ATOM 2407 O O . ARG A 1 292 ? 16.506 3.663 -33.348 1.00 94.38 292 ARG A O 1
ATOM 2414 N N . LEU A 1 293 ? 15.615 5.685 -33.002 1.00 94.00 293 LEU A N 1
ATOM 2415 C CA . LEU A 1 293 ? 16.817 6.416 -33.458 1.00 94.00 293 LEU A CA 1
ATOM 2416 C C . LEU A 1 293 ? 18.065 6.105 -32.612 1.00 94.00 293 LEU A C 1
ATOM 2418 O O . LEU A 1 293 ? 19.183 6.236 -33.101 1.00 94.00 293 LEU A O 1
ATOM 2422 N N . ARG A 1 294 ? 17.871 5.610 -31.382 1.00 94.06 294 ARG A N 1
ATOM 2423 C CA . ARG A 1 294 ? 18.919 5.106 -30.476 1.00 94.06 294 ARG A CA 1
ATOM 2424 C C . ARG A 1 294 ? 19.713 3.914 -31.022 1.00 94.06 294 ARG A C 1
ATOM 2426 O O . ARG A 1 294 ? 20.740 3.568 -30.452 1.00 94.06 294 ARG A O 1
ATOM 2433 N N . SER A 1 295 ? 19.236 3.265 -32.085 1.00 94.38 295 SER A N 1
ATOM 2434 C CA . SER A 1 295 ? 19.941 2.182 -32.782 1.00 94.38 295 SER A CA 1
ATOM 2435 C C . SER A 1 295 ? 20.279 2.508 -34.242 1.00 94.38 295 SER A C 1
ATOM 2437 O O . SER A 1 295 ? 20.867 1.670 -34.918 1.00 94.38 295 SER A O 1
ATOM 2439 N N . VAL A 1 296 ? 19.949 3.708 -34.737 1.00 96.19 296 VAL A N 1
ATOM 2440 C CA . VAL A 1 296 ? 20.293 4.141 -36.102 1.00 96.19 296 VAL A CA 1
ATOM 2441 C C . VAL A 1 296 ? 21.540 5.023 -36.046 1.00 96.19 296 VAL A C 1
ATOM 2443 O O . VAL A 1 296 ? 21.544 6.063 -35.384 1.00 96.19 296 VAL A O 1
ATOM 2446 N N . ARG A 1 297 ? 22.609 4.606 -36.735 1.00 96.31 297 ARG A N 1
ATOM 2447 C CA . ARG A 1 297 ? 23.853 5.381 -36.866 1.00 96.31 297 ARG A CA 1
ATOM 2448 C C . ARG A 1 297 ? 23.644 6.622 -37.735 1.00 96.31 297 ARG A C 1
ATOM 2450 O O . ARG A 1 297 ? 22.911 6.567 -38.722 1.00 96.31 297 ARG A O 1
ATOM 2457 N N . ALA A 1 298 ? 24.316 7.715 -37.383 1.00 94.19 298 ALA A N 1
ATOM 2458 C CA . ALA A 1 298 ? 24.449 8.872 -38.260 1.00 94.19 298 ALA A CA 1
ATOM 2459 C C . ALA A 1 298 ? 25.458 8.581 -39.384 1.00 94.19 298 ALA A C 1
ATOM 2461 O O . ALA A 1 298 ? 26.423 7.850 -39.176 1.00 94.19 298 ALA A O 1
ATOM 2462 N N . GLN A 1 299 ? 25.254 9.160 -40.571 1.00 85.25 299 GLN A N 1
ATOM 2463 C CA . GLN A 1 299 ? 26.112 8.895 -41.739 1.00 85.25 299 GLN A CA 1
ATOM 2464 C C . GLN A 1 299 ? 27.564 9.377 -41.551 1.00 85.25 299 GLN A C 1
ATOM 2466 O O . GLN A 1 299 ? 28.470 8.822 -42.160 1.00 85.25 299 GLN A O 1
ATOM 2471 N N . ALA A 1 300 ? 27.785 10.376 -40.689 1.00 73.88 300 ALA A N 1
ATOM 2472 C CA . ALA A 1 300 ? 29.071 11.053 -40.507 1.00 73.88 300 ALA A CA 1
ATOM 2473 C C . ALA A 1 300 ? 29.874 10.612 -39.257 1.00 73.88 300 ALA A C 1
ATOM 2475 O O . ALA A 1 300 ? 30.747 11.353 -38.809 1.00 73.88 300 ALA A O 1
ATOM 2476 N N . GLY A 1 301 ? 29.600 9.440 -38.662 1.00 79.50 301 GLY A N 1
ATOM 2477 C CA . GLY A 1 301 ? 30.492 8.857 -37.643 1.00 79.50 301 GLY A CA 1
ATOM 2478 C C . GLY A 1 301 ? 29.836 7.961 -36.587 1.00 79.50 301 GLY A C 1
ATOM 2479 O O . GLY A 1 301 ? 28.658 7.619 -36.661 1.00 79.50 301 GLY A O 1
ATOM 2480 N N . ASP A 1 302 ? 30.607 7.617 -35.550 1.00 85.69 302 ASP A N 1
ATOM 2481 C CA . ASP A 1 302 ? 30.267 6.653 -34.484 1.00 85.69 302 ASP A CA 1
ATOM 2482 C C . ASP A 1 302 ? 29.163 7.091 -33.493 1.00 85.69 302 ASP A C 1
ATOM 2484 O O . ASP A 1 302 ? 29.046 6.551 -32.389 1.00 85.69 302 ASP A O 1
ATOM 2488 N N . SER A 1 303 ? 28.300 8.031 -33.878 1.00 95.19 303 SER A N 1
ATOM 2489 C CA . SER A 1 303 ? 27.141 8.477 -33.093 1.00 95.19 303 SER A CA 1
ATOM 2490 C C . SER A 1 303 ? 25.822 7.912 -33.628 1.00 95.19 303 SER A C 1
ATOM 2492 O O . SER A 1 303 ? 25.703 7.511 -34.786 1.00 95.19 303 SER A O 1
ATOM 2494 N N . THR A 1 304 ? 24.808 7.864 -32.769 1.00 96.69 304 THR A N 1
ATOM 2495 C CA . THR A 1 304 ? 23.420 7.558 -33.142 1.00 96.69 304 THR A CA 1
ATOM 2496 C C . THR A 1 304 ? 22.628 8.842 -33.375 1.00 96.69 304 THR A C 1
ATOM 2498 O O . THR A 1 304 ? 22.960 9.901 -32.835 1.00 96.69 304 THR A O 1
ATOM 2501 N N . TRP A 1 305 ? 21.568 8.771 -34.182 1.00 95.69 305 TRP A N 1
ATOM 2502 C CA . TRP A 1 305 ? 20.784 9.957 -34.549 1.00 95.69 305 TRP A CA 1
ATOM 2503 C C . TRP A 1 305 ? 20.104 10.644 -33.365 1.00 95.69 305 TRP A C 1
ATOM 2505 O O . TRP A 1 305 ? 19.862 11.847 -33.430 1.00 95.69 305 TRP A O 1
ATOM 2515 N N . ASP A 1 306 ? 19.823 9.935 -32.268 1.00 95.06 306 ASP A N 1
ATOM 2516 C CA . ASP A 1 306 ? 19.310 10.567 -31.053 1.00 95.06 306 ASP A CA 1
ATOM 2517 C C . ASP A 1 306 ? 20.361 11.458 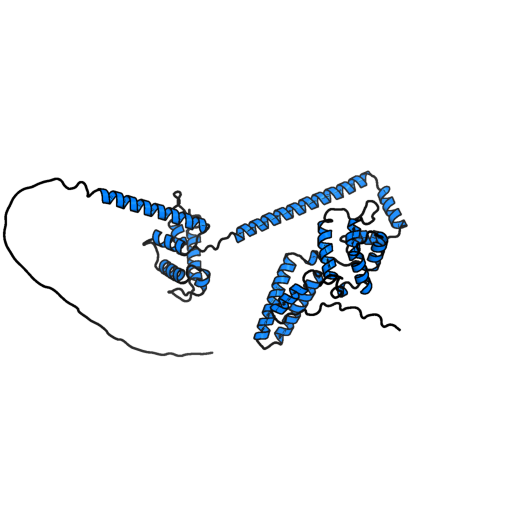-30.367 1.00 95.06 306 ASP A C 1
ATOM 2519 O O . ASP A 1 306 ? 20.006 12.535 -29.889 1.00 95.06 306 ASP A O 1
ATOM 2523 N N . VAL A 1 307 ? 21.639 11.063 -30.373 1.00 94.75 307 VAL A N 1
ATOM 2524 C CA . VAL A 1 307 ? 22.760 11.859 -29.844 1.00 94.75 307 VAL A CA 1
ATOM 2525 C C . VAL A 1 307 ? 22.994 13.098 -30.708 1.00 94.75 307 VAL A C 1
ATOM 2527 O O . VAL A 1 307 ? 23.021 14.206 -30.174 1.00 94.75 307 VAL A O 1
ATOM 2530 N N . VAL A 1 308 ? 23.082 12.931 -32.035 1.00 95.88 308 VAL A N 1
ATOM 2531 C CA . VAL A 1 308 ? 23.276 14.046 -32.985 1.00 95.88 308 VAL A CA 1
ATOM 2532 C C . VAL A 1 308 ? 22.131 15.056 -32.878 1.00 95.88 308 VAL A C 1
ATOM 2534 O O . VAL A 1 308 ? 22.367 16.226 -32.590 1.00 95.88 308 VAL A O 1
ATOM 2537 N N . ARG A 1 309 ? 20.877 14.596 -32.981 1.00 95.00 309 ARG A N 1
ATOM 2538 C CA . ARG A 1 309 ? 19.682 15.437 -32.808 1.00 95.00 309 ARG A CA 1
ATOM 2539 C C . ARG A 1 309 ? 19.692 16.186 -31.477 1.00 95.00 309 ARG A C 1
ATOM 2541 O O . ARG A 1 309 ? 19.322 17.351 -31.431 1.00 95.00 309 ARG A O 1
ATOM 2548 N N . ASN A 1 310 ? 20.058 15.530 -30.375 1.00 94.44 310 ASN A N 1
ATOM 2549 C CA . ASN A 1 310 ? 20.012 16.166 -29.059 1.00 94.44 310 ASN A CA 1
ATOM 2550 C C . ASN A 1 310 ? 21.126 17.211 -28.860 1.00 94.44 310 ASN A C 1
ATOM 2552 O O . ASN A 1 310 ? 20.900 18.151 -28.100 1.00 94.44 310 ASN A O 1
ATOM 2556 N N . ARG A 1 311 ? 22.265 17.092 -29.563 1.00 95.88 311 ARG A N 1
ATOM 2557 C CA . ARG A 1 311 ? 23.306 18.130 -29.646 1.00 95.88 311 ARG A CA 1
ATOM 2558 C C . ARG A 1 311 ? 22.791 19.366 -30.385 1.00 95.88 311 ARG A C 1
ATOM 2560 O O . ARG A 1 311 ? 22.796 20.452 -29.812 1.00 95.88 311 ARG A O 1
ATOM 2567 N N . GLU A 1 312 ? 22.257 19.194 -31.593 1.00 96.25 312 GLU A N 1
ATOM 2568 C CA . GLU A 1 312 ? 21.756 20.324 -32.393 1.00 96.25 312 GLU A CA 1
ATOM 2569 C C . GLU A 1 312 ? 20.486 20.950 -31.793 1.00 96.25 312 GLU A C 1
ATOM 2571 O O . GLU A 1 312 ? 20.287 22.161 -31.817 1.00 96.25 312 GLU A O 1
ATOM 2576 N N . LEU A 1 313 ? 19.650 20.161 -31.115 1.00 94.50 313 LEU A N 1
ATOM 2577 C CA . LEU A 1 313 ? 18.561 20.703 -30.302 1.00 94.50 313 LEU A CA 1
ATOM 2578 C C . LEU A 1 313 ? 19.028 21.404 -29.026 1.00 94.50 313 LEU A C 1
ATOM 2580 O O . LEU A 1 313 ? 18.185 21.995 -28.355 1.00 94.50 313 LEU A O 1
ATOM 2584 N N . GLN A 1 314 ? 20.288 21.303 -28.611 1.00 94.06 314 GLN A N 1
ATOM 2585 C CA . GLN A 1 314 ? 20.797 22.087 -27.488 1.00 94.06 314 GLN A CA 1
ATOM 2586 C C . GLN A 1 314 ? 21.273 23.456 -27.979 1.00 94.06 314 GLN A C 1
ATOM 2588 O O . GLN A 1 314 ? 20.767 24.466 -27.493 1.00 94.06 314 GLN A O 1
ATOM 2593 N N . THR A 1 315 ? 22.098 23.485 -29.031 1.00 95.25 315 THR A N 1
ATOM 2594 C CA . THR A 1 315 ? 22.555 24.729 -29.673 1.00 95.25 315 THR A CA 1
ATOM 2595 C C . THR A 1 315 ? 21.379 25.585 -30.152 1.00 95.25 315 THR A C 1
ATOM 2597 O O . THR A 1 315 ? 21.347 26.783 -29.882 1.00 95.25 315 THR A O 1
ATOM 2600 N N . LEU A 1 316 ? 20.342 24.985 -30.753 1.00 94.25 316 LEU A N 1
ATOM 2601 C CA . LEU A 1 316 ? 19.125 25.706 -31.156 1.00 94.25 316 LEU A CA 1
ATOM 2602 C C . LEU A 1 316 ? 18.309 26.265 -29.979 1.00 94.25 316 LEU A C 1
ATOM 2604 O O . LEU A 1 316 ? 17.706 27.326 -30.113 1.00 94.25 316 LEU A O 1
ATOM 2608 N N . LYS A 1 317 ? 18.258 25.585 -28.824 1.00 93.00 317 LYS A N 1
ATOM 2609 C CA . LYS A 1 317 ? 17.547 26.108 -27.637 1.00 93.00 317 LYS A CA 1
ATOM 2610 C C . LYS A 1 317 ? 18.272 27.292 -27.008 1.00 93.00 317 LYS A C 1
ATOM 2612 O O . LYS A 1 317 ? 17.610 28.160 -26.451 1.00 93.00 317 LYS A O 1
ATOM 2617 N N . GLU A 1 318 ? 19.598 27.295 -27.075 1.00 93.81 318 GLU A N 1
ATOM 2618 C CA . GLU A 1 318 ? 20.453 28.369 -26.567 1.00 93.81 318 GLU A CA 1
ATOM 2619 C C . GLU A 1 318 ? 20.413 29.577 -27.516 1.00 93.81 318 GLU A C 1
ATOM 2621 O O . GLU A 1 318 ? 20.073 30.674 -27.078 1.00 93.81 318 GLU A O 1
ATOM 2626 N N . LYS A 1 319 ? 20.611 29.355 -28.827 1.00 94.38 319 LYS A N 1
ATOM 2627 C CA . LYS A 1 319 ? 20.482 30.355 -29.911 1.00 94.38 319 LYS A CA 1
ATOM 2628 C C . LYS A 1 319 ? 19.132 31.088 -29.890 1.00 94.38 319 LYS A C 1
ATOM 2630 O O . LYS A 1 319 ? 19.087 32.285 -30.148 1.00 94.38 319 LYS A O 1
ATOM 2635 N N . HIS A 1 320 ? 18.047 30.379 -29.563 1.00 92.50 320 HIS A N 1
ATOM 2636 C CA . HIS A 1 320 ? 16.668 30.887 -29.645 1.00 92.50 320 HIS A CA 1
ATOM 2637 C C . HIS A 1 320 ? 15.968 31.006 -28.281 1.00 92.50 320 HIS A C 1
ATOM 2639 O O . HIS A 1 320 ? 14.736 30.941 -28.187 1.00 92.50 320 HIS A O 1
ATOM 2645 N N . ALA A 1 321 ? 16.739 31.171 -27.204 1.00 91.56 321 ALA A N 1
ATOM 2646 C CA . ALA A 1 321 ? 16.216 31.343 -25.853 1.00 91.56 321 ALA A CA 1
ATOM 2647 C C . ALA A 1 321 ? 15.359 32.624 -25.742 1.00 91.56 321 ALA A C 1
ATOM 2649 O O . ALA A 1 321 ? 15.872 33.735 -25.682 1.00 91.56 321 ALA A O 1
ATOM 2650 N N . GLY A 1 322 ? 14.032 32.460 -25.702 1.00 90.00 322 GLY A N 1
ATOM 2651 C CA . GLY A 1 322 ? 13.066 33.566 -25.603 1.00 90.00 322 GLY A CA 1
ATOM 2652 C C . GLY A 1 322 ? 12.422 34.002 -26.926 1.00 90.00 322 GLY A C 1
ATOM 2653 O O . GLY A 1 322 ? 11.517 34.834 -26.898 1.00 90.00 322 GLY A O 1
ATOM 2654 N N . ALA A 1 323 ? 12.805 33.418 -28.067 1.00 93.06 323 ALA A N 1
ATOM 2655 C CA . ALA A 1 323 ? 12.222 33.755 -29.367 1.00 93.06 323 ALA A CA 1
ATOM 2656 C C . ALA A 1 323 ? 10.702 33.468 -29.443 1.00 93.06 323 ALA A C 1
ATOM 2658 O O . ALA A 1 323 ? 10.203 32.455 -28.929 1.00 93.06 323 ALA A O 1
ATOM 2659 N N . LYS A 1 324 ? 9.948 34.330 -30.147 1.00 94.62 324 LYS A N 1
ATOM 2660 C CA . LYS A 1 324 ? 8.557 34.044 -30.542 1.00 94.62 324 LYS A CA 1
ATOM 2661 C C . LYS A 1 324 ? 8.561 32.884 -31.545 1.00 94.62 324 LYS A C 1
ATOM 2663 O O . LYS A 1 324 ? 8.793 33.100 -32.719 1.00 94.62 324 LYS A O 1
ATOM 2668 N N . LEU A 1 325 ? 8.231 31.668 -31.105 1.00 94.12 325 LEU A N 1
ATOM 2669 C CA . LEU A 1 325 ? 8.157 30.483 -31.988 1.00 94.12 325 LEU A CA 1
ATOM 2670 C C . LEU A 1 325 ? 7.059 30.551 -33.068 1.00 94.12 325 LEU A C 1
ATOM 2672 O O . LEU A 1 325 ? 7.046 29.760 -34.005 1.00 94.12 325 LEU A O 1
ATOM 2676 N N . PHE A 1 326 ? 6.089 31.447 -32.911 1.00 94.88 326 PHE A N 1
ATOM 2677 C CA . PHE A 1 326 ? 5.070 31.701 -33.919 1.00 94.88 326 PHE A CA 1
ATOM 2678 C C . PHE A 1 326 ? 4.917 33.209 -34.094 1.00 94.88 326 PHE A C 1
ATOM 2680 O O . PHE A 1 326 ? 4.909 33.936 -33.096 1.00 94.88 326 PHE A O 1
ATOM 2687 N N . SER A 1 327 ? 4.735 33.647 -35.336 1.00 94.50 327 SER A N 1
ATOM 2688 C CA . SER A 1 327 ? 4.277 34.995 -35.658 1.00 94.50 327 SER A CA 1
ATOM 2689 C C . SER A 1 327 ? 2.834 35.205 -35.188 1.00 94.50 327 SER A C 1
ATOM 2691 O O . SER A 1 327 ? 2.110 34.260 -34.841 1.00 94.50 327 SER A O 1
ATOM 2693 N N . ASP A 1 328 ? 2.406 36.465 -35.160 1.00 92.75 328 ASP A N 1
ATOM 2694 C CA . ASP A 1 328 ? 1.096 36.843 -34.626 1.00 92.75 328 ASP A CA 1
ATOM 2695 C C . ASP A 1 328 ? -0.065 36.426 -35.560 1.00 92.75 328 ASP A C 1
ATOM 2697 O O . ASP A 1 328 ? -1.156 36.133 -35.075 1.00 92.75 328 ASP A O 1
ATOM 2701 N N . ASP A 1 329 ? 0.198 36.232 -36.863 1.00 89.50 329 ASP A N 1
ATOM 2702 C CA . ASP A 1 329 ? -0.711 35.565 -37.819 1.00 89.50 329 ASP A CA 1
ATOM 2703 C C . ASP A 1 329 ? -0.733 34.024 -37.683 1.00 89.50 329 ASP A C 1
ATOM 2705 O O . ASP A 1 329 ? -1.477 33.330 -38.373 1.00 89.50 329 ASP A O 1
ATOM 2709 N N . GLY A 1 330 ? 0.056 33.466 -36.760 1.00 88.38 330 GLY A N 1
ATOM 2710 C CA . GLY A 1 330 ? 0.009 32.061 -36.366 1.00 88.38 330 GLY A CA 1
ATOM 2711 C C . GLY A 1 330 ? 0.947 31.114 -37.116 1.00 88.38 330 GLY A C 1
ATOM 2712 O O . GLY A 1 330 ? 0.982 29.937 -36.736 1.00 88.38 330 GLY A O 1
ATOM 2713 N N . ARG A 1 331 ? 1.723 31.592 -38.100 1.00 93.12 331 ARG A N 1
ATOM 2714 C CA . ARG A 1 331 ? 2.764 30.797 -38.785 1.00 93.12 331 ARG A CA 1
ATOM 2715 C C . ARG A 1 331 ? 3.905 30.434 -37.827 1.00 93.12 331 ARG A C 1
ATOM 2717 O O . ARG A 1 331 ? 4.163 31.189 -36.888 1.00 93.12 331 ARG A O 1
ATOM 2724 N N . PRO A 1 332 ? 4.586 29.286 -38.002 1.00 95.81 332 PRO A N 1
ATOM 2725 C CA . PRO A 1 332 ? 5.849 29.043 -37.311 1.00 95.81 332 PRO A CA 1
ATOM 2726 C C . PRO A 1 332 ? 6.901 30.028 -37.839 1.00 95.81 332 PRO A C 1
ATOM 2728 O O . PRO A 1 332 ? 6.928 30.320 -39.035 1.00 95.81 332 PRO A O 1
ATOM 2731 N N . THR A 1 333 ? 7.761 30.542 -36.965 1.00 96.81 333 THR A N 1
ATOM 2732 C CA . THR A 1 333 ? 8.902 31.364 -37.399 1.00 96.81 333 THR A CA 1
ATOM 2733 C C . THR A 1 333 ? 10.061 30.482 -37.871 1.00 96.81 333 THR A C 1
ATOM 2735 O O . THR A 1 333 ? 10.053 29.271 -37.630 1.00 96.81 333 THR A O 1
ATOM 2738 N N . ALA A 1 334 ? 11.072 31.059 -38.528 1.00 96.25 334 ALA A N 1
ATOM 2739 C CA . ALA A 1 334 ? 12.228 30.309 -39.032 1.00 96.25 334 ALA A CA 1
ATOM 2740 C C . ALA A 1 334 ? 12.949 29.529 -37.914 1.00 96.25 334 ALA A C 1
ATOM 2742 O O . ALA A 1 334 ? 13.281 28.357 -38.078 1.00 96.25 334 ALA A O 1
ATOM 2743 N N . GLU A 1 335 ? 13.085 30.135 -36.734 1.00 95.56 335 GLU A N 1
ATOM 2744 C CA . GLU A 1 335 ? 13.678 29.537 -35.533 1.00 95.56 335 GLU A CA 1
ATOM 2745 C C . GLU A 1 335 ? 12.861 28.344 -35.019 1.00 95.56 335 GLU A C 1
ATOM 2747 O O . GLU A 1 335 ? 13.413 27.368 -34.504 1.00 95.56 335 GLU A O 1
ATOM 2752 N N . HIS A 1 336 ? 11.530 28.396 -35.159 1.00 95.94 336 HIS A N 1
ATOM 2753 C CA . HIS A 1 336 ? 10.690 27.253 -34.823 1.00 95.94 336 HIS A CA 1
ATOM 2754 C C . HIS A 1 336 ? 10.784 26.174 -35.901 1.00 95.94 336 HIS A C 1
ATOM 2756 O O . HIS A 1 336 ? 10.929 25.010 -35.538 1.00 95.94 336 HIS A O 1
ATOM 2762 N N . ILE A 1 337 ? 10.794 26.527 -37.191 1.00 96.69 337 ILE A N 1
ATOM 2763 C CA . ILE A 1 337 ? 11.002 25.579 -38.299 1.00 96.69 337 ILE A CA 1
ATOM 2764 C C . ILE A 1 337 ? 12.326 24.812 -38.119 1.00 96.69 337 ILE A C 1
ATOM 2766 O O . ILE A 1 337 ? 12.303 23.581 -38.164 1.00 96.69 337 ILE A O 1
ATOM 2770 N N . GLU A 1 338 ? 13.435 25.486 -37.779 1.00 96.50 338 GLU A N 1
ATOM 2771 C CA . GLU A 1 338 ? 14.718 24.840 -37.434 1.00 96.50 338 GLU A CA 1
ATOM 2772 C C . GLU A 1 338 ? 14.542 23.735 -36.366 1.00 96.50 338 GLU A C 1
ATOM 2774 O O . GLU A 1 338 ? 15.091 22.641 -36.510 1.00 96.50 338 GLU A O 1
ATOM 2779 N N . MET A 1 339 ? 13.733 23.969 -35.322 1.00 96.00 339 MET A N 1
ATOM 2780 C CA . MET A 1 339 ? 13.425 22.966 -34.286 1.00 96.00 339 MET A CA 1
ATOM 2781 C C . MET A 1 339 ? 12.431 21.879 -34.738 1.00 96.00 339 MET A C 1
ATOM 2783 O O . MET A 1 339 ? 12.549 20.727 -34.305 1.00 96.00 339 MET A O 1
ATOM 2787 N N . LEU A 1 340 ? 11.452 22.223 -35.585 1.00 96.38 340 LEU A N 1
ATOM 2788 C CA . LEU A 1 340 ? 10.448 21.289 -36.107 1.00 96.38 340 LEU A CA 1
ATOM 2789 C C . LEU A 1 340 ? 11.096 20.207 -36.984 1.00 96.38 340 LEU A C 1
ATOM 2791 O O . LEU A 1 340 ? 10.743 19.035 -36.845 1.00 96.38 340 LEU A O 1
ATOM 2795 N N . LEU A 1 341 ? 12.076 20.583 -37.816 1.00 97.12 341 LEU A N 1
ATOM 2796 C CA . LEU A 1 341 ? 12.862 19.669 -38.659 1.00 97.12 341 LEU A CA 1
ATOM 2797 C C . LEU A 1 341 ? 13.597 18.605 -37.821 1.00 97.12 341 LEU A C 1
ATOM 2799 O O . LEU A 1 341 ? 13.656 17.437 -38.195 1.00 97.12 341 LEU A O 1
ATOM 2803 N N . TRP A 1 342 ? 14.054 18.967 -36.618 1.00 97.19 342 TRP A N 1
ATOM 2804 C CA . TRP A 1 342 ? 14.621 18.043 -35.624 1.00 97.19 342 TRP A CA 1
ATOM 2805 C C . TRP A 1 342 ? 13.562 17.282 -34.795 1.00 97.19 342 TRP A C 1
ATOM 2807 O O . TRP A 1 342 ? 13.851 16.733 -33.723 1.00 97.19 342 TRP A O 1
ATOM 2817 N N . ALA A 1 343 ? 12.316 17.221 -35.272 1.00 96.06 343 ALA A N 1
ATOM 2818 C CA . ALA A 1 343 ? 11.184 16.564 -34.625 1.00 96.06 343 ALA A CA 1
ATOM 2819 C C . ALA A 1 343 ? 10.940 17.034 -33.177 1.00 96.06 343 ALA A C 1
ATOM 2821 O O . ALA A 1 343 ? 10.688 16.208 -32.295 1.00 96.06 343 ALA A O 1
ATOM 2822 N N . TYR A 1 344 ? 11.065 18.336 -32.897 1.00 95.19 344 TYR A N 1
ATOM 2823 C CA . TYR A 1 344 ? 10.918 18.913 -31.555 1.00 95.19 344 TYR A CA 1
ATOM 2824 C C . TYR A 1 344 ? 10.046 20.174 -31.546 1.00 95.19 344 TYR A C 1
ATOM 2826 O O . TYR A 1 344 ? 10.041 20.970 -32.481 1.00 95.19 344 TYR A O 1
ATOM 2834 N N . SER A 1 345 ? 9.335 20.405 -30.441 1.00 92.88 345 SER A N 1
ATOM 2835 C CA . SER A 1 345 ? 8.786 21.725 -30.132 1.00 92.88 345 SER A CA 1
ATOM 2836 C C . SER A 1 345 ? 8.703 21.953 -28.619 1.00 92.88 345 SER A C 1
ATOM 2838 O O . SER A 1 345 ? 8.295 21.050 -27.889 1.00 92.88 345 SER A O 1
ATOM 2840 N N . PRO A 1 346 ? 8.988 23.178 -28.137 1.00 89.25 346 PRO A N 1
ATOM 2841 C CA . PRO A 1 346 ? 8.630 23.621 -26.787 1.00 89.25 346 PRO A CA 1
ATOM 2842 C C . PRO A 1 346 ? 7.116 23.786 -26.544 1.00 89.25 346 PRO A C 1
ATOM 2844 O O . PRO A 1 346 ? 6.709 24.094 -25.423 1.00 89.25 346 PRO A O 1
ATOM 2847 N N . LYS A 1 347 ? 6.268 23.656 -27.575 1.00 87.62 347 LYS A N 1
ATOM 2848 C CA . LYS A 1 347 ? 4.800 23.733 -27.476 1.00 87.62 347 LYS A CA 1
ATOM 2849 C C . LYS A 1 347 ? 4.182 22.350 -27.719 1.00 87.62 347 LYS A C 1
ATOM 2851 O O . LYS A 1 347 ? 4.775 21.496 -28.369 1.00 87.62 347 LYS A O 1
ATOM 2856 N N . SER A 1 348 ? 2.974 22.130 -27.199 1.00 85.00 348 SER A N 1
ATOM 2857 C CA . SER A 1 348 ? 2.272 20.844 -27.298 1.00 85.00 348 SER A CA 1
ATOM 2858 C C . SER A 1 348 ? 2.093 20.387 -28.751 1.00 85.00 348 SER A C 1
ATOM 2860 O O . SER A 1 348 ? 1.622 21.153 -29.594 1.00 85.00 348 SER A O 1
ATOM 2862 N N . ASN A 1 349 ? 2.419 19.119 -29.029 1.00 86.25 349 ASN A N 1
ATOM 2863 C CA . ASN A 1 349 ? 2.420 18.533 -30.377 1.00 86.25 349 ASN A CA 1
ATOM 2864 C C . ASN A 1 349 ? 1.066 18.766 -31.088 1.00 86.25 349 ASN A C 1
ATOM 2866 O O . ASN A 1 349 ? 1.027 19.304 -32.191 1.00 86.25 349 ASN A O 1
ATOM 2870 N N . LYS A 1 350 ? -0.060 18.557 -30.384 1.00 86.94 350 LYS A N 1
ATOM 2871 C CA . LYS A 1 350 ? -1.417 18.852 -30.898 1.00 86.94 350 LYS A CA 1
ATOM 2872 C C . LYS A 1 350 ? -1.619 20.307 -31.368 1.00 86.94 350 LYS A C 1
ATOM 2874 O O . LYS A 1 350 ? -2.341 20.533 -32.335 1.00 86.94 350 LYS A O 1
ATOM 2879 N N . ARG A 1 351 ? -1.009 21.299 -30.701 1.00 87.94 351 ARG A N 1
ATOM 2880 C CA . ARG A 1 351 ? -1.110 22.725 -31.077 1.00 87.94 351 ARG A CA 1
ATOM 2881 C C . ARG A 1 351 ? -0.242 23.047 -32.292 1.00 87.94 351 ARG A C 1
ATOM 2883 O O . ARG A 1 351 ? -0.666 23.842 -33.125 1.00 87.94 351 ARG A O 1
ATOM 2890 N N . VAL A 1 352 ? 0.936 22.431 -32.391 1.00 90.69 352 VAL A N 1
ATOM 2891 C CA . VAL A 1 352 ? 1.816 22.538 -33.565 1.00 90.69 352 VAL A CA 1
ATOM 2892 C C . VAL A 1 352 ? 1.127 21.931 -34.785 1.00 90.69 352 VAL A C 1
ATOM 2894 O O . VAL A 1 352 ? 0.925 22.631 -35.771 1.00 90.69 352 VAL A O 1
ATOM 2897 N N . ALA A 1 353 ? 0.672 20.679 -34.684 1.00 90.25 353 ALA A N 1
ATOM 2898 C CA . ALA A 1 353 ? 0.027 19.965 -35.780 1.00 90.25 353 ALA A CA 1
ATOM 2899 C C . ALA A 1 353 ? -1.223 20.699 -36.301 1.00 90.25 353 ALA A C 1
ATOM 2901 O O . ALA A 1 353 ? -1.349 20.881 -37.508 1.00 90.25 353 ALA A O 1
ATOM 2902 N N . LYS A 1 354 ? -2.100 21.210 -35.414 1.00 92.25 354 LYS A N 1
ATOM 2903 C CA . LYS A 1 354 ? -3.273 22.000 -35.838 1.00 92.25 354 LYS A CA 1
ATOM 2904 C C . LYS A 1 354 ? -2.889 23.313 -36.538 1.00 92.25 354 LYS A C 1
ATOM 2906 O O . LYS A 1 354 ? -3.560 23.694 -37.492 1.00 92.25 354 LYS A O 1
ATOM 2911 N N . ARG A 1 355 ? -1.837 24.009 -36.083 1.00 92.06 355 ARG A N 1
ATOM 2912 C CA . ARG A 1 355 ? -1.380 25.257 -36.724 1.00 92.06 355 ARG A CA 1
ATOM 2913 C C . ARG A 1 355 ? -0.760 25.011 -38.095 1.00 92.06 355 ARG A C 1
ATOM 2915 O O . ARG A 1 355 ? -1.102 25.729 -39.023 1.00 92.06 355 ARG A O 1
ATOM 2922 N N . LEU A 1 356 ? 0.083 23.985 -38.234 1.00 91.38 356 LEU A N 1
ATOM 2923 C CA . LEU A 1 356 ? 0.618 23.597 -39.541 1.00 91.38 356 LEU A CA 1
ATOM 2924 C C . LEU A 1 356 ? -0.511 23.177 -40.489 1.00 91.38 356 LEU A C 1
ATOM 2926 O O . LEU A 1 356 ? -0.569 23.679 -41.600 1.00 91.38 356 LEU A O 1
ATOM 2930 N N . GLN A 1 357 ? -1.451 22.338 -40.043 1.00 92.94 357 GLN A N 1
ATOM 2931 C CA . GLN A 1 357 ? -2.580 21.894 -40.868 1.00 92.94 357 GLN A CA 1
ATOM 2932 C C . GLN A 1 357 ? -3.385 23.073 -41.447 1.00 92.94 357 GLN A C 1
ATOM 2934 O O . GLN A 1 357 ? -3.521 23.173 -42.662 1.00 92.94 357 GLN A O 1
ATOM 2939 N N . SER A 1 358 ? -3.814 24.006 -40.590 1.00 92.19 358 SER A N 1
ATOM 2940 C CA . SER A 1 358 ? -4.565 25.204 -40.998 1.00 92.19 358 SER A CA 1
ATOM 2941 C C . SER A 1 358 ? -3.769 26.136 -41.920 1.00 92.19 358 SER A C 1
ATOM 2943 O O . SER A 1 358 ? -4.338 26.777 -42.803 1.00 92.19 358 SER A O 1
ATOM 2945 N N . LEU A 1 359 ? -2.446 26.191 -41.755 1.00 92.94 359 LEU A N 1
ATOM 2946 C CA . LEU A 1 359 ? -1.554 26.961 -42.618 1.00 92.94 359 LEU A CA 1
ATOM 2947 C C . LEU A 1 359 ? -1.432 26.329 -44.013 1.00 92.94 359 LEU A C 1
ATOM 2949 O O . LEU A 1 359 ? -1.480 27.057 -45.000 1.00 92.94 359 LEU A O 1
ATOM 2953 N N . PHE A 1 360 ? -1.330 25.000 -44.109 1.00 91.19 360 PHE A N 1
ATOM 2954 C CA . PHE A 1 360 ? -1.321 24.286 -45.392 1.00 91.19 360 PHE A CA 1
ATOM 2955 C C . PHE A 1 360 ? -2.653 24.402 -46.134 1.00 91.19 360 PHE A C 1
ATOM 2957 O O . PHE A 1 360 ? -2.652 24.652 -47.336 1.00 91.19 360 PHE A O 1
ATOM 2964 N N . GLU A 1 361 ? -3.778 24.301 -45.422 1.00 92.94 361 GLU A N 1
ATOM 2965 C CA . GLU A 1 361 ? -5.117 24.565 -45.970 1.00 92.94 361 GLU A CA 1
ATOM 2966 C C . GLU A 1 361 ? -5.179 25.983 -46.576 1.00 92.94 361 GLU A C 1
ATOM 2968 O O . GLU A 1 361 ? -5.488 26.140 -47.757 1.00 92.94 361 GLU A O 1
ATOM 2973 N N . THR A 1 362 ? -4.720 26.995 -45.826 1.00 93.19 362 THR A N 1
ATOM 2974 C CA . THR A 1 362 ? -4.639 28.398 -46.288 1.00 93.19 362 THR A CA 1
ATOM 2975 C C . THR A 1 362 ? -3.718 28.594 -47.507 1.00 93.19 362 THR A C 1
ATOM 2977 O O . THR A 1 362 ? -3.951 29.492 -48.318 1.00 93.19 362 THR A O 1
ATOM 2980 N N . ILE A 1 363 ? -2.643 27.806 -47.649 1.00 90.94 363 ILE A N 1
ATOM 2981 C CA . ILE A 1 363 ? -1.756 27.863 -48.825 1.00 90.94 363 ILE A CA 1
ATOM 2982 C C . ILE A 1 363 ? -2.464 27.268 -50.049 1.00 90.94 363 ILE A C 1
ATOM 2984 O O . ILE A 1 363 ? -2.565 27.946 -51.070 1.00 90.94 363 ILE A O 1
ATOM 2988 N N . GLN A 1 364 ? -3.033 26.067 -49.921 1.00 91.81 364 GLN A N 1
ATOM 2989 C CA . GLN A 1 364 ? -3.718 25.379 -51.021 1.00 91.81 364 GLN A CA 1
ATOM 2990 C C . GLN A 1 364 ? -4.945 26.146 -51.535 1.00 91.81 364 GLN A C 1
ATOM 2992 O O . GLN A 1 364 ? -5.241 26.113 -52.729 1.00 91.81 364 GLN A O 1
ATOM 2997 N N . GLU A 1 365 ? -5.668 26.853 -50.663 1.00 94.19 365 GLU A N 1
ATOM 2998 C CA . GLU A 1 365 ? -6.756 27.756 -51.065 1.00 94.19 365 GLU A CA 1
ATOM 2999 C C . GLU A 1 365 ? -6.236 28.926 -51.915 1.00 94.19 365 GLU A C 1
ATOM 3001 O O . GLU A 1 365 ? -6.781 29.209 -52.983 1.00 94.19 365 GLU A O 1
ATOM 3006 N N . ARG A 1 366 ? -5.127 29.556 -51.505 1.00 92.81 366 ARG A N 1
ATOM 3007 C CA . ARG A 1 366 ? -4.494 30.663 -52.246 1.00 92.81 366 ARG A CA 1
ATOM 3008 C C . ARG A 1 366 ? -3.890 30.226 -53.580 1.00 92.81 366 ARG A C 1
ATOM 3010 O O . ARG A 1 366 ? -3.845 31.028 -54.512 1.00 92.81 366 ARG A O 1
ATOM 3017 N N . GLU A 1 367 ? -3.423 28.988 -53.683 1.00 92.06 367 GLU A N 1
ATOM 3018 C CA . GLU A 1 367 ? -2.928 28.402 -54.933 1.00 92.06 367 GLU A CA 1
ATOM 3019 C C . GLU A 1 367 ? -4.082 28.156 -55.910 1.00 92.06 367 GLU A C 1
ATOM 3021 O O . GLU A 1 367 ? -4.057 28.694 -57.017 1.00 92.06 367 GLU A O 1
ATOM 3026 N N . LYS A 1 368 ? -5.166 27.511 -55.460 1.00 93.38 368 LYS A N 1
ATOM 3027 C CA . LYS A 1 368 ? -6.400 27.347 -56.252 1.00 93.38 368 LYS A CA 1
ATOM 3028 C C . LYS A 1 368 ? -7.001 28.689 -56.676 1.00 93.38 368 LYS A C 1
ATOM 3030 O O . LYS A 1 368 ? -7.510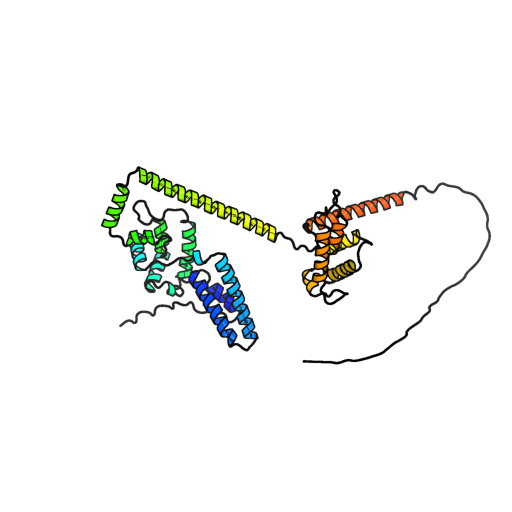 28.814 -57.787 1.00 93.38 368 LYS A O 1
ATOM 3035 N N . GLU A 1 369 ? -6.946 29.720 -55.833 1.00 93.81 369 GLU A N 1
ATOM 3036 C CA . GLU A 1 369 ? -7.350 31.077 -56.223 1.00 93.81 369 GLU A CA 1
ATOM 3037 C C . GLU A 1 369 ? -6.492 31.650 -57.359 1.00 93.81 369 GLU A C 1
ATOM 3039 O O . GLU A 1 369 ? -7.029 32.319 -58.242 1.00 93.81 369 GLU A O 1
ATOM 3044 N N . ARG A 1 370 ? -5.173 31.420 -57.348 1.00 91.62 370 ARG A N 1
ATOM 3045 C CA . ARG A 1 370 ? -4.256 31.884 -58.404 1.00 91.62 370 ARG A CA 1
ATOM 3046 C C . ARG A 1 370 ? -4.510 31.152 -59.719 1.00 91.62 370 ARG A C 1
ATOM 3048 O O . ARG A 1 370 ? -4.614 31.804 -60.753 1.00 91.62 370 ARG A O 1
ATOM 3055 N N . GLU A 1 371 ? -4.688 29.835 -59.672 1.00 91.25 371 GLU A N 1
ATOM 3056 C CA . GLU A 1 371 ? -5.051 29.018 -60.837 1.00 91.25 371 GLU A CA 1
ATOM 3057 C C . GLU A 1 371 ? -6.378 29.484 -61.457 1.00 91.25 371 GLU A C 1
ATOM 3059 O O . GLU A 1 371 ? -6.438 29.760 -62.655 1.00 91.25 371 GLU A O 1
ATOM 3064 N N . ASN A 1 372 ? -7.417 29.682 -60.636 1.00 87.69 372 ASN A N 1
ATOM 3065 C CA . ASN A 1 372 ? -8.724 30.171 -61.091 1.00 87.69 372 ASN A CA 1
ATOM 3066 C C . ASN A 1 372 ? -8.694 31.612 -61.633 1.00 87.69 372 ASN A C 1
ATOM 3068 O O . ASN A 1 372 ? -9.499 31.954 -62.500 1.00 87.69 372 ASN A O 1
ATOM 3072 N N . LYS A 1 373 ? -7.790 32.470 -61.139 1.00 84.75 373 LYS A N 1
ATOM 3073 C CA . LYS A 1 373 ? -7.599 33.835 -61.661 1.00 84.75 373 LYS A CA 1
ATOM 3074 C C . LYS A 1 373 ? -6.868 33.817 -63.005 1.00 84.75 373 LYS A C 1
ATOM 3076 O O . LYS A 1 373 ? -7.328 34.466 -63.940 1.00 84.75 373 LYS A O 1
ATOM 3081 N N . ASN A 1 374 ? -5.804 33.023 -63.132 1.00 77.75 374 ASN A N 1
ATOM 3082 C CA . ASN A 1 374 ? -5.043 32.898 -64.377 1.00 77.75 374 ASN A CA 1
ATOM 3083 C C . ASN A 1 374 ? -5.885 32.247 -65.490 1.00 77.75 374 ASN A C 1
ATOM 3085 O O . ASN A 1 374 ? -6.010 32.814 -66.572 1.00 77.75 374 ASN A O 1
ATOM 3089 N N . GLY A 1 375 ? -6.565 31.131 -65.200 1.00 69.06 375 GLY A N 1
ATOM 3090 C CA . GLY A 1 375 ? -7.408 30.400 -66.160 1.00 69.06 375 GLY A CA 1
ATOM 3091 C C . GLY A 1 375 ? -8.661 31.144 -66.653 1.00 69.06 375 GLY A C 1
ATOM 3092 O O . GLY A 1 375 ? -9.429 30.595 -67.446 1.00 69.06 375 GLY A O 1
ATOM 3093 N N . LYS A 1 376 ? -8.888 32.384 -66.195 1.00 62.19 376 LYS A N 1
ATOM 3094 C CA . LYS A 1 376 ? -9.985 33.257 -66.635 1.00 62.19 376 LYS A CA 1
ATOM 3095 C C . LYS A 1 376 ? -9.543 34.344 -67.630 1.00 62.19 376 LYS A C 1
ATOM 3097 O O . LYS A 1 376 ? -10.408 35.014 -68.188 1.00 62.19 376 LYS A O 1
ATOM 3102 N N . CYS A 1 377 ? -8.240 34.508 -67.882 1.00 54.88 377 CYS A N 1
ATOM 3103 C CA . CYS A 1 377 ? -7.727 35.539 -68.794 1.00 54.88 377 CYS A CA 1
ATOM 3104 C C . CYS A 1 377 ? -7.925 35.172 -70.280 1.00 54.88 377 CYS A C 1
ATOM 3106 O O . CYS A 1 377 ? -8.380 35.990 -71.078 1.00 54.88 377 CYS A O 1
ATOM 3108 N N . ASP A 1 378 ? -7.677 33.911 -70.644 1.00 56.78 378 ASP A N 1
ATOM 3109 C CA . ASP A 1 378 ? -7.483 33.487 -72.043 1.00 56.78 378 ASP A CA 1
ATOM 3110 C C . ASP A 1 378 ? -8.773 33.318 -72.878 1.00 56.78 378 ASP A C 1
ATOM 3112 O O . ASP A 1 378 ? -8.730 32.792 -73.989 1.00 56.78 378 ASP A O 1
ATOM 3116 N N . LYS A 1 379 ? -9.946 33.730 -72.369 1.00 57.34 379 LYS A N 1
ATOM 3117 C CA . LYS A 1 379 ? -11.254 33.455 -73.009 1.00 57.34 379 LYS A CA 1
ATOM 3118 C C . LYS A 1 379 ? -11.956 34.641 -73.679 1.00 57.34 379 LYS A C 1
ATOM 3120 O O . LYS A 1 379 ? -12.979 34.424 -74.316 1.00 57.34 379 LYS A O 1
ATOM 3125 N N . ASN A 1 380 ? -11.388 35.848 -73.623 1.00 52.16 380 ASN A N 1
ATOM 3126 C CA . ASN A 1 380 ? -11.894 37.024 -74.358 1.00 52.16 380 ASN A CA 1
ATOM 3127 C C . ASN A 1 380 ? -11.023 37.412 -75.579 1.00 52.16 380 ASN A C 1
ATOM 3129 O O . ASN A 1 380 ? -11.187 38.490 -76.143 1.00 52.16 380 ASN A O 1
ATOM 3133 N N . GLY A 1 381 ? -10.096 36.541 -75.995 1.00 51.62 381 GLY A N 1
ATOM 3134 C CA . GLY A 1 381 ? -9.082 36.808 -77.025 1.00 51.62 381 GLY A CA 1
ATOM 3135 C C . GLY A 1 381 ? -9.411 36.354 -78.455 1.00 51.62 381 GLY A C 1
ATOM 3136 O O . GLY A 1 381 ? -8.485 36.073 -79.209 1.00 51.62 381 GLY A O 1
ATOM 3137 N N . GLN A 1 382 ? -10.686 36.239 -78.847 1.00 48.56 382 GLN A N 1
ATOM 3138 C CA . GLN A 1 382 ? -11.074 35.905 -80.228 1.00 48.56 382 GLN A CA 1
ATOM 3139 C C . GLN A 1 382 ? -12.140 36.871 -80.761 1.00 48.56 382 GLN A C 1
ATOM 3141 O O . GLN A 1 382 ? -13.324 36.745 -80.463 1.00 48.56 382 GLN A O 1
ATOM 3146 N N . SER A 1 383 ? -11.703 37.827 -81.584 1.00 44.84 383 SER A N 1
ATOM 3147 C CA . SER A 1 383 ? -12.567 38.679 -82.408 1.00 44.84 383 SER A CA 1
ATOM 3148 C C . SER A 1 383 ? -12.110 38.618 -83.870 1.00 44.84 383 SER A C 1
ATOM 3150 O O . SER A 1 383 ? -10.929 38.433 -84.155 1.00 44.84 383 SER A O 1
ATOM 3152 N N . ASN A 1 384 ? -13.072 38.670 -84.793 1.00 49.12 384 ASN A N 1
ATOM 3153 C CA . ASN A 1 384 ? -12.883 38.288 -86.194 1.00 49.12 384 ASN A CA 1
ATOM 3154 C C . ASN A 1 384 ? -11.993 39.249 -86.996 1.00 49.12 384 ASN A C 1
ATOM 3156 O O . ASN A 1 384 ? -12.280 40.443 -87.049 1.00 49.12 384 ASN A O 1
ATOM 3160 N N . THR A 1 385 ? -11.093 38.692 -87.810 1.00 43.41 385 THR A N 1
ATOM 3161 C CA . THR A 1 385 ? -10.759 39.243 -89.135 1.00 43.41 385 THR A CA 1
ATOM 3162 C C . THR A 1 385 ? -10.688 38.121 -90.177 1.00 43.41 385 THR A C 1
ATOM 3164 O O . THR A 1 385 ? -9.923 37.169 -90.050 1.00 43.41 385 THR A O 1
ATOM 3167 N N . ASN A 1 386 ? -11.500 38.237 -91.231 1.00 43.66 386 ASN A N 1
ATOM 3168 C CA . ASN A 1 386 ? -11.320 37.502 -92.488 1.00 43.66 386 ASN A CA 1
ATOM 3169 C C . ASN A 1 386 ? -10.476 38.371 -93.436 1.00 43.66 386 ASN A C 1
ATOM 3171 O O . ASN A 1 386 ? -10.651 39.587 -93.403 1.00 43.66 386 ASN A O 1
ATOM 3175 N N . ASP A 1 387 ? -9.660 37.781 -94.324 1.00 39.75 387 ASP A N 1
ATOM 3176 C CA . ASP A 1 387 ? -9.992 37.642 -95.764 1.00 39.75 387 ASP A CA 1
ATOM 3177 C C . ASP A 1 387 ? -8.889 36.904 -96.588 1.00 39.75 387 ASP A C 1
ATOM 3179 O O . ASP A 1 387 ? -7.746 36.829 -96.156 1.00 39.75 387 ASP A O 1
ATOM 3183 N N . LYS A 1 388 ? -9.260 36.370 -97.773 1.00 45.94 388 LYS A N 1
ATOM 3184 C CA . LYS A 1 388 ? -8.468 36.026 -99.005 1.00 45.94 388 LYS A CA 1
ATOM 3185 C C . LYS A 1 388 ? -6.925 35.830 -98.883 1.00 45.94 388 LYS A C 1
ATOM 3187 O O . LYS A 1 388 ? -6.220 36.755 -98.520 1.00 45.94 388 LYS A O 1
ATOM 3192 N N . ARG A 1 389 ? -6.258 34.786 -99.423 1.00 39.53 389 ARG A N 1
ATOM 3193 C CA . ARG A 1 389 ? -6.336 34.183 -100.786 1.00 39.53 389 ARG A CA 1
ATOM 3194 C C . ARG A 1 389 ? -5.166 33.175 -101.020 1.00 39.53 389 ARG A C 1
ATOM 3196 O O . ARG A 1 389 ? -4.156 33.278 -100.345 1.00 39.53 389 ARG A O 1
ATOM 3203 N N . HIS A 1 390 ? -5.274 32.336 -102.069 1.00 37.66 390 HIS A N 1
ATOM 3204 C CA . HIS A 1 390 ? -4.243 31.467 -102.716 1.00 37.66 390 HIS A CA 1
ATOM 3205 C C . HIS A 1 390 ? -3.538 30.392 -101.843 1.00 37.66 390 HIS A C 1
ATOM 3207 O O . HIS A 1 390 ? -2.996 30.673 -100.789 1.00 37.66 390 HIS A O 1
ATOM 3213 N N . LYS A 1 391 ? -3.630 29.085 -102.157 1.00 43.19 391 LYS A N 1
ATOM 3214 C CA . LYS A 1 391 ? -3.011 28.320 -103.277 1.00 43.19 391 LYS A CA 1
ATOM 3215 C C . LYS A 1 391 ? -1.473 28.409 -103.325 1.00 43.19 391 LYS A C 1
ATOM 3217 O O . LYS A 1 391 ? -0.980 29.415 -103.816 1.00 43.19 391 LYS A O 1
ATOM 3222 N N . ILE A 1 392 ? -0.773 27.303 -103.010 1.00 39.97 392 ILE A N 1
ATOM 3223 C CA . ILE A 1 392 ? 0.122 26.546 -103.932 1.00 39.97 392 ILE A CA 1
ATOM 3224 C C . ILE A 1 392 ? 0.740 25.293 -103.246 1.00 39.97 392 ILE A C 1
ATOM 3226 O O . ILE A 1 392 ? 1.243 25.360 -102.135 1.00 39.97 392 ILE A O 1
ATOM 3230 N N . ASP A 1 393 ? 0.630 24.154 -103.941 1.00 37.88 393 ASP A N 1
ATOM 3231 C CA . ASP A 1 393 ? 1.465 22.931 -104.002 1.00 37.88 393 ASP A CA 1
ATOM 3232 C C . ASP A 1 393 ? 2.259 22.274 -102.831 1.00 37.88 393 ASP A C 1
ATOM 3234 O O . ASP A 1 393 ? 3.227 22.810 -102.311 1.00 37.88 393 ASP A O 1
ATOM 3238 N N . LYS A 1 394 ? 1.988 20.953 -102.707 1.00 39.53 394 LYS A N 1
ATOM 3239 C CA . LYS A 1 394 ? 2.909 19.775 -102.770 1.00 39.53 394 LYS A CA 1
ATOM 3240 C C . LYS A 1 394 ? 3.968 19.496 -101.677 1.00 39.53 394 LYS A C 1
ATOM 3242 O O . LYS A 1 394 ? 4.813 20.318 -101.383 1.00 39.53 394 LYS A O 1
ATOM 3247 N N . ASN A 1 395 ? 4.031 18.198 -101.318 1.00 35.53 395 ASN A N 1
ATOM 3248 C CA . ASN A 1 395 ? 5.214 17.362 -100.990 1.00 35.53 395 ASN A CA 1
ATOM 3249 C C . ASN A 1 395 ? 6.211 17.863 -99.899 1.00 35.53 395 ASN A C 1
ATOM 3251 O O . ASN A 1 395 ? 6.763 18.942 -99.991 1.00 35.53 395 ASN A O 1
ATOM 3255 N N . ALA A 1 396 ? 6.634 17.073 -98.902 1.00 39.47 396 ALA A N 1
ATOM 3256 C CA . ALA A 1 396 ? 6.921 15.641 -98.972 1.00 39.47 396 ALA A CA 1
ATOM 3257 C C . ALA A 1 396 ? 6.965 14.915 -97.605 1.00 39.47 396 ALA A C 1
ATOM 3259 O O . ALA A 1 396 ? 7.310 15.468 -96.567 1.00 39.47 396 ALA A O 1
ATOM 3260 N N . LYS A 1 397 ? 6.731 13.599 -97.686 1.00 39.72 397 LYS A N 1
ATOM 3261 C CA . LYS A 1 397 ? 7.484 12.504 -97.035 1.00 39.72 397 LYS A CA 1
ATOM 3262 C C . LYS A 1 397 ? 8.830 12.908 -96.376 1.00 39.72 397 LYS A C 1
ATOM 3264 O O . LYS A 1 397 ? 9.686 13.431 -97.081 1.00 39.72 397 LYS A O 1
ATOM 3269 N N . SER A 1 398 ? 9.124 12.412 -95.159 1.00 38.59 398 SER A N 1
ATOM 3270 C CA . SER A 1 398 ? 10.133 11.335 -94.928 1.00 38.59 398 SER A CA 1
ATOM 3271 C C . SER A 1 398 ? 10.666 11.201 -93.475 1.00 38.59 398 SER A C 1
ATOM 3273 O O . SER A 1 398 ? 11.193 12.140 -92.898 1.00 38.59 398 SER A O 1
ATOM 3275 N N . ARG A 1 399 ? 10.613 9.963 -92.951 1.00 38.75 399 ARG A N 1
ATOM 3276 C CA . ARG A 1 399 ? 11.570 9.248 -92.057 1.00 38.75 399 ARG A CA 1
ATOM 3277 C C . ARG A 1 399 ? 12.548 10.017 -91.128 1.00 38.75 399 ARG A C 1
ATOM 3279 O O . ARG A 1 399 ? 13.510 10.609 -91.605 1.00 38.75 399 ARG A O 1
ATOM 3286 N N . ARG A 1 400 ? 12.514 9.648 -89.834 1.00 42.88 400 ARG A N 1
ATOM 3287 C CA . ARG A 1 400 ? 13.598 9.037 -88.991 1.00 42.88 400 ARG A CA 1
ATOM 3288 C C . ARG A 1 400 ? 13.031 8.869 -87.564 1.00 42.88 400 ARG A C 1
ATOM 3290 O O . ARG A 1 400 ? 12.403 9.798 -87.089 1.00 42.88 400 ARG A O 1
ATOM 3297 N N . LYS A 1 401 ? 13.066 7.751 -86.822 1.00 41.50 401 LYS A N 1
ATOM 3298 C CA . LYS A 1 401 ? 13.717 6.414 -86.851 1.00 41.50 401 LYS A CA 1
ATOM 3299 C C . LYS A 1 401 ? 15.193 6.325 -86.395 1.00 41.50 401 LYS A C 1
ATOM 3301 O O . LYS A 1 401 ? 16.081 6.451 -87.225 1.00 41.50 401 LYS A O 1
ATOM 3306 N N . ARG A 1 402 ? 15.355 5.889 -85.127 1.00 40.00 402 ARG A N 1
ATOM 3307 C CA . ARG A 1 402 ? 16.495 5.199 -84.456 1.00 40.00 402 ARG A CA 1
ATOM 3308 C C . ARG A 1 402 ? 17.865 5.896 -84.335 1.00 40.00 402 ARG A C 1
ATOM 3310 O O . ARG A 1 402 ? 18.550 6.040 -85.334 1.00 40.00 402 ARG A O 1
ATOM 3317 N N . GLN A 1 403 ? 18.319 6.045 -83.083 1.00 40.06 403 GLN A N 1
ATOM 3318 C CA . GLN A 1 403 ? 19.615 5.614 -82.490 1.00 40.06 403 GLN A CA 1
ATOM 3319 C C . GLN A 1 403 ? 19.563 5.970 -80.981 1.00 40.06 403 GLN A C 1
ATOM 3321 O O . GLN A 1 403 ? 18.957 6.983 -80.655 1.00 40.06 403 GLN A O 1
ATOM 3326 N N . ASN A 1 404 ? 20.008 5.202 -79.976 1.00 39.12 404 ASN A N 1
ATOM 3327 C CA . ASN A 1 404 ? 20.732 3.921 -79.851 1.00 39.12 404 ASN A CA 1
ATOM 3328 C C . ASN A 1 404 ? 22.275 3.941 -79.936 1.00 39.12 404 ASN A C 1
ATOM 3330 O O . ASN A 1 404 ? 22.846 3.449 -80.908 1.00 39.12 404 ASN A O 1
ATOM 3334 N N . SER A 1 405 ? 22.909 4.387 -78.848 1.00 41.22 405 SER A N 1
ATOM 3335 C CA . SER A 1 405 ? 24.287 4.077 -78.417 1.00 41.22 405 SER A CA 1
ATOM 3336 C C . SER A 1 405 ? 24.364 4.299 -76.891 1.00 41.22 405 SER A C 1
ATOM 3338 O O . SER A 1 405 ? 23.823 5.306 -76.445 1.00 41.22 405 SER A O 1
ATOM 3340 N N . ASN A 1 406 ? 24.814 3.398 -76.008 1.00 37.25 406 ASN A N 1
ATOM 3341 C CA . ASN A 1 406 ? 26.025 2.553 -75.896 1.00 37.25 406 ASN A CA 1
ATOM 3342 C C . ASN A 1 406 ? 27.106 3.168 -74.984 1.00 37.25 406 ASN A C 1
ATOM 3344 O O . ASN A 1 406 ? 27.394 4.354 -75.103 1.00 37.25 406 ASN A O 1
ATOM 3348 N N . ASN A 1 407 ? 27.765 2.283 -74.219 1.00 37.59 407 ASN A N 1
ATOM 3349 C CA . ASN A 1 407 ? 29.086 2.429 -73.584 1.00 37.59 407 ASN A CA 1
ATOM 3350 C C . ASN A 1 407 ? 29.179 3.360 -72.343 1.00 37.59 407 ASN A C 1
ATOM 3352 O O . ASN A 1 407 ? 28.471 4.355 -72.255 1.00 37.59 407 ASN A O 1
ATOM 3356 N N . ASN A 1 408 ? 30.013 3.084 -71.326 1.00 39.47 408 ASN A N 1
ATOM 3357 C CA . ASN A 1 408 ? 31.041 2.033 -71.155 1.00 39.47 408 ASN A CA 1
ATOM 3358 C C . ASN A 1 408 ? 30.952 1.335 -69.778 1.00 39.47 408 ASN A C 1
ATOM 3360 O O . ASN A 1 408 ? 30.638 1.976 -68.777 1.00 39.47 408 ASN A O 1
ATOM 3364 N N . ASP A 1 409 ? 31.354 0.062 -69.736 1.00 42.78 409 ASP A N 1
ATOM 3365 C CA . ASP A 1 409 ? 31.932 -0.582 -68.548 1.00 42.78 409 ASP A CA 1
ATOM 3366 C C . ASP A 1 409 ? 33.439 -0.271 -68.468 1.00 42.78 409 ASP A C 1
ATOM 3368 O O . ASP A 1 409 ? 34.100 -0.255 -69.502 1.00 42.78 409 ASP A O 1
ATOM 3372 N N . GLU A 1 410 ? 33.982 -0.109 -67.257 1.00 44.09 410 GLU A N 1
ATOM 3373 C CA . GLU A 1 410 ? 35.291 -0.642 -66.814 1.00 44.09 410 GLU A CA 1
ATOM 3374 C C . GLU A 1 410 ? 35.418 -0.389 -65.293 1.00 44.09 410 GLU A C 1
ATOM 3376 O O . GLU A 1 410 ? 35.285 0.736 -64.825 1.00 44.09 410 GLU A O 1
ATOM 3381 N N . SER A 1 411 ? 35.389 -1.399 -64.418 1.00 41.50 411 SER A N 1
ATOM 3382 C CA . SER A 1 411 ? 36.424 -2.404 -64.101 1.00 41.50 411 SER A CA 1
ATOM 3383 C C . SER A 1 411 ? 37.678 -1.822 -63.413 1.00 41.50 411 SER A C 1
ATOM 3385 O O . SER A 1 411 ? 38.372 -0.970 -63.952 1.00 41.50 411 SER A O 1
ATOM 3387 N N . GLY A 1 412 ? 37.971 -2.289 -62.188 1.00 37.97 412 GLY A N 1
ATOM 3388 C CA . GLY A 1 412 ? 39.069 -1.756 -61.366 1.00 37.97 412 GLY A CA 1
ATOM 3389 C C . GLY A 1 412 ? 39.197 -2.425 -59.991 1.00 37.97 412 GLY A C 1
ATOM 3390 O O . GLY A 1 412 ? 38.761 -1.888 -58.976 1.00 37.97 412 GLY A O 1
ATOM 3391 N N . ARG A 1 413 ? 39.787 -3.626 -59.936 1.00 43.97 413 ARG A N 1
ATOM 3392 C CA . ARG A 1 413 ? 40.135 -4.305 -58.667 1.00 43.97 413 ARG A CA 1
ATOM 3393 C C . ARG A 1 413 ? 41.343 -3.635 -58.003 1.00 43.97 413 ARG A C 1
ATOM 3395 O O . ARG A 1 413 ? 42.278 -3.294 -58.714 1.00 43.97 413 ARG A O 1
ATOM 3402 N N . LEU A 1 414 ? 41.440 -3.703 -56.667 1.00 43.59 414 LEU A N 1
ATOM 3403 C CA . LEU A 1 414 ? 42.611 -4.301 -55.989 1.00 43.59 414 LEU A CA 1
ATOM 3404 C C . LEU A 1 414 ? 42.381 -4.559 -54.484 1.00 43.59 414 LEU A C 1
ATOM 3406 O O . LEU A 1 414 ? 41.423 -4.082 -53.885 1.00 43.59 414 LEU A O 1
ATOM 3410 N N . LEU A 1 415 ? 43.248 -5.384 -53.886 1.00 44.78 415 LEU A N 1
ATOM 3411 C CA . LEU A 1 415 ? 43.194 -5.818 -52.482 1.00 44.78 415 LEU A CA 1
ATOM 3412 C C . LEU A 1 415 ? 44.236 -5.066 -51.636 1.00 44.78 415 LEU A C 1
ATOM 3414 O O . LEU A 1 415 ? 45.318 -4.795 -52.154 1.00 44.78 415 LEU A O 1
ATOM 3418 N N . ARG A 1 416 ? 44.044 -4.994 -50.302 1.00 43.16 416 ARG A N 1
ATOM 3419 C CA . ARG A 1 416 ? 44.993 -5.631 -49.348 1.00 43.16 416 ARG A CA 1
ATOM 3420 C C . ARG A 1 416 ? 44.527 -5.721 -47.883 1.00 43.16 416 ARG A C 1
ATOM 3422 O O . ARG A 1 416 ? 43.818 -4.880 -47.354 1.00 43.16 416 ARG A O 1
ATOM 3429 N N . ARG A 1 417 ? 44.976 -6.814 -47.253 1.00 47.69 417 ARG A N 1
ATOM 3430 C CA . ARG A 1 417 ? 44.770 -7.261 -45.860 1.00 47.69 417 ARG A CA 1
ATOM 3431 C C . ARG A 1 417 ? 45.524 -6.415 -44.819 1.00 47.69 417 ARG A C 1
ATOM 3433 O O . ARG A 1 417 ? 46.627 -5.970 -45.119 1.00 47.69 417 ARG A O 1
ATOM 3440 N N . SER A 1 418 ? 45.052 -6.450 -43.563 1.00 43.28 418 SER A N 1
ATOM 3441 C CA . SER A 1 418 ? 45.826 -6.572 -42.290 1.00 43.28 418 SER A CA 1
ATOM 3442 C C . SER A 1 418 ? 44.808 -6.706 -41.126 1.00 43.28 418 SER A C 1
ATOM 3444 O O . SER A 1 418 ? 43.840 -5.962 -41.132 1.00 43.28 418 SER A O 1
ATOM 3446 N N . LYS A 1 419 ? 44.772 -7.681 -40.187 1.00 55.97 419 LYS A N 1
ATOM 3447 C CA . LYS A 1 419 ? 45.771 -8.218 -39.217 1.00 55.97 419 LYS A CA 1
ATOM 3448 C C . LYS A 1 419 ? 46.589 -7.094 -38.566 1.00 55.97 419 LYS A C 1
ATOM 3450 O O . LYS A 1 419 ? 47.422 -6.523 -39.241 1.00 55.97 419 LYS A O 1
ATOM 3455 N N . ARG A 1 420 ? 46.427 -6.734 -37.287 1.00 47.12 420 ARG A N 1
ATOM 3456 C CA . ARG A 1 420 ? 46.833 -7.402 -36.011 1.00 47.12 420 ARG A CA 1
ATOM 3457 C C . ARG A 1 420 ? 46.206 -6.531 -34.866 1.00 47.12 420 ARG A C 1
ATOM 3459 O O . ARG A 1 420 ? 45.645 -5.497 -35.197 1.00 47.12 420 ARG A O 1
ATOM 3466 N N . VAL A 1 421 ? 46.180 -6.779 -33.547 1.00 49.59 421 VAL A N 1
ATOM 3467 C CA . VAL A 1 421 ? 46.829 -7.677 -32.557 1.00 49.59 421 VAL A CA 1
ATOM 3468 C C . VAL A 1 421 ? 45.762 -8.062 -31.478 1.00 49.59 421 VAL A C 1
ATOM 3470 O O . VAL A 1 421 ? 44.658 -7.527 -31.501 1.00 49.59 421 VAL A O 1
ATOM 3473 N N . ARG A 1 422 ? 46.068 -8.945 -30.510 1.00 59.25 422 ARG A N 1
ATOM 3474 C CA . ARG A 1 422 ? 45.414 -9.017 -29.176 1.00 59.25 422 ARG A CA 1
ATOM 3475 C C . ARG A 1 422 ? 46.465 -8.776 -28.084 1.00 59.25 422 ARG A C 1
ATOM 3477 O O . ARG A 1 422 ? 47.544 -9.360 -28.185 1.00 59.25 422 ARG A O 1
ATOM 3484 N N . LYS A 1 423 ? 46.106 -8.077 -27.011 1.00 61.78 423 LYS A N 1
ATOM 3485 C CA . LYS A 1 423 ? 46.585 -8.359 -25.651 1.00 61.78 423 LYS A CA 1
ATOM 3486 C C . LYS A 1 423 ? 45.432 -8.130 -24.678 1.00 61.78 423 LYS A C 1
ATOM 3488 O O . LYS A 1 423 ? 44.609 -7.248 -25.001 1.00 61.78 423 LYS A O 1
#